Protein AF-A0A5J4QRB6-F1 (afdb_monomer_lite)

Radius of gyration: 30.59 Å; chains: 1; bounding box: 78×67×86 Å

Structure (mmCIF, N/CA/C/O backbone):
data_AF-A0A5J4QRB6-F1
#
_entry.id   AF-A0A5J4QRB6-F1
#
loop_
_atom_site.group_PDB
_atom_site.id
_atom_site.type_symbol
_atom_site.label_atom_id
_atom_site.label_alt_id
_atom_site.label_comp_id
_atom_site.label_asym_id
_atom_site.label_entity_id
_atom_site.label_seq_id
_atom_site.pdbx_PDB_ins_code
_atom_site.Cartn_x
_atom_site.Cartn_y
_atom_site.Cartn_z
_atom_site.occupancy
_atom_site.B_iso_or_equiv
_atom_site.auth_seq_id
_atom_site.auth_comp_id
_atom_site.auth_asym_id
_atom_site.auth_atom_id
_atom_site.pdbx_PDB_model_num
ATOM 1 N N . MET A 1 1 ? 2.588 -9.189 -21.815 1.00 38.31 1 MET A N 1
ATOM 2 C CA . MET A 1 1 ? 3.115 -9.527 -23.157 1.00 38.31 1 MET A CA 1
ATOM 3 C C . MET A 1 1 ? 2.894 -11.013 -23.405 1.00 38.31 1 MET A C 1
ATOM 5 O O . MET A 1 1 ? 3.279 -11.789 -22.542 1.00 38.31 1 MET A O 1
ATOM 9 N N . ILE A 1 2 ? 2.261 -11.419 -24.512 1.00 37.94 2 ILE A N 1
ATOM 10 C CA . ILE A 1 2 ? 2.131 -12.844 -24.861 1.00 37.94 2 ILE A CA 1
ATOM 11 C C . ILE A 1 2 ? 3.185 -13.151 -25.909 1.00 37.94 2 ILE A C 1
ATOM 13 O O . ILE A 1 2 ? 3.030 -12.815 -27.081 1.00 37.94 2 ILE A O 1
ATOM 17 N N . ARG A 1 3 ? 4.289 -13.761 -25.486 1.00 43.00 3 ARG A N 1
ATOM 18 C CA . ARG A 1 3 ? 5.360 -14.131 -26.406 1.00 43.00 3 ARG A CA 1
ATOM 19 C C . ARG A 1 3 ? 5.266 -15.618 -26.692 1.00 43.00 3 ARG A C 1
ATOM 21 O O . ARG A 1 3 ? 5.613 -16.440 -25.851 1.00 43.00 3 ARG A O 1
ATOM 28 N N . ILE A 1 4 ? 4.795 -15.958 -27.885 1.00 46.50 4 ILE A N 1
ATOM 29 C CA . ILE A 1 4 ? 4.809 -17.334 -28.370 1.00 46.50 4 ILE A CA 1
ATOM 30 C C . ILE A 1 4 ? 6.273 -17.732 -28.620 1.00 46.50 4 ILE A C 1
ATOM 32 O O . ILE A 1 4 ? 6.857 -17.394 -29.651 1.00 46.50 4 ILE A O 1
ATOM 36 N N . LYS A 1 5 ? 6.893 -18.443 -27.672 1.00 42.84 5 LYS A N 1
ATOM 37 C CA . LYS A 1 5 ? 8.244 -19.015 -27.814 1.00 42.84 5 LYS A CA 1
ATOM 38 C C . LYS A 1 5 ? 8.203 -20.323 -28.625 1.00 42.84 5 LYS A C 1
ATOM 40 O O . LYS A 1 5 ? 8.581 -21.376 -28.135 1.00 42.84 5 LYS A O 1
ATOM 45 N N . LEU A 1 6 ? 7.739 -20.271 -29.872 1.00 45.25 6 LEU A N 1
ATOM 46 C CA . LEU A 1 6 ? 7.936 -21.372 -30.834 1.00 45.25 6 LEU A CA 1
ATOM 47 C C . LEU A 1 6 ? 9.305 -21.196 -31.523 1.00 45.25 6 LEU A C 1
ATOM 49 O O . LEU A 1 6 ? 9.854 -20.096 -31.514 1.00 45.25 6 LEU A O 1
ATOM 53 N N . CYS A 1 7 ? 9.890 -22.225 -32.137 1.00 48.66 7 CYS A N 1
ATOM 54 C CA . CYS A 1 7 ? 11.048 -22.030 -33.026 1.00 48.66 7 CYS A CA 1
ATOM 55 C C . CYS A 1 7 ? 10.681 -21.040 -34.159 1.00 48.66 7 CYS A C 1
ATOM 57 O O . CYS A 1 7 ? 9.525 -21.019 -34.585 1.00 48.66 7 CYS A O 1
ATOM 59 N N . LYS A 1 8 ? 11.626 -20.212 -34.646 1.00 54.50 8 LYS A N 1
ATOM 60 C CA . LYS A 1 8 ? 11.395 -19.214 -35.722 1.00 54.50 8 LYS A CA 1
ATOM 61 C C . LYS A 1 8 ? 10.644 -19.829 -36.911 1.00 54.50 8 LYS A C 1
ATOM 63 O O . LYS A 1 8 ? 9.658 -19.260 -37.364 1.00 54.50 8 LYS A O 1
ATOM 68 N N . LEU A 1 9 ? 11.050 -21.034 -37.315 1.00 58.34 9 LEU A N 1
ATOM 69 C CA . LEU A 1 9 ? 10.434 -21.808 -38.397 1.00 58.34 9 LEU A CA 1
ATOM 70 C C . LEU A 1 9 ? 8.957 -22.131 -38.135 1.00 58.34 9 LEU A C 1
ATOM 72 O O . LEU A 1 9 ? 8.121 -21.970 -39.015 1.00 58.34 9 LEU A O 1
ATOM 76 N N . LEU A 1 10 ? 8.621 -22.528 -36.908 1.00 62.06 10 LEU A N 1
ATOM 77 C CA . LEU A 1 10 ? 7.256 -22.876 -36.522 1.00 62.06 10 LEU A CA 1
ATOM 78 C C . LEU A 1 10 ? 6.359 -21.633 -36.415 1.00 62.06 10 LEU A C 1
ATOM 80 O O . LEU A 1 10 ? 5.183 -21.702 -36.753 1.00 62.06 10 LEU A O 1
ATOM 84 N N . ARG A 1 11 ? 6.907 -20.475 -36.016 1.00 65.50 11 ARG A N 1
ATOM 85 C CA . ARG A 1 11 ? 6.166 -19.198 -36.019 1.00 65.50 11 ARG A CA 1
ATOM 86 C C . ARG A 1 11 ? 5.874 -18.719 -37.430 1.00 65.50 11 ARG A C 1
ATOM 88 O O . ARG A 1 11 ? 4.727 -18.396 -37.709 1.00 65.50 11 ARG A O 1
ATOM 95 N N . SER A 1 12 ? 6.883 -18.684 -38.299 1.00 64.62 12 SER A N 1
ATOM 96 C CA . SER A 1 12 ? 6.684 -18.356 -39.714 1.00 64.62 12 SER A CA 1
ATOM 97 C C . SER A 1 12 ? 5.659 -19.298 -40.336 1.00 64.62 12 SER A C 1
ATOM 99 O O . SER A 1 12 ? 4.688 -18.839 -40.908 1.00 64.62 12 SER A O 1
ATOM 101 N N . LEU A 1 13 ? 5.741 -20.606 -40.086 1.00 68.69 13 LEU A N 1
ATOM 102 C CA . LEU A 1 13 ? 4.733 -21.546 -40.580 1.00 68.69 13 LEU A CA 1
ATOM 103 C C . LEU A 1 13 ? 3.309 -21.243 -40.066 1.00 68.69 13 LEU A C 1
ATOM 105 O O . LEU A 1 13 ? 2.352 -21.331 -40.832 1.00 68.69 13 LEU A O 1
ATOM 109 N N . VAL A 1 14 ? 3.152 -20.861 -38.795 1.00 74.19 14 VAL A N 1
ATOM 110 C CA . VAL A 1 14 ? 1.848 -20.490 -38.215 1.00 74.19 14 VAL A CA 1
ATOM 111 C C . VAL A 1 14 ? 1.285 -19.209 -38.835 1.00 74.19 14 VAL A C 1
ATOM 113 O O . VAL A 1 14 ? 0.110 -19.195 -39.181 1.00 74.19 14 VAL A O 1
ATOM 116 N N . PHE A 1 15 ? 2.089 -18.157 -38.996 1.00 71.88 15 PHE A N 1
ATOM 117 C CA . PHE A 1 15 ? 1.607 -16.850 -39.469 1.00 71.88 15 PHE A CA 1
ATOM 118 C C . PHE A 1 15 ? 1.617 -16.690 -40.998 1.00 71.88 15 PHE A C 1
ATOM 120 O O . PHE A 1 15 ? 0.810 -15.934 -41.535 1.00 71.88 15 PHE A O 1
ATOM 127 N N . ASP A 1 16 ? 2.504 -17.385 -41.710 1.00 72.62 16 ASP A N 1
ATOM 128 C CA . ASP A 1 16 ? 2.655 -17.253 -43.163 1.00 72.62 16 ASP A CA 1
ATOM 129 C C . ASP A 1 16 ? 1.725 -18.190 -43.937 1.00 72.62 16 ASP A C 1
ATOM 131 O O . ASP A 1 16 ? 1.268 -17.817 -45.014 1.00 72.62 16 ASP A O 1
ATOM 135 N N . ASN A 1 17 ? 1.388 -19.357 -43.370 1.00 75.81 17 ASN A N 1
ATOM 136 C CA . ASN A 1 17 ? 0.594 -20.390 -44.052 1.00 75.81 17 ASN A CA 1
ATOM 137 C C . ASN A 1 17 ? -0.798 -20.627 -43.439 1.00 75.81 17 ASN A C 1
ATOM 139 O O . ASN A 1 17 ? -1.551 -21.467 -43.939 1.00 75.81 17 ASN A O 1
ATOM 143 N N . ASN A 1 18 ? -1.136 -19.957 -42.332 1.00 79.62 18 ASN A N 1
ATOM 144 C CA . ASN A 1 18 ? -2.413 -20.152 -41.647 1.00 79.62 18 ASN A CA 1
ATOM 145 C C . ASN A 1 18 ? -3.028 -18.826 -41.186 1.00 79.62 18 ASN A C 1
ATOM 147 O O . ASN A 1 18 ? -2.350 -17.827 -40.942 1.00 79.62 18 ASN A O 1
ATOM 151 N N . LYS A 1 19 ? -4.346 -18.851 -41.004 1.00 83.38 19 LYS A N 1
ATOM 152 C CA . LYS A 1 19 ? -5.145 -17.752 -40.486 1.00 83.38 19 LYS A CA 1
ATOM 153 C C . LYS A 1 19 ? -5.199 -17.932 -38.990 1.00 83.38 19 LYS A C 1
ATOM 155 O O . LYS A 1 19 ? -5.892 -18.812 -38.484 1.00 83.38 19 LYS A O 1
ATOM 160 N N . VAL A 1 20 ? -4.445 -17.117 -38.269 1.00 82.12 20 VAL A N 1
ATOM 161 C CA . VAL A 1 20 ? -4.557 -17.077 -36.813 1.00 82.12 20 VAL A CA 1
ATOM 162 C C . VAL A 1 20 ? -5.903 -16.438 -36.472 1.00 82.12 20 VAL A C 1
ATOM 164 O O . VAL A 1 20 ? -6.243 -15.386 -36.998 1.00 82.12 20 VAL A O 1
ATOM 167 N N . ILE A 1 21 ? -6.696 -17.096 -35.631 1.00 83.31 21 ILE A N 1
ATOM 168 C CA . ILE A 1 21 ? -8.003 -16.608 -35.168 1.00 83.31 21 ILE A CA 1
ATOM 169 C C . ILE A 1 21 ? -7.854 -15.990 -33.781 1.00 83.31 21 ILE A C 1
ATOM 171 O O . ILE A 1 21 ? -8.373 -14.902 -33.515 1.00 83.31 21 ILE A O 1
ATOM 175 N N . SER A 1 22 ? -7.147 -16.680 -32.883 1.00 83.19 22 SER A N 1
ATOM 176 C CA . SER A 1 22 ? -6.901 -16.176 -31.536 1.00 83.19 22 SER A CA 1
ATOM 177 C C . SER A 1 22 ? -5.634 -16.729 -30.897 1.00 83.19 22 SER A C 1
ATOM 179 O O . SER A 1 22 ? -5.272 -17.879 -31.130 1.00 83.19 22 SER A O 1
ATOM 181 N N . ILE A 1 23 ? -5.021 -15.936 -30.025 1.00 80.25 23 ILE A N 1
ATOM 182 C CA . ILE A 1 23 ? -3.888 -16.299 -29.176 1.00 80.25 23 ILE A CA 1
ATOM 183 C C . ILE A 1 23 ? -4.287 -16.040 -27.723 1.00 80.25 23 ILE A C 1
ATOM 185 O O . ILE A 1 23 ? -4.580 -14.909 -27.339 1.00 80.25 23 ILE A O 1
ATOM 189 N N . ASN A 1 24 ? -4.262 -17.072 -26.894 1.00 79.25 24 ASN A N 1
ATOM 190 C CA . ASN A 1 24 ? -4.650 -16.999 -25.493 1.00 79.25 24 ASN A CA 1
ATOM 191 C C . ASN A 1 24 ? -3.449 -17.320 -24.615 1.00 79.25 24 ASN A C 1
ATOM 193 O O . ASN A 1 24 ? -2.851 -18.386 -24.748 1.00 79.25 24 ASN A O 1
ATOM 197 N N . ASN A 1 25 ? -3.105 -16.417 -23.706 1.00 75.31 25 ASN A N 1
ATOM 198 C CA . ASN A 1 25 ? -2.109 -16.672 -22.678 1.00 75.31 25 ASN A CA 1
ATOM 199 C C . ASN A 1 25 ? -2.785 -17.201 -21.422 1.00 75.31 25 ASN A C 1
ATOM 201 O O . ASN A 1 25 ? -3.717 -16.597 -20.886 1.00 75.31 25 ASN A O 1
ATOM 205 N N . ILE A 1 26 ? -2.286 -18.337 -20.970 1.00 75.50 26 ILE A N 1
ATOM 206 C CA . ILE A 1 26 ? -2.758 -19.088 -19.826 1.00 75.50 26 ILE A CA 1
ATOM 207 C C . ILE A 1 26 ? -1.626 -19.026 -18.794 1.00 75.50 26 ILE A C 1
ATOM 209 O O . ILE A 1 26 ? -0.611 -19.702 -18.956 1.00 75.50 26 ILE A O 1
ATOM 213 N N . PRO A 1 27 ? -1.726 -18.151 -17.782 1.00 66.06 27 PRO A N 1
ATOM 214 C CA . PRO A 1 27 ? -0.626 -17.930 -16.850 1.00 66.06 27 PRO A CA 1
ATOM 215 C C . PRO A 1 27 ? -0.379 -19.158 -15.957 1.00 66.06 27 PRO A C 1
ATOM 217 O O . PRO A 1 27 ? -1.258 -19.996 -15.797 1.00 66.06 27 PRO A O 1
ATOM 220 N N . GLU A 1 28 ? 0.803 -19.242 -15.340 1.00 67.31 28 GLU A N 1
ATOM 221 C CA . GLU A 1 28 ? 1.193 -20.334 -14.418 1.00 67.31 28 GLU A CA 1
ATOM 222 C C . GLU A 1 28 ? 0.187 -20.550 -13.287 1.00 67.31 28 GLU A C 1
ATOM 224 O O . GLU A 1 28 ? -0.113 -21.670 -12.893 1.00 67.31 28 GLU A O 1
ATOM 229 N N . ASN A 1 29 ? -0.367 -19.452 -12.782 1.00 60.28 29 ASN A N 1
ATOM 230 C CA . ASN A 1 29 ? -1.344 -19.432 -11.702 1.00 60.28 29 ASN A CA 1
ATOM 231 C C . ASN A 1 29 ? -2.794 -19.541 -12.204 1.00 60.28 29 ASN A C 1
ATOM 233 O O . ASN A 1 29 ? -3.701 -18.949 -11.614 1.00 60.28 29 ASN A O 1
ATOM 237 N N . ASN A 1 30 ? -3.018 -20.242 -13.314 1.00 63.28 30 ASN A N 1
ATOM 238 C CA . ASN A 1 30 ? -4.351 -20.439 -13.859 1.00 63.28 30 ASN A CA 1
ATOM 239 C C . ASN A 1 30 ? -5.161 -21.455 -13.012 1.00 63.28 30 ASN A C 1
ATOM 241 O O . ASN A 1 30 ? -4.608 -22.459 -12.573 1.00 63.28 30 ASN A O 1
ATOM 245 N N . PRO A 1 31 ? -6.470 -21.227 -12.783 1.00 55.56 31 PRO A N 1
ATOM 246 C CA . PRO A 1 31 ? -7.292 -22.088 -11.928 1.00 55.56 31 PRO A CA 1
ATOM 247 C C . PRO A 1 31 ? -7.563 -23.510 -12.460 1.00 55.56 31 PRO A C 1
ATOM 249 O O . PRO A 1 31 ? -8.102 -24.316 -11.705 1.00 55.56 31 PRO A O 1
ATOM 252 N N . TRP A 1 32 ? -7.237 -23.842 -13.717 1.00 61.44 32 TRP A N 1
ATOM 253 C CA . TRP A 1 32 ? -7.585 -25.139 -14.326 1.00 61.44 32 TRP A CA 1
ATOM 254 C C . TRP A 1 32 ? -6.505 -26.213 -14.265 1.00 61.44 32 TRP A C 1
ATOM 256 O O . TRP A 1 32 ? -6.845 -27.391 -14.327 1.00 61.44 32 TRP A O 1
ATOM 266 N N . PHE A 1 33 ? -5.227 -25.853 -14.169 1.00 63.47 33 PHE A N 1
ATOM 267 C CA . PHE A 1 33 ? -4.151 -26.839 -14.075 1.00 63.47 33 PHE A CA 1
ATOM 268 C C . PHE A 1 33 ? -2.931 -26.256 -13.365 1.00 63.47 33 PHE A C 1
ATOM 270 O O . PHE A 1 33 ? -2.615 -25.076 -13.506 1.00 63.47 33 PHE A O 1
ATOM 277 N N . GLU A 1 34 ? -2.222 -27.098 -12.614 1.00 58.56 34 GLU A N 1
ATOM 278 C CA . GLU A 1 34 ? -0.956 -26.731 -11.981 1.00 58.56 34 GLU A CA 1
ATOM 279 C C . GLU A 1 34 ? 0.163 -26.749 -13.031 1.00 58.56 34 GLU A C 1
ATOM 281 O O . GLU A 1 34 ? 0.773 -27.779 -13.313 1.00 58.56 34 GLU A O 1
ATOM 286 N N . GLY A 1 35 ? 0.401 -25.597 -13.660 1.00 61.91 35 GLY A N 1
ATOM 287 C CA . GLY A 1 35 ? 1.517 -25.396 -14.578 1.00 61.91 35 GLY A CA 1
ATOM 288 C C . GLY A 1 35 ? 2.744 -24.856 -13.847 1.00 61.91 35 GLY A C 1
ATOM 289 O O . GLY A 1 35 ? 2.652 -23.887 -13.100 1.00 61.91 35 GLY A O 1
ATOM 290 N N . THR A 1 36 ? 3.921 -25.431 -14.100 1.00 67.69 36 THR A N 1
ATOM 291 C CA . THR A 1 36 ? 5.205 -24.834 -13.681 1.00 67.69 36 THR A CA 1
ATOM 292 C C . THR A 1 36 ? 5.653 -23.699 -14.604 1.00 67.69 36 THR A C 1
ATOM 294 O O . THR A 1 36 ? 6.627 -23.015 -14.297 1.00 67.69 36 THR A O 1
ATOM 297 N N . GLN A 1 37 ? 4.974 -23.524 -15.744 1.00 63.72 37 GLN A N 1
ATOM 298 C CA . GLN A 1 37 ? 5.246 -22.508 -16.759 1.00 63.72 37 GLN A CA 1
ATOM 299 C C . GLN A 1 37 ? 3.943 -22.011 -17.393 1.00 63.72 37 GLN A C 1
ATOM 301 O O . GLN A 1 37 ? 2.956 -22.746 -17.478 1.00 63.72 37 GLN A O 1
ATOM 306 N N . ALA A 1 38 ? 3.939 -20.754 -17.841 1.00 66.94 38 ALA A N 1
ATOM 307 C CA . ALA A 1 38 ? 2.804 -20.181 -18.555 1.00 66.94 38 ALA A CA 1
ATOM 308 C C . ALA A 1 38 ? 2.642 -20.870 -19.918 1.00 66.94 38 ALA A C 1
ATOM 310 O O . ALA A 1 38 ? 3.620 -21.112 -20.627 1.00 66.94 38 ALA A O 1
ATOM 311 N N . ILE A 1 39 ? 1.399 -21.152 -20.299 1.00 75.50 39 ILE A N 1
ATOM 312 C CA . ILE A 1 39 ? 1.048 -21.820 -21.553 1.00 75.50 39 ILE A CA 1
ATOM 313 C C . ILE A 1 39 ? 0.381 -20.816 -22.488 1.00 75.50 39 ILE A C 1
ATOM 315 O O . ILE A 1 39 ? -0.292 -19.882 -22.062 1.00 75.50 39 ILE A O 1
ATOM 319 N N . CYS A 1 40 ? 0.538 -21.014 -23.791 1.00 76.31 40 CYS A N 1
ATOM 320 C CA . CYS A 1 40 ? -0.206 -20.274 -24.796 1.00 76.31 40 CYS A CA 1
ATOM 321 C C . CYS A 1 40 ? -1.008 -21.245 -25.666 1.00 76.31 40 CYS A C 1
ATOM 323 O O . CYS A 1 40 ? -0.460 -22.250 -26.112 1.00 76.31 40 CYS A O 1
ATOM 325 N N . SER A 1 41 ? -2.285 -20.946 -25.922 1.00 81.25 41 SER A N 1
ATOM 326 C CA . SER A 1 41 ? -3.062 -21.626 -26.963 1.00 81.25 41 SER A CA 1
ATOM 327 C C . SER A 1 41 ? -3.251 -20.712 -28.166 1.00 81.25 41 SER A C 1
ATOM 329 O O . SER A 1 41 ? -3.491 -19.512 -28.027 1.00 81.25 41 SER A O 1
ATOM 331 N N . ILE A 1 42 ? -3.114 -21.283 -29.358 1.00 82.56 42 ILE A N 1
ATOM 332 C CA . ILE A 1 42 ? -3.250 -20.575 -30.628 1.00 82.56 42 ILE A CA 1
ATOM 333 C C . ILE A 1 42 ? -4.303 -21.319 -31.436 1.00 82.56 42 ILE A C 1
ATOM 335 O O . ILE A 1 42 ? -4.150 -22.506 -31.711 1.00 82.56 42 ILE A O 1
ATOM 339 N N . LEU A 1 43 ? -5.368 -20.619 -31.809 1.00 85.50 43 LEU A N 1
ATOM 340 C CA . LEU A 1 43 ? -6.382 -21.128 -32.720 1.00 85.50 43 LEU A CA 1
ATOM 341 C C . LEU A 1 43 ? -6.027 -20.680 -34.135 1.00 85.50 43 LEU A C 1
ATOM 343 O O . LEU A 1 43 ? -5.917 -19.478 -34.385 1.00 85.50 43 LEU A O 1
ATOM 347 N N . ILE A 1 44 ? -5.860 -21.642 -35.040 1.00 86.69 44 ILE A N 1
ATOM 348 C CA . ILE A 1 44 ? -5.515 -21.405 -36.444 1.00 86.69 44 ILE A CA 1
ATOM 349 C C . ILE A 1 44 ? -6.529 -22.069 -37.377 1.00 86.69 44 ILE A C 1
ATOM 351 O O . ILE A 1 44 ? -7.067 -23.129 -37.065 1.00 86.69 44 ILE A O 1
ATOM 355 N N . GLN A 1 45 ? -6.744 -21.465 -38.541 1.00 85.31 45 GLN A N 1
ATOM 356 C CA . GLN A 1 45 ? -7.448 -22.039 -39.682 1.00 85.31 45 GLN A CA 1
ATOM 357 C C . GLN A 1 45 ? -6.445 -22.224 -40.826 1.00 85.31 45 GLN A C 1
ATOM 359 O O . GLN A 1 45 ? -5.753 -21.285 -41.218 1.00 85.31 45 GLN A O 1
ATOM 364 N N . LYS A 1 46 ? -6.339 -23.449 -41.341 1.00 83.38 46 LYS A N 1
ATOM 365 C CA . LYS A 1 46 ? -5.383 -23.806 -42.396 1.00 83.38 46 LYS A CA 1
ATOM 366 C C . LYS A 1 46 ? -5.827 -23.247 -43.754 1.00 83.38 46 LYS A C 1
ATOM 368 O O . LYS A 1 46 ? -7.012 -23.305 -44.065 1.00 83.38 46 LYS A O 1
ATOM 373 N N . GLY A 1 47 ? -4.876 -22.790 -44.572 1.00 73.06 47 GLY A N 1
ATOM 374 C CA . GLY A 1 47 ? -5.091 -22.523 -46.004 1.00 73.06 47 GLY A CA 1
ATOM 375 C C . GLY A 1 47 ? -5.346 -21.066 -46.403 1.00 73.06 47 GLY A C 1
ATOM 376 O O . GLY A 1 47 ? -5.349 -20.775 -47.592 1.00 73.06 47 GLY A O 1
ATOM 377 N N . GLU A 1 48 ? -5.489 -20.144 -45.451 1.00 70.12 48 GLU A N 1
ATOM 378 C CA . GLU A 1 48 ? -5.625 -18.705 -45.722 1.00 70.12 48 GLU A CA 1
ATOM 379 C C . GLU A 1 48 ? -4.691 -17.910 -44.813 1.00 70.12 48 GLU A C 1
ATOM 381 O O . GLU A 1 48 ? -4.504 -18.295 -43.666 1.00 70.12 48 GLU A O 1
ATOM 386 N N . LYS A 1 49 ? -4.124 -16.792 -45.278 1.00 71.62 49 LYS A N 1
ATOM 387 C CA . LYS A 1 49 ? -3.331 -15.884 -44.433 1.00 71.62 49 LYS A CA 1
ATOM 388 C C . LYS A 1 49 ? -4.247 -14.824 -43.822 1.00 71.62 49 LYS A C 1
ATOM 390 O O . LYS A 1 49 ? -5.033 -14.205 -44.533 1.00 71.62 49 LYS A O 1
ATOM 395 N N . SER A 1 50 ? -4.135 -14.586 -42.516 1.00 69.44 50 SER A N 1
ATOM 396 C CA . SER A 1 50 ? -4.807 -13.461 -41.851 1.00 69.44 50 SER A CA 1
ATOM 397 C C . SER A 1 50 ? -3.820 -12.674 -41.018 1.00 69.44 50 SER A C 1
ATOM 399 O O . SER A 1 50 ? -3.052 -13.239 -40.241 1.00 69.44 50 SER A O 1
ATOM 401 N N . PHE A 1 51 ? -3.906 -11.356 -41.141 1.00 68.88 51 PHE A N 1
ATOM 402 C CA . PHE A 1 51 ? -3.179 -10.432 -40.291 1.00 68.88 51 PHE A CA 1
ATOM 403 C C . PHE A 1 51 ? -4.007 -9.999 -39.088 1.00 68.88 51 PHE A C 1
ATOM 405 O O . PHE A 1 51 ? -3.460 -9.397 -38.187 1.00 68.88 51 PHE A O 1
ATOM 412 N N . GLN A 1 52 ? -5.294 -10.328 -39.013 1.00 71.62 52 GLN A N 1
ATOM 413 C CA . GLN A 1 52 ? -6.139 -9.967 -37.877 1.00 71.62 52 GLN A CA 1
ATOM 414 C C . GLN A 1 52 ? -6.455 -11.190 -37.020 1.00 71.62 52 GLN A C 1
ATOM 416 O O . GLN A 1 52 ? -6.928 -12.205 -37.535 1.00 71.62 52 GLN A O 1
ATOM 421 N N . PHE A 1 53 ? -6.204 -11.086 -35.716 1.00 75.19 53 PHE A N 1
ATOM 422 C CA . PHE A 1 53 ? -6.521 -12.121 -34.735 1.00 75.19 53 PHE A CA 1
ATOM 423 C C . PHE A 1 53 ? -6.766 -11.535 -33.347 1.00 75.19 53 PHE A C 1
ATOM 425 O O . PHE A 1 53 ? -6.324 -10.440 -33.015 1.00 75.19 53 PHE A O 1
ATOM 432 N N . ARG A 1 54 ? -7.450 -12.296 -32.497 1.00 78.56 54 ARG A N 1
ATOM 433 C CA . ARG A 1 54 ? -7.788 -11.880 -31.133 1.00 78.56 54 ARG A CA 1
ATOM 434 C C . ARG A 1 54 ? -6.756 -12.344 -30.120 1.00 78.56 54 ARG A C 1
ATOM 436 O O . ARG A 1 54 ? -6.323 -13.487 -30.154 1.00 78.56 54 ARG A O 1
ATOM 443 N N . VAL A 1 55 ? -6.394 -11.495 -29.168 1.00 72.38 55 VAL A N 1
ATOM 444 C CA . VAL A 1 55 ? -5.392 -11.815 -28.146 1.00 72.38 55 VAL A CA 1
ATOM 445 C C . VAL A 1 55 ? -5.982 -11.695 -26.746 1.00 72.38 55 VAL A C 1
ATOM 447 O O . VAL A 1 55 ? -6.498 -10.639 -26.388 1.00 72.38 55 VAL A O 1
ATOM 450 N N . SER A 1 56 ? -5.868 -12.752 -25.936 1.00 72.38 56 SER A N 1
ATOM 451 C CA . SER A 1 56 ? -6.250 -12.744 -24.518 1.00 72.38 56 SER A CA 1
ATOM 452 C C . SER A 1 56 ? -5.021 -12.826 -23.616 1.00 72.38 56 SER A C 1
ATOM 454 O O . SER A 1 56 ? -4.322 -13.837 -23.604 1.00 72.38 56 SER A O 1
ATOM 456 N N . GLN A 1 57 ? -4.750 -11.769 -22.842 1.00 61.66 57 GLN A N 1
ATOM 457 C CA . GLN A 1 57 ? -3.577 -11.697 -21.952 1.00 61.66 57 GLN A CA 1
ATOM 458 C C . GLN A 1 57 ? -3.667 -12.627 -20.730 1.00 61.66 57 GLN A C 1
ATOM 460 O O . GLN A 1 57 ? -2.637 -12.995 -20.159 1.00 61.66 57 GLN A O 1
ATOM 465 N N . SER A 1 58 ? -4.885 -12.991 -20.337 1.00 62.00 58 SER A N 1
ATOM 466 C CA . SER A 1 58 ? -5.199 -13.788 -19.153 1.00 62.00 58 SER A CA 1
ATOM 467 C C . SER A 1 58 ? -6.481 -14.577 -19.408 1.00 62.00 58 SER A C 1
ATOM 469 O O . SER A 1 58 ? -7.564 -14.230 -18.940 1.00 62.00 58 SER A O 1
ATOM 471 N N . PHE A 1 59 ? -6.364 -15.638 -20.201 1.00 62.28 59 PHE A N 1
ATOM 472 C CA . PHE A 1 59 ? -7.510 -16.448 -20.586 1.00 62.28 59 PHE A CA 1
ATOM 473 C C . PHE A 1 59 ? -8.175 -17.078 -19.354 1.00 62.28 59 PHE A C 1
ATOM 475 O O . PHE A 1 59 ? -7.541 -17.859 -18.637 1.00 62.28 59 PHE A O 1
ATOM 482 N N . LYS A 1 60 ? -9.445 -16.709 -19.113 1.00 57.78 60 LYS A N 1
ATOM 483 C CA . LYS A 1 60 ? -10.269 -17.191 -17.998 1.00 57.78 60 LYS A CA 1
ATOM 484 C C . LYS A 1 60 ? -11.730 -17.533 -18.401 1.00 57.78 60 LYS A C 1
ATOM 486 O O . LYS A 1 60 ? -12.598 -16.673 -18.293 1.00 57.78 60 LYS A O 1
ATOM 491 N N . PRO A 1 61 ? -12.053 -18.746 -18.886 1.00 55.25 61 PRO A N 1
ATOM 492 C CA . PRO A 1 61 ? -13.440 -19.236 -18.997 1.00 55.25 61 PRO A CA 1
ATOM 493 C C . PRO A 1 61 ? -14.160 -19.343 -17.629 1.00 55.25 61 PRO A C 1
ATOM 495 O O . PRO A 1 61 ? -13.493 -19.392 -16.605 1.00 55.25 61 PRO A O 1
ATOM 498 N N . PRO A 1 62 ? -15.508 -19.391 -17.537 1.00 48.12 62 PRO A N 1
ATOM 499 C CA . PRO A 1 62 ? -16.517 -19.225 -18.583 1.00 48.12 62 PRO A CA 1
ATOM 500 C C . PRO A 1 62 ? -17.114 -17.802 -18.645 1.00 48.12 62 PRO A C 1
ATOM 502 O O . PRO A 1 62 ? -18.000 -17.556 -19.459 1.00 48.12 62 PRO A O 1
ATOM 505 N N . LYS A 1 63 ? -16.672 -16.854 -17.805 1.00 47.00 63 LYS A N 1
ATOM 506 C CA . LYS A 1 63 ? -17.215 -15.486 -17.763 1.00 47.00 63 LYS A CA 1
ATOM 507 C C . LYS A 1 63 ? -16.119 -14.467 -18.095 1.00 47.00 63 LYS A C 1
ATOM 509 O O . LYS A 1 63 ? -15.178 -14.308 -17.332 1.00 47.00 63 LYS A O 1
ATOM 514 N N . SER A 1 64 ? -16.294 -13.847 -19.268 1.00 53.50 64 SER A N 1
ATOM 515 C CA . SER A 1 64 ? -15.520 -12.757 -19.888 1.00 53.50 64 SER A CA 1
ATOM 516 C C . SER A 1 64 ? -14.030 -13.012 -20.161 1.00 53.50 64 SER A C 1
ATOM 518 O O . SER A 1 64 ? -13.133 -12.447 -19.537 1.00 53.50 64 SER A O 1
ATOM 520 N N . VAL A 1 65 ? -13.746 -13.754 -21.238 1.00 53.59 65 VAL A N 1
ATOM 521 C CA . VAL A 1 65 ? -12.445 -13.624 -21.907 1.00 53.59 65 VAL A CA 1
ATOM 522 C C . VAL A 1 65 ? -12.405 -12.262 -22.605 1.00 53.59 65 VAL A C 1
ATOM 524 O O . VAL A 1 65 ? -13.083 -12.051 -23.609 1.00 53.59 65 VAL A O 1
ATOM 527 N N . SER A 1 66 ? -11.628 -11.326 -22.057 1.00 56.81 66 SER A N 1
ATOM 528 C CA . SER A 1 66 ? -11.323 -10.070 -22.742 1.00 56.81 66 SER A CA 1
ATOM 529 C C . SER A 1 66 ? -10.339 -10.359 -23.871 1.00 56.81 66 SER A C 1
ATOM 531 O O . SER A 1 66 ? -9.221 -10.835 -23.639 1.00 56.81 66 SER A O 1
ATOM 533 N N . TYR A 1 67 ? -10.790 -10.111 -25.095 1.00 62.56 67 TYR A N 1
ATOM 534 C CA . TYR A 1 67 ? -9.978 -10.191 -26.296 1.00 62.56 67 TYR A CA 1
ATOM 535 C C . TYR A 1 67 ? -9.648 -8.781 -26.769 1.00 62.56 67 TYR A C 1
ATOM 537 O O . TYR A 1 67 ? -10.510 -7.904 -26.783 1.00 62.56 67 TYR A O 1
ATOM 545 N N . LYS A 1 68 ? -8.402 -8.578 -27.188 1.00 64.56 68 LYS A N 1
ATOM 546 C CA . LYS A 1 68 ? -8.010 -7.427 -28.000 1.00 64.56 68 LYS A CA 1
ATOM 547 C C . LYS A 1 68 ? -7.851 -7.884 -29.441 1.00 64.56 68 LYS A C 1
ATOM 549 O O . LYS A 1 68 ? -7.112 -8.839 -29.680 1.00 64.56 68 LYS A O 1
ATOM 554 N N . ASP A 1 69 ? -8.512 -7.213 -30.373 1.00 68.19 69 ASP A N 1
ATOM 555 C CA . ASP A 1 69 ? -8.219 -7.395 -31.791 1.00 68.19 69 ASP A CA 1
ATOM 556 C C . ASP A 1 69 ? -6.822 -6.852 -32.075 1.00 68.19 69 ASP A C 1
ATOM 558 O O . ASP A 1 69 ? -6.481 -5.724 -31.716 1.00 68.19 69 ASP A O 1
ATOM 562 N N . VAL A 1 70 ? -5.995 -7.695 -32.673 1.00 63.19 70 VAL A N 1
ATOM 563 C CA . VAL A 1 70 ? -4.628 -7.390 -33.060 1.00 63.19 70 VAL A CA 1
ATOM 564 C C . VAL A 1 70 ? -4.533 -7.536 -34.562 1.00 63.19 70 VAL A C 1
ATOM 566 O O . VAL A 1 70 ? -4.882 -8.579 -35.111 1.00 63.19 70 VAL A O 1
ATOM 569 N N . ASN A 1 71 ? -4.026 -6.497 -35.215 1.00 65.06 71 ASN A N 1
ATOM 570 C CA . ASN A 1 71 ? -3.635 -6.569 -36.608 1.00 65.06 71 ASN A CA 1
ATOM 571 C C . ASN A 1 71 ? -2.102 -6.676 -36.692 1.00 65.06 71 ASN A C 1
ATOM 573 O O . ASN A 1 71 ? -1.382 -5.745 -36.366 1.00 65.06 71 ASN A O 1
ATOM 577 N N . TYR A 1 72 ? -1.607 -7.837 -37.099 1.00 59.12 72 TYR A N 1
ATOM 578 C CA . TYR A 1 72 ? -0.210 -8.199 -37.314 1.00 59.12 72 TYR A CA 1
ATOM 579 C C . TYR A 1 72 ? 0.483 -7.330 -38.365 1.00 59.12 72 TYR A C 1
ATOM 581 O O . TYR A 1 72 ? 1.666 -7.067 -38.212 1.00 59.12 72 TYR A O 1
ATOM 589 N N . GLN A 1 73 ? -0.235 -6.817 -39.375 1.00 53.44 73 GLN A N 1
ATOM 590 C CA . GLN A 1 73 ? 0.341 -5.830 -40.303 1.00 53.44 73 GLN A CA 1
ATOM 591 C C . GLN A 1 73 ? 0.646 -4.497 -39.609 1.00 53.44 73 GLN A C 1
ATOM 593 O O . GLN A 1 73 ? 1.574 -3.805 -40.007 1.00 53.44 73 GLN A O 1
ATOM 598 N N . THR A 1 74 ? -0.115 -4.145 -38.566 1.00 46.50 74 THR A N 1
ATOM 599 C CA . THR A 1 74 ? 0.085 -2.925 -37.764 1.00 46.50 74 THR A CA 1
ATOM 600 C C . THR A 1 74 ? 0.786 -3.193 -36.435 1.00 46.50 74 THR A C 1
ATOM 602 O O . THR A 1 74 ? 1.056 -2.265 -35.690 1.00 46.50 74 THR A O 1
ATOM 605 N N . ASN A 1 75 ? 1.098 -4.451 -36.124 1.00 48.25 75 ASN A N 1
ATOM 606 C CA . ASN A 1 75 ? 1.940 -4.818 -35.000 1.00 48.25 75 ASN A CA 1
ATOM 607 C C . ASN A 1 75 ? 3.323 -5.157 -35.538 1.00 48.25 75 ASN A C 1
ATOM 609 O O . ASN A 1 75 ? 3.753 -6.306 -35.526 1.00 48.25 75 ASN A O 1
ATOM 613 N N . LEU A 1 76 ? 4.029 -4.090 -35.915 1.00 46.69 76 LEU A N 1
ATOM 614 C CA . LEU A 1 76 ? 5.398 -3.886 -35.475 1.00 46.69 76 LEU A CA 1
ATOM 615 C C . LEU A 1 76 ? 6.286 -5.112 -35.702 1.00 46.69 76 LEU A C 1
ATOM 617 O O . LEU A 1 76 ? 6.772 -5.692 -34.729 1.00 46.69 76 LEU A O 1
ATOM 621 N N . GLU A 1 77 ? 6.554 -5.447 -36.967 1.00 44.12 77 GLU A N 1
ATOM 622 C CA . GLU A 1 77 ? 7.586 -6.421 -37.324 1.00 44.12 77 GLU A CA 1
ATOM 623 C C . GLU A 1 77 ? 8.842 -6.145 -36.488 1.00 44.12 77 GLU A C 1
ATOM 625 O O . GLU A 1 77 ? 9.398 -5.039 -36.468 1.00 44.12 77 GLU A O 1
ATOM 630 N N . PHE A 1 78 ? 9.224 -7.119 -35.669 1.00 49.12 78 PHE A N 1
ATOM 631 C CA . PHE A 1 78 ? 10.534 -7.098 -35.050 1.00 49.12 78 PHE A CA 1
ATOM 632 C C . PHE A 1 78 ? 11.501 -7.666 -36.070 1.00 49.12 78 PHE A C 1
ATOM 634 O O . PHE A 1 78 ? 11.222 -8.739 -36.607 1.00 49.12 78 PHE A O 1
ATOM 641 N N . PRO A 1 79 ? 12.671 -7.044 -36.263 1.00 41.94 79 PRO A N 1
ATOM 642 C CA . PRO A 1 79 ? 13.620 -7.489 -37.268 1.00 41.94 79 PRO A CA 1
ATOM 643 C C . PRO A 1 79 ? 14.085 -8.944 -37.128 1.00 41.94 79 PRO A C 1
ATOM 645 O O . PRO A 1 79 ? 14.741 -9.411 -38.045 1.00 41.94 79 PRO A O 1
ATOM 648 N N . ASN A 1 80 ? 13.808 -9.655 -36.019 1.00 47.44 80 ASN A N 1
ATOM 649 C CA . ASN A 1 80 ? 14.192 -11.063 -35.853 1.00 47.44 80 ASN A CA 1
ATOM 650 C C . ASN A 1 80 ? 13.352 -11.923 -34.877 1.00 47.44 80 ASN A C 1
ATOM 652 O O . ASN A 1 80 ? 13.680 -13.095 -34.681 1.00 47.44 80 ASN A O 1
ATOM 656 N N . GLU A 1 81 ? 12.263 -11.424 -34.280 1.00 52.78 81 GLU A N 1
ATOM 657 C CA . GLU A 1 81 ? 11.456 -12.213 -33.333 1.00 52.78 81 GLU A CA 1
ATOM 658 C C . GLU A 1 81 ? 9.955 -11.924 -33.495 1.00 52.78 81 GLU A C 1
ATOM 660 O O . GLU A 1 81 ? 9.481 -10.908 -33.008 1.00 52.78 81 GLU A O 1
ATOM 665 N N . ASN A 1 82 ? 9.192 -12.825 -34.135 1.00 51.94 82 ASN A N 1
ATOM 666 C CA . ASN A 1 82 ? 7.725 -12.725 -34.299 1.00 51.94 82 ASN A CA 1
ATOM 667 C C . ASN A 1 82 ? 6.991 -12.768 -32.938 1.00 51.94 82 ASN A C 1
ATOM 669 O O . ASN A 1 82 ? 6.412 -13.789 -32.557 1.00 51.94 82 ASN A O 1
ATOM 673 N N . SER A 1 83 ? 7.078 -11.693 -32.158 1.00 54.59 83 SER A N 1
ATOM 674 C CA . SER A 1 83 ? 6.452 -11.546 -30.852 1.00 54.59 83 SER A CA 1
ATOM 675 C C . SER A 1 83 ? 5.273 -10.602 -30.912 1.00 54.59 83 SER A C 1
ATOM 677 O O . SER A 1 83 ? 5.409 -9.456 -31.324 1.00 54.59 83 SER A O 1
ATOM 679 N N . VAL A 1 84 ? 4.129 -11.082 -30.432 1.00 58.16 84 VAL A N 1
ATOM 680 C CA . VAL A 1 84 ? 2.902 -10.297 -30.362 1.00 58.16 84 VAL A CA 1
ATOM 681 C C . VAL A 1 84 ? 2.922 -9.470 -29.079 1.00 58.16 84 VAL A C 1
ATOM 683 O O . VAL A 1 84 ? 2.662 -9.967 -27.978 1.00 58.16 84 VAL A O 1
ATOM 686 N N . LEU A 1 85 ? 3.247 -8.184 -29.210 1.00 60.97 85 LEU A N 1
ATOM 687 C CA . LEU A 1 85 ? 3.038 -7.249 -28.114 1.00 60.97 85 LEU A CA 1
ATOM 688 C C . LEU A 1 85 ? 1.544 -6.987 -27.964 1.00 60.97 85 LEU A C 1
ATOM 690 O O . LEU A 1 85 ? 0.821 -6.785 -28.934 1.00 60.97 85 LEU A O 1
ATOM 694 N N . SER A 1 86 ? 1.082 -7.007 -26.721 1.00 61.78 86 SER A N 1
ATOM 695 C CA . SER A 1 86 ? -0.281 -6.614 -26.399 1.00 61.78 86 SER A CA 1
ATOM 696 C C . SER A 1 86 ? -0.203 -5.279 -25.689 1.00 61.78 86 SER A C 1
ATOM 698 O O . SER A 1 86 ? -0.153 -5.221 -24.461 1.00 61.78 86 SER A O 1
ATOM 700 N N . LEU A 1 87 ? -0.104 -4.241 -26.508 1.00 62.28 87 LEU A N 1
ATOM 701 C CA . LEU A 1 87 ? -0.023 -2.861 -26.079 1.00 62.28 87 LEU A CA 1
ATOM 702 C C . LEU A 1 87 ? -1.434 -2.287 -25.906 1.00 62.28 87 LEU A C 1
ATOM 704 O O . LEU A 1 87 ? -2.469 -2.893 -26.218 1.00 62.28 87 LEU A O 1
ATOM 708 N N . SER A 1 88 ? -1.488 -1.133 -25.285 1.00 57.66 88 SER A N 1
ATOM 709 C CA . SER A 1 88 ? -2.627 -0.244 -25.286 1.00 57.66 88 SER A CA 1
ATOM 710 C C . SER A 1 88 ? -2.599 0.688 -26.492 1.00 57.66 88 SER A C 1
ATOM 712 O O . SER A 1 88 ? -1.582 0.795 -27.154 1.00 57.66 88 SER A O 1
ATOM 714 N N . LYS A 1 89 ? -3.674 1.439 -26.758 1.00 59.06 89 LYS A N 1
ATOM 715 C CA . LYS A 1 89 ? -3.678 2.396 -27.879 1.00 59.06 89 LYS A CA 1
ATOM 716 C C . LYS A 1 89 ? -2.616 3.497 -27.726 1.00 59.06 89 LYS A C 1
ATOM 718 O O . LYS A 1 89 ? -2.014 3.911 -28.714 1.00 59.06 89 LYS A O 1
ATOM 723 N N . VAL A 1 90 ? -2.382 3.957 -26.496 1.00 59.75 90 VAL A N 1
ATOM 724 C CA . VAL A 1 90 ? -1.350 4.963 -26.206 1.00 59.75 90 VAL A CA 1
ATOM 725 C C . VAL A 1 90 ? 0.034 4.334 -26.307 1.00 59.75 90 VAL A C 1
ATOM 727 O O . VAL A 1 90 ? 0.897 4.881 -26.981 1.00 59.75 90 VAL A O 1
ATOM 730 N N . GLU A 1 91 ? 0.223 3.151 -25.719 1.00 66.81 91 GLU A N 1
ATOM 731 C CA . GLU A 1 91 ? 1.483 2.406 -25.800 1.00 66.81 91 GLU A CA 1
ATOM 732 C C . GLU A 1 91 ? 1.831 2.044 -27.254 1.00 66.81 91 GLU A C 1
ATOM 734 O O . GLU A 1 91 ? 2.983 2.179 -27.639 1.00 66.81 91 GLU A O 1
ATOM 739 N N . GLU A 1 92 ? 0.854 1.656 -28.083 1.00 69.62 92 GLU A N 1
ATOM 740 C CA . GLU A 1 92 ? 1.009 1.468 -29.534 1.00 69.62 92 GLU A CA 1
ATOM 741 C C . GLU A 1 92 ? 1.507 2.750 -30.188 1.00 69.62 92 GLU A C 1
ATOM 743 O O . GLU A 1 92 ? 2.453 2.711 -30.958 1.00 69.62 92 GLU A O 1
ATOM 748 N N . THR A 1 93 ? 0.911 3.897 -29.858 1.00 71.00 93 THR A N 1
ATOM 749 C CA . THR A 1 93 ? 1.286 5.173 -30.478 1.00 71.00 93 THR A CA 1
ATOM 750 C C . THR A 1 93 ? 2.704 5.578 -30.082 1.00 71.00 93 THR A C 1
ATOM 752 O O . THR A 1 93 ? 3.491 5.959 -30.944 1.00 71.00 93 THR A O 1
ATOM 755 N N . ILE A 1 94 ? 3.056 5.431 -28.801 1.00 75.44 94 ILE A N 1
ATOM 756 C CA . ILE A 1 94 ? 4.422 5.641 -28.305 1.00 75.44 94 ILE A CA 1
ATOM 757 C C . ILE A 1 94 ? 5.389 4.716 -29.048 1.00 75.44 94 ILE A C 1
ATOM 759 O O . ILE A 1 94 ? 6.414 5.156 -29.562 1.00 75.44 94 ILE A O 1
ATOM 763 N N . PHE A 1 95 ? 5.051 3.434 -29.140 1.00 78.56 95 PHE A N 1
ATOM 764 C CA . PHE A 1 95 ? 5.910 2.428 -29.742 1.00 78.56 95 PHE A CA 1
ATOM 765 C C . PHE A 1 95 ? 6.098 2.643 -31.254 1.00 78.56 95 PHE A C 1
ATOM 767 O O . PHE A 1 95 ? 7.216 2.518 -31.745 1.00 78.56 95 PHE A O 1
ATOM 774 N N . GLU A 1 96 ? 5.047 3.031 -31.981 1.00 77.25 96 GLU A N 1
ATOM 775 C CA . GLU A 1 96 ? 5.106 3.413 -33.399 1.00 77.25 96 GLU A CA 1
ATOM 776 C C . GLU A 1 96 ? 5.992 4.642 -33.633 1.00 77.25 96 GLU A C 1
ATOM 778 O O . GLU A 1 96 ? 6.762 4.672 -34.589 1.00 77.25 96 GLU A O 1
ATOM 783 N N . GLN A 1 97 ? 5.937 5.651 -32.756 1.00 82.06 97 GLN A N 1
ATOM 784 C CA . GLN A 1 97 ? 6.830 6.813 -32.858 1.00 82.06 97 GLN A CA 1
ATOM 785 C C . GLN A 1 97 ? 8.289 6.414 -32.651 1.00 82.06 97 GLN A C 1
ATOM 787 O O . GLN A 1 97 ? 9.150 6.759 -33.456 1.00 82.06 97 GLN A O 1
ATOM 792 N N . ILE A 1 98 ? 8.554 5.617 -31.618 1.00 84.94 98 ILE A N 1
ATOM 793 C CA . ILE A 1 98 ? 9.891 5.115 -31.305 1.00 84.94 98 ILE A CA 1
ATOM 794 C C . ILE A 1 98 ? 10.470 4.274 -32.456 1.00 84.94 98 ILE A C 1
ATOM 796 O O . ILE A 1 98 ? 11.660 4.354 -32.755 1.00 84.94 98 ILE A O 1
ATOM 800 N N . LYS A 1 99 ? 9.635 3.484 -33.135 1.00 79.12 99 LYS A N 1
ATOM 801 C CA . LYS A 1 99 ? 10.048 2.622 -34.249 1.00 79.12 99 LYS A CA 1
ATOM 802 C C . LYS A 1 99 ? 10.458 3.351 -35.523 1.00 79.12 99 LYS A C 1
ATOM 804 O O . LYS A 1 99 ? 11.082 2.731 -36.378 1.00 79.12 99 LYS A O 1
ATOM 809 N N . LYS A 1 100 ? 10.138 4.639 -35.661 1.00 85.56 100 LYS A N 1
ATOM 810 C CA . LYS A 1 100 ? 10.582 5.446 -36.810 1.00 85.56 100 LYS A CA 1
ATOM 811 C C . LYS A 1 100 ? 12.091 5.682 -36.812 1.00 85.56 100 LYS A C 1
ATOM 813 O O . LYS A 1 100 ? 12.651 6.040 -37.844 1.00 85.56 100 LYS A O 1
ATOM 818 N N . PHE A 1 101 ? 12.738 5.513 -35.663 1.00 89.44 101 PHE A N 1
ATOM 819 C CA . PHE A 1 101 ? 14.163 5.746 -35.501 1.00 89.44 101 PHE A CA 1
ATOM 820 C C . PHE A 1 101 ? 14.962 4.482 -35.801 1.00 89.44 101 PHE A C 1
ATOM 822 O O . PHE A 1 101 ? 14.529 3.366 -35.506 1.00 89.44 101 PHE A O 1
ATOM 829 N N . LYS A 1 102 ? 16.152 4.669 -36.379 1.00 89.06 102 LYS A N 1
ATOM 830 C CA . LYS A 1 102 ? 17.030 3.557 -36.744 1.00 89.06 102 LYS A CA 1
ATOM 831 C C . LYS A 1 102 ? 17.423 2.766 -35.490 1.00 89.06 102 LYS A C 1
ATOM 833 O O . LYS A 1 102 ? 17.788 3.378 -34.481 1.00 89.06 102 LYS A O 1
ATOM 838 N N . PRO A 1 103 ? 17.363 1.427 -35.521 1.00 91.19 103 PRO A N 1
ATOM 839 C CA . PRO A 1 103 ? 17.858 0.610 -34.428 1.00 91.19 103 PRO A CA 1
ATOM 840 C C . PRO A 1 103 ? 19.390 0.673 -34.358 1.00 91.19 103 PRO A C 1
ATOM 842 O O . PRO A 1 103 ? 20.069 0.832 -35.372 1.00 91.19 103 PRO A O 1
ATOM 845 N N . LEU A 1 104 ? 19.937 0.482 -33.159 1.00 93.31 104 LEU A N 1
ATOM 846 C CA . LEU A 1 104 ? 21.368 0.543 -32.856 1.00 93.31 104 LEU A CA 1
ATOM 847 C C . LEU A 1 104 ? 22.234 -0.259 -33.836 1.00 93.31 104 LEU A C 1
ATOM 849 O O . LEU A 1 104 ? 23.260 0.236 -34.291 1.00 93.31 104 LEU A O 1
ATOM 853 N N . LYS A 1 105 ? 21.804 -1.473 -34.201 1.00 90.44 105 LYS A N 1
ATOM 854 C CA . LYS A 1 105 ? 22.537 -2.361 -35.124 1.00 90.44 105 LYS A CA 1
ATOM 855 C C . LYS A 1 105 ? 22.719 -1.813 -36.543 1.00 90.44 105 LYS A C 1
ATOM 857 O O . LYS A 1 105 ? 23.530 -2.349 -37.290 1.00 90.44 105 LYS A O 1
ATOM 862 N N . GLU A 1 106 ? 21.918 -0.828 -36.948 1.00 91.69 106 GLU A N 1
ATOM 863 C CA . GLU A 1 106 ? 22.001 -0.208 -38.276 1.00 91.69 106 GLU A CA 1
ATOM 864 C C . GLU A 1 106 ? 22.986 0.967 -38.308 1.00 91.69 106 GLU A C 1
ATOM 866 O O . GLU A 1 106 ? 23.293 1.483 -39.382 1.00 91.69 106 GLU A O 1
ATOM 871 N N . LEU A 1 107 ? 23.508 1.388 -37.152 1.00 92.88 107 LEU A N 1
ATOM 872 C CA . LEU A 1 107 ? 24.518 2.436 -37.065 1.00 92.88 107 LEU A CA 1
ATOM 873 C C . LEU A 1 107 ? 25.913 1.827 -37.183 1.00 92.88 107 LEU A C 1
ATOM 875 O O . LEU A 1 107 ? 26.408 1.184 -36.262 1.00 92.88 107 LEU A O 1
ATOM 879 N N . THR A 1 108 ? 26.577 2.069 -38.311 1.00 94.31 108 THR A N 1
ATOM 880 C CA . THR A 1 108 ? 27.917 1.531 -38.599 1.00 94.31 108 THR A CA 1
ATOM 881 C C . THR A 1 108 ? 28.998 2.040 -37.643 1.00 94.31 108 THR A C 1
ATOM 883 O O . THR A 1 108 ? 29.984 1.344 -37.417 1.00 94.31 108 THR A O 1
ATOM 886 N N . PHE A 1 109 ? 28.800 3.220 -37.051 1.00 94.94 109 PHE A N 1
ATOM 887 C CA . PHE A 1 109 ? 29.715 3.837 -36.089 1.00 94.94 109 PHE A CA 1
ATOM 888 C C . PHE A 1 109 ? 29.486 3.379 -34.637 1.00 94.94 109 PHE A C 1
ATOM 890 O O . PHE A 1 109 ? 30.188 3.837 -33.738 1.00 94.94 109 PHE A O 1
ATOM 897 N N . VAL A 1 110 ? 28.532 2.474 -34.377 1.00 95.69 110 VAL A N 1
ATOM 898 C CA . VAL A 1 110 ? 28.271 1.941 -33.032 1.00 95.69 110 VAL A CA 1
ATOM 899 C C . VAL A 1 110 ? 28.464 0.429 -32.998 1.00 95.69 110 VAL A C 1
ATOM 901 O O . VAL A 1 110 ? 27.970 -0.311 -33.840 1.00 95.69 110 VAL A O 1
ATOM 904 N N . THR A 1 111 ? 29.186 -0.059 -31.991 1.00 96.25 111 THR A N 1
ATOM 905 C CA . THR A 1 111 ? 29.426 -1.490 -31.776 1.00 96.25 111 THR A CA 1
ATOM 906 C C . THR A 1 111 ? 28.804 -1.946 -30.461 1.00 96.25 111 THR A C 1
ATOM 908 O O . THR A 1 111 ? 29.168 -1.447 -29.401 1.00 96.25 111 THR A O 1
ATOM 911 N N . ASN A 1 112 ? 27.928 -2.950 -30.520 1.00 97.12 112 ASN A N 1
ATOM 912 C CA . ASN A 1 112 ? 27.349 -3.636 -29.363 1.00 97.12 112 ASN A CA 1
ATOM 913 C C . ASN A 1 112 ? 27.959 -5.037 -29.201 1.00 97.12 112 ASN A C 1
ATOM 915 O O . ASN A 1 112 ? 27.908 -5.856 -30.123 1.00 97.12 112 ASN A O 1
ATOM 919 N N . LYS A 1 113 ? 28.553 -5.334 -28.040 1.00 96.94 113 LYS A N 1
ATOM 920 C CA . LYS A 1 113 ? 29.201 -6.628 -27.768 1.00 96.94 113 LYS A CA 1
ATOM 921 C C . LYS A 1 113 ? 29.018 -7.060 -26.314 1.00 96.94 113 LYS A C 1
ATOM 923 O O . LYS A 1 113 ? 28.781 -6.261 -25.413 1.00 96.94 113 LYS A O 1
ATOM 928 N N . ARG A 1 114 ? 29.176 -8.360 -26.070 1.00 96.38 114 ARG A N 1
ATOM 929 C CA . ARG A 1 114 ? 29.375 -8.914 -24.722 1.00 96.38 114 ARG A CA 1
ATOM 930 C C . ARG A 1 114 ? 30.771 -8.550 -24.204 1.00 96.38 114 ARG A C 1
ATOM 932 O O . ARG A 1 114 ? 31.687 -8.409 -25.024 1.00 96.38 114 ARG A O 1
ATOM 939 N N . GLY A 1 115 ? 30.932 -8.471 -22.881 1.00 96.19 115 GLY A N 1
ATOM 940 C CA . GLY A 1 115 ? 32.193 -8.195 -22.182 1.00 96.19 115 GLY A CA 1
ATOM 941 C C . GLY A 1 115 ? 33.396 -8.962 -22.735 1.00 96.19 115 GLY A C 1
ATOM 942 O O . GLY A 1 115 ? 33.264 -10.032 -23.344 1.00 96.19 115 GLY A O 1
ATOM 943 N N . GLU A 1 116 ? 34.574 -8.360 -22.616 1.00 96.38 116 GLU A N 1
ATOM 944 C CA . GLU A 1 116 ? 35.786 -8.839 -23.264 1.00 96.38 116 GLU A CA 1
ATOM 945 C C . GLU A 1 116 ? 36.317 -10.134 -22.648 1.00 96.38 116 GLU A C 1
ATOM 947 O O . GLU A 1 116 ? 36.724 -11.019 -23.400 1.00 96.38 116 GLU A O 1
ATOM 952 N N . LEU A 1 117 ? 36.255 -10.271 -21.321 1.00 95.25 117 LEU A N 1
ATOM 953 C CA . LEU A 1 117 ? 36.830 -11.394 -20.581 1.00 95.25 117 LEU A CA 1
ATOM 954 C C . LEU A 1 117 ? 35.765 -12.423 -20.184 1.00 95.25 117 LEU A C 1
ATOM 956 O O . LEU A 1 117 ? 34.877 -12.147 -19.376 1.00 95.25 117 LEU A O 1
ATOM 960 N N . ASP A 1 118 ? 35.877 -13.649 -20.695 1.00 93.75 118 ASP A N 1
ATOM 961 C CA . ASP A 1 118 ? 35.105 -14.769 -20.150 1.00 93.75 118 ASP A CA 1
ATOM 962 C C . ASP A 1 118 ? 35.669 -15.211 -18.796 1.00 93.75 118 ASP A C 1
ATOM 964 O O . ASP A 1 118 ? 36.737 -15.813 -18.726 1.00 93.75 118 ASP A O 1
ATOM 968 N N . LEU A 1 119 ? 34.935 -14.919 -17.719 1.00 90.75 119 LEU A N 1
ATOM 969 C CA . LEU A 1 119 ? 35.376 -15.165 -16.344 1.00 90.75 119 LEU A CA 1
ATOM 970 C C . LEU A 1 119 ? 35.540 -16.655 -16.003 1.00 90.75 119 LEU A C 1
ATOM 972 O O . LEU A 1 119 ? 36.138 -16.972 -14.977 1.00 90.75 119 LEU A O 1
ATOM 976 N N . THR A 1 120 ? 34.983 -17.559 -16.816 1.00 88.75 120 THR A N 1
ATOM 977 C CA . THR A 1 120 ? 35.084 -19.010 -16.600 1.00 88.75 120 THR A CA 1
ATOM 978 C C . THR A 1 120 ? 36.283 -19.584 -17.341 1.00 88.75 120 THR A C 1
ATOM 980 O O . THR A 1 120 ? 37.036 -20.362 -16.767 1.00 88.75 120 THR A O 1
ATOM 983 N N . ILE A 1 121 ? 36.474 -19.180 -18.600 1.00 90.69 121 ILE A N 1
ATOM 984 C CA . ILE A 1 121 ? 37.537 -19.712 -19.467 1.00 90.69 121 ILE A CA 1
ATOM 985 C C . ILE A 1 121 ? 38.891 -19.069 -19.147 1.00 90.69 121 ILE A C 1
ATOM 987 O O . ILE A 1 121 ? 39.915 -19.739 -19.151 1.00 90.69 121 ILE A O 1
ATOM 991 N N . HIS A 1 122 ? 38.903 -17.770 -18.851 1.00 92.62 122 HIS A N 1
ATOM 992 C CA . HIS A 1 122 ? 40.118 -16.958 -18.753 1.00 92.62 122 HIS A CA 1
ATOM 993 C C . HIS A 1 122 ? 40.424 -16.537 -17.310 1.00 92.62 122 HIS A C 1
ATOM 995 O O . HIS A 1 122 ? 40.938 -15.446 -17.068 1.00 92.62 122 HIS A O 1
ATOM 1001 N N . LYS A 1 123 ? 40.078 -17.387 -16.335 1.00 90.81 123 LYS A N 1
ATOM 1002 C CA . LYS A 1 123 ? 40.242 -17.086 -14.906 1.00 90.81 123 LYS A CA 1
ATOM 1003 C C . LYS A 1 123 ? 41.702 -16.817 -14.522 1.00 90.81 123 LYS A C 1
ATOM 1005 O O . LYS A 1 123 ? 41.940 -15.970 -13.668 1.00 90.81 123 LYS A O 1
ATOM 1010 N N . ASP A 1 124 ? 42.649 -17.473 -15.187 1.00 92.88 124 ASP A N 1
ATOM 1011 C CA . ASP A 1 124 ? 44.089 -17.355 -14.910 1.00 92.88 124 ASP A CA 1
ATOM 1012 C C . ASP A 1 124 ? 44.661 -15.970 -15.250 1.00 92.88 124 ASP A C 1
ATOM 1014 O O . ASP A 1 124 ? 45.717 -15.587 -14.756 1.00 92.88 124 ASP A O 1
ATOM 1018 N N . TYR A 1 125 ? 43.937 -15.182 -16.049 1.00 93.12 125 TYR A N 1
ATOM 1019 C CA . TYR A 1 125 ? 44.303 -13.806 -16.373 1.00 93.12 125 TYR A CA 1
ATOM 1020 C C . TYR A 1 125 ? 43.816 -12.783 -15.334 1.00 93.12 125 TYR A C 1
ATOM 1022 O O . TYR A 1 125 ? 44.111 -11.596 -15.471 1.00 93.12 125 TYR A O 1
ATOM 1030 N N . ILE A 1 126 ? 43.073 -13.214 -14.307 1.00 94.31 126 ILE A N 1
ATOM 1031 C CA . ILE A 1 126 ? 42.571 -12.354 -13.228 1.00 94.31 126 ILE A CA 1
ATOM 1032 C C . ILE A 1 126 ? 43.578 -12.355 -12.079 1.00 94.31 126 ILE A C 1
ATOM 1034 O O . ILE A 1 126 ? 43.942 -13.409 -11.563 1.00 94.31 126 ILE A O 1
ATOM 1038 N N . THR A 1 127 ? 43.994 -11.169 -11.641 1.00 89.56 127 THR A N 1
ATOM 1039 C CA . THR A 1 127 ? 45.004 -11.003 -10.594 1.00 89.56 127 THR A CA 1
ATOM 1040 C C . THR A 1 127 ? 44.589 -9.960 -9.562 1.00 89.56 127 THR A C 1
ATOM 1042 O O . THR A 1 127 ? 43.891 -8.993 -9.864 1.00 89.56 127 THR A O 1
ATOM 1045 N N . SER A 1 128 ? 45.027 -10.169 -8.322 1.00 86.44 128 SER A N 1
ATOM 1046 C CA . SER A 1 128 ? 44.895 -9.192 -7.235 1.00 86.44 128 SER A CA 1
ATOM 1047 C C . SER A 1 128 ? 46.044 -8.180 -7.225 1.00 86.44 128 SER A C 1
ATOM 1049 O O . SER A 1 128 ? 45.949 -7.166 -6.537 1.00 86.44 128 SER A O 1
ATOM 1051 N N . ASN A 1 129 ? 47.130 -8.464 -7.954 1.00 86.94 129 ASN A N 1
ATOM 1052 C CA . ASN A 1 129 ? 48.263 -7.555 -8.092 1.00 86.94 129 ASN A CA 1
ATOM 1053 C C . ASN A 1 129 ? 47.900 -6.418 -9.045 1.00 86.94 129 ASN A C 1
ATOM 1055 O O . ASN A 1 129 ? 47.179 -6.630 -10.019 1.00 86.94 129 ASN A O 1
ATOM 1059 N N . GLU A 1 130 ? 48.426 -5.229 -8.771 1.00 87.75 130 GLU A N 1
ATOM 1060 C CA . GLU A 1 130 ? 48.166 -4.046 -9.581 1.00 87.75 130 GLU A CA 1
ATOM 1061 C C . GLU A 1 130 ? 48.575 -4.267 -11.042 1.00 87.75 130 GLU A C 1
ATOM 1063 O O . GLU A 1 130 ? 49.636 -4.811 -11.352 1.00 87.75 130 GLU A O 1
ATOM 1068 N N . SER A 1 131 ? 47.694 -3.865 -11.950 1.00 91.00 131 SER A N 1
ATOM 1069 C CA . SER A 1 131 ? 47.925 -3.879 -13.388 1.00 91.00 131 SER A CA 1
ATOM 1070 C C . SER A 1 131 ? 47.251 -2.647 -13.992 1.00 91.00 131 SER A C 1
ATOM 1072 O O . SER A 1 131 ? 46.295 -2.124 -13.411 1.00 91.00 131 SER A O 1
ATOM 1074 N N . PRO A 1 132 ? 47.700 -2.178 -15.170 1.00 92.44 132 PRO A N 1
ATOM 1075 C CA . PRO A 1 132 ? 47.050 -1.071 -15.865 1.00 92.44 132 PRO A CA 1
ATOM 1076 C C . PRO A 1 132 ? 45.580 -1.345 -16.211 1.00 92.44 132 PRO A C 1
ATOM 1078 O O . PRO A 1 132 ? 44.867 -0.402 -16.538 1.00 92.44 132 PRO A O 1
ATOM 1081 N N . TYR A 1 133 ? 45.125 -2.603 -16.149 1.00 96.00 133 TYR A N 1
ATOM 1082 C CA . TYR A 1 133 ? 43.778 -2.999 -16.538 1.00 96.00 133 TYR A CA 1
ATOM 1083 C C . TYR A 1 133 ? 42.932 -3.476 -15.360 1.00 96.00 133 TYR A C 1
ATOM 1085 O O . TYR A 1 133 ? 43.214 -4.517 -14.766 1.00 96.00 133 TYR A O 1
ATOM 1093 N N . GLN A 1 134 ? 41.847 -2.760 -15.065 1.00 95.38 134 GLN A N 1
ATOM 1094 C CA . GLN A 1 134 ? 40.903 -3.120 -14.001 1.00 95.38 134 GLN A CA 1
ATOM 1095 C C . GLN A 1 134 ? 39.731 -3.956 -14.526 1.00 95.38 134 GLN A C 1
ATOM 1097 O O . GLN A 1 134 ? 39.188 -3.690 -15.598 1.00 95.38 134 GLN A O 1
ATOM 1102 N N . LEU A 1 135 ? 39.321 -4.968 -13.759 1.00 96.31 135 LEU A N 1
ATOM 1103 C CA . LEU A 1 135 ? 38.221 -5.871 -14.081 1.00 96.31 135 LEU A CA 1
ATOM 1104 C C . LEU A 1 135 ? 36.895 -5.372 -13.499 1.00 96.31 135 LEU A C 1
ATOM 1106 O O . LEU A 1 135 ? 36.713 -5.336 -12.282 1.00 96.31 135 LEU A O 1
ATOM 1110 N N . LEU A 1 136 ? 35.920 -5.129 -14.372 1.00 96.75 136 LEU A N 1
ATOM 1111 C CA . LEU A 1 136 ? 34.544 -4.807 -13.999 1.00 96.75 136 LEU A CA 1
ATOM 1112 C C . LEU A 1 136 ? 33.605 -5.979 -14.269 1.00 96.75 136 LEU A C 1
ATOM 1114 O O . LEU A 1 136 ? 33.635 -6.613 -15.326 1.00 96.75 136 LEU A O 1
ATOM 1118 N N . ARG A 1 137 ? 32.710 -6.243 -13.323 1.00 95.06 137 ARG A N 1
ATOM 1119 C CA . ARG A 1 137 ? 31.633 -7.231 -13.425 1.00 95.06 137 ARG A CA 1
ATOM 1120 C C . ARG A 1 137 ? 30.283 -6.526 -13.382 1.00 95.06 137 ARG A C 1
ATOM 1122 O O . ARG A 1 137 ? 30.182 -5.354 -13.045 1.00 95.06 137 ARG A O 1
ATOM 1129 N N . GLY A 1 138 ? 29.208 -7.259 -13.674 1.00 91.25 138 GLY A N 1
ATOM 1130 C CA . GLY A 1 138 ? 27.867 -6.669 -13.745 1.00 91.25 138 GLY A CA 1
ATOM 1131 C C . GLY A 1 138 ? 27.478 -5.954 -12.447 1.00 91.25 138 GLY A C 1
ATOM 1132 O O . GLY A 1 138 ? 26.927 -4.864 -12.484 1.00 91.25 138 GLY A O 1
ATOM 1133 N N . ARG A 1 139 ? 27.855 -6.516 -11.292 1.00 91.81 139 ARG A N 1
ATOM 1134 C CA . ARG A 1 139 ? 27.601 -5.922 -9.969 1.00 91.81 139 ARG A CA 1
ATOM 1135 C C . ARG A 1 139 ? 28.268 -4.560 -9.732 1.00 91.81 139 ARG A C 1
ATOM 1137 O O . ARG A 1 139 ? 27.882 -3.885 -8.791 1.00 91.81 139 ARG A O 1
ATOM 1144 N N . ASP A 1 140 ? 29.263 -4.197 -10.537 1.00 94.38 140 ASP A N 1
ATOM 1145 C CA . ASP A 1 140 ? 30.025 -2.954 -10.396 1.00 94.38 140 ASP A CA 1
ATOM 1146 C C . ASP A 1 140 ? 29.382 -1.790 -11.173 1.00 94.38 140 ASP A C 1
ATOM 1148 O O . ASP A 1 140 ? 29.730 -0.629 -10.963 1.00 94.38 140 ASP A O 1
ATOM 1152 N N . LEU A 1 141 ? 28.421 -2.092 -12.056 1.00 94.62 141 LEU A N 1
ATOM 1153 C CA . LEU A 1 141 ? 27.756 -1.123 -12.925 1.00 94.62 141 LEU A CA 1
ATOM 1154 C C . LEU A 1 141 ? 26.544 -0.484 -12.233 1.00 94.62 141 LEU A C 1
ATOM 1156 O O . LEU A 1 141 ? 25.630 -1.189 -11.791 1.00 94.62 141 LEU A O 1
ATOM 1160 N N . GLY A 1 142 ? 26.516 0.849 -12.200 1.00 90.31 142 GLY A N 1
ATOM 1161 C CA . GLY A 1 142 ? 25.429 1.681 -11.688 1.00 90.31 142 GLY A CA 1
ATOM 1162 C C . GLY A 1 142 ? 24.782 2.569 -12.755 1.00 90.31 142 GLY A C 1
ATOM 1163 O O . GLY A 1 142 ? 25.058 2.466 -13.950 1.00 90.31 142 GLY A O 1
ATOM 1164 N N . LEU A 1 143 ? 23.871 3.439 -12.320 1.00 90.44 143 LEU A N 1
ATOM 1165 C CA . LEU A 1 143 ? 23.232 4.419 -13.196 1.00 90.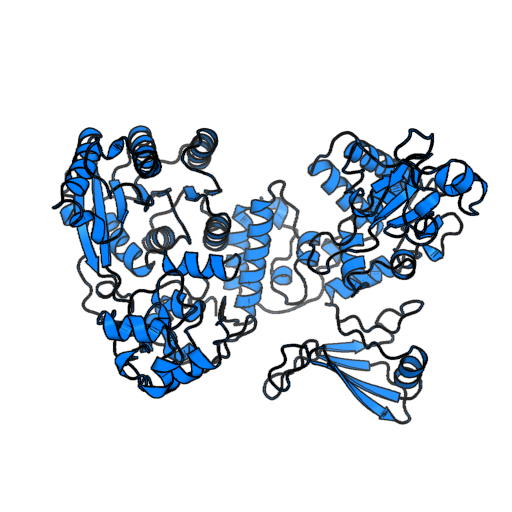44 143 LEU A CA 1
ATOM 1166 C C . LEU A 1 143 ? 24.225 5.556 -13.481 1.00 90.44 143 LEU A C 1
ATOM 1168 O O . LEU A 1 143 ? 24.697 6.184 -12.539 1.00 90.44 143 LEU A O 1
ATOM 1172 N N . TYR A 1 144 ? 24.540 5.792 -14.757 1.00 93.50 144 TYR A N 1
ATOM 1173 C CA . TYR A 1 144 ? 25.547 6.738 -15.273 1.00 93.50 144 TYR A CA 1
ATOM 1174 C C . TYR A 1 144 ? 27.007 6.426 -14.907 1.00 93.50 144 TYR A C 1
ATOM 1176 O O . TYR A 1 144 ? 27.887 6.611 -15.742 1.00 93.50 144 TYR A O 1
ATOM 1184 N N . GLN A 1 145 ? 27.275 5.872 -13.726 1.00 92.88 145 GLN A N 1
ATOM 1185 C CA . GLN A 1 145 ? 28.624 5.653 -13.201 1.00 92.88 145 GLN A CA 1
ATOM 1186 C C . GLN A 1 145 ? 28.783 4.300 -12.496 1.00 92.88 145 GLN A C 1
ATOM 1188 O O . GLN A 1 145 ? 27.807 3.581 -12.260 1.00 92.88 145 GLN A O 1
ATOM 1193 N N . LEU A 1 146 ? 30.026 3.951 -12.167 1.00 93.88 146 LEU A N 1
ATOM 1194 C CA . LEU A 1 146 ? 30.376 2.743 -11.419 1.00 93.88 146 LEU A CA 1
ATOM 1195 C C . LEU A 1 146 ? 29.990 2.867 -9.933 1.00 93.88 146 LEU A C 1
ATOM 1197 O O . LEU A 1 146 ? 29.912 3.968 -9.394 1.00 93.88 146 LEU A O 1
ATOM 1201 N N . GLN A 1 147 ? 29.729 1.737 -9.268 1.00 85.81 147 GLN A N 1
ATOM 1202 C CA . GLN A 1 147 ? 29.262 1.711 -7.868 1.00 85.81 147 GLN A CA 1
ATOM 1203 C C . GLN A 1 147 ? 30.367 1.476 -6.833 1.00 85.81 147 GLN A C 1
ATOM 1205 O O . GLN A 1 147 ? 30.178 1.796 -5.662 1.00 85.81 147 GLN A O 1
ATOM 1210 N N . ASN A 1 148 ? 31.491 0.889 -7.244 1.00 79.56 148 ASN A N 1
ATOM 1211 C CA . ASN A 1 148 ? 32.571 0.480 -6.351 1.00 79.56 148 ASN A CA 1
ATOM 1212 C C . ASN A 1 148 ? 33.840 1.304 -6.616 1.00 79.56 148 ASN A C 1
ATOM 1214 O O . ASN A 1 148 ? 33.998 1.910 -7.670 1.00 79.56 148 ASN A O 1
ATOM 1218 N N . ASN A 1 149 ? 34.775 1.295 -5.666 1.00 72.06 149 ASN A N 1
ATOM 1219 C CA . ASN A 1 149 ? 36.070 1.977 -5.813 1.00 72.06 149 ASN A CA 1
ATOM 1220 C C . ASN A 1 149 ? 37.258 1.001 -5.804 1.00 72.06 149 ASN A C 1
ATOM 1222 O O . ASN A 1 149 ? 38.407 1.428 -5.843 1.00 72.06 149 ASN A O 1
ATOM 1226 N N . LYS A 1 150 ? 37.000 -0.311 -5.714 1.00 79.69 150 LYS A N 1
ATOM 1227 C CA . LYS A 1 150 ? 38.037 -1.345 -5.649 1.00 79.69 150 LYS A CA 1
ATOM 1228 C C . LYS A 1 150 ? 37.681 -2.516 -6.553 1.00 79.69 150 LYS A C 1
ATOM 1230 O O . LYS A 1 150 ? 36.614 -3.111 -6.403 1.00 79.69 150 LYS A O 1
ATOM 1235 N N . TYR A 1 151 ? 38.607 -2.851 -7.442 1.00 85.56 151 TYR A N 1
ATOM 1236 C CA . TYR A 1 151 ? 38.432 -3.854 -8.484 1.00 85.56 151 TYR A CA 1
ATOM 1237 C C . TYR A 1 151 ? 39.597 -4.836 -8.489 1.00 85.56 151 TYR A C 1
ATOM 1239 O O . TYR A 1 151 ? 40.698 -4.500 -8.052 1.00 85.56 151 TYR A O 1
ATOM 1247 N N . ASP A 1 152 ? 39.338 -6.044 -8.985 1.00 92.06 152 ASP A N 1
ATOM 1248 C CA . ASP A 1 152 ? 40.421 -6.948 -9.374 1.00 92.06 152 ASP A CA 1
ATOM 1249 C C . ASP A 1 152 ? 41.079 -6.407 -10.649 1.00 92.06 152 ASP A C 1
ATOM 1251 O O . ASP A 1 152 ? 40.521 -5.539 -11.325 1.00 92.06 152 ASP A O 1
ATOM 1255 N N . TYR A 1 153 ? 42.227 -6.956 -11.020 1.00 95.25 153 TYR A N 1
ATOM 1256 C CA . TYR A 1 153 ? 42.927 -6.578 -12.238 1.00 95.25 153 TYR A CA 1
ATOM 1257 C C . TYR A 1 153 ? 42.949 -7.717 -13.257 1.00 95.25 153 TYR A C 1
ATOM 1259 O O . TYR A 1 153 ? 42.738 -8.889 -12.932 1.00 95.25 153 TYR A O 1
ATOM 1267 N N . VAL A 1 154 ? 43.211 -7.362 -14.512 1.00 95.69 154 VAL A N 1
ATOM 1268 C CA . VAL A 1 154 ? 43.439 -8.301 -15.615 1.00 95.69 154 VAL A CA 1
ATOM 1269 C C . VAL A 1 154 ? 44.880 -8.162 -16.079 1.00 95.69 154 VAL A C 1
ATOM 1271 O O . VAL A 1 154 ? 45.394 -7.047 -16.173 1.00 95.69 154 VAL A O 1
ATOM 1274 N N . SER A 1 155 ? 45.561 -9.271 -16.358 1.00 94.06 155 SER A N 1
ATOM 1275 C CA . SER A 1 155 ? 46.939 -9.200 -16.838 1.00 94.06 155 SER A CA 1
ATOM 1276 C C . SER A 1 155 ? 47.014 -8.548 -18.236 1.00 94.06 155 SER A C 1
ATOM 1278 O O . SER A 1 155 ? 46.134 -8.778 -19.076 1.00 94.06 155 SER A O 1
ATOM 1280 N N . PRO A 1 156 ? 48.068 -7.761 -18.530 1.00 94.62 156 PRO A N 1
ATOM 1281 C CA . PRO A 1 156 ? 48.273 -7.181 -19.861 1.00 94.62 156 PRO A CA 1
ATOM 1282 C C . PRO A 1 156 ? 48.318 -8.223 -20.986 1.00 94.62 156 PRO A C 1
ATOM 1284 O O . PRO A 1 156 ? 47.819 -7.968 -22.079 1.00 94.62 156 PRO A O 1
ATOM 1287 N N . GLU A 1 157 ? 48.812 -9.431 -20.694 1.00 94.25 157 GLU A N 1
ATOM 1288 C CA . GLU A 1 157 ? 48.892 -10.542 -21.649 1.00 94.25 157 GLU A CA 1
ATOM 1289 C C . GLU A 1 157 ? 47.528 -10.885 -22.273 1.00 94.25 157 GLU A C 1
ATOM 1291 O O . GLU A 1 157 ? 47.438 -11.145 -23.474 1.00 94.25 157 GLU A O 1
ATOM 1296 N N . PHE A 1 158 ? 46.446 -10.853 -21.486 1.00 95.31 158 PHE A N 1
ATOM 1297 C CA . PHE A 1 158 ? 45.100 -11.061 -22.019 1.00 95.31 158 PHE A CA 1
ATOM 1298 C C . PHE A 1 158 ? 44.693 -9.942 -22.982 1.00 95.31 158 PHE A C 1
ATOM 1300 O O . PHE A 1 158 ? 44.136 -10.204 -24.052 1.00 95.31 158 PHE A O 1
ATOM 1307 N N . VAL A 1 159 ? 44.967 -8.691 -22.602 1.00 94.31 159 VAL A N 1
ATOM 1308 C CA . VAL A 1 159 ? 44.596 -7.509 -23.388 1.00 94.31 159 VAL A CA 1
ATOM 1309 C C . VAL A 1 159 ? 45.353 -7.468 -24.712 1.00 94.31 159 VAL A C 1
ATOM 1311 O O . VAL A 1 159 ? 44.784 -7.075 -25.727 1.00 94.31 159 VAL A O 1
ATOM 1314 N N . ASP A 1 160 ? 46.597 -7.938 -24.737 1.00 93.62 160 ASP A N 1
ATOM 1315 C CA . ASP A 1 160 ? 47.388 -8.034 -25.962 1.00 93.62 160 ASP A CA 1
ATOM 1316 C C . ASP A 1 160 ? 46.893 -9.125 -26.917 1.00 93.62 160 ASP A C 1
ATOM 1318 O O . ASP A 1 160 ? 46.965 -8.950 -28.133 1.00 93.62 160 ASP A O 1
ATOM 1322 N N . LYS A 1 161 ? 46.345 -10.224 -26.386 1.00 93.75 161 LYS A N 1
ATOM 1323 C CA . LYS A 1 161 ? 45.835 -11.350 -27.185 1.00 93.75 161 LYS A CA 1
ATOM 1324 C C . LYS A 1 161 ? 44.399 -11.164 -27.675 1.00 93.75 161 LYS A C 1
ATOM 1326 O O . LYS A 1 161 ? 44.006 -11.776 -28.668 1.00 93.75 161 LYS A O 1
ATOM 1331 N N . THR A 1 162 ? 43.580 -10.383 -26.974 1.00 93.56 162 THR A N 1
ATOM 1332 C CA . THR A 1 162 ? 42.150 -10.279 -27.292 1.00 93.56 162 THR A CA 1
ATOM 1333 C C . THR A 1 162 ? 41.883 -9.434 -28.538 1.00 93.56 162 THR A C 1
ATOM 1335 O O . THR A 1 162 ? 42.359 -8.309 -28.683 1.00 93.56 162 THR A O 1
ATOM 1338 N N . SER A 1 163 ? 40.994 -9.920 -29.408 1.00 94.25 163 SER A N 1
ATOM 1339 C CA . SER A 1 163 ? 40.499 -9.168 -30.573 1.00 94.25 163 SER A CA 1
ATOM 1340 C C . SER A 1 163 ? 39.689 -7.920 -30.198 1.00 94.25 163 SER A C 1
ATOM 1342 O O . SER A 1 163 ? 39.375 -7.097 -31.054 1.00 94.25 163 SER A O 1
ATOM 1344 N N . LYS A 1 164 ? 39.350 -7.758 -28.912 1.00 95.31 164 LYS A N 1
ATOM 1345 C CA . LYS A 1 164 ? 38.589 -6.627 -28.369 1.00 95.31 164 LYS A CA 1
ATOM 1346 C C . LYS A 1 164 ? 39.471 -5.526 -27.755 1.00 95.31 164 LYS A C 1
ATOM 1348 O O . LYS A 1 164 ? 38.934 -4.621 -27.119 1.00 95.31 164 LYS A O 1
ATOM 1353 N N . LYS A 1 165 ? 40.797 -5.569 -27.958 1.00 96.19 165 LYS A N 1
ATOM 1354 C CA . LYS A 1 165 ? 41.774 -4.609 -27.399 1.00 96.19 165 LYS A CA 1
ATOM 1355 C C . LYS A 1 165 ? 41.414 -3.145 -27.669 1.00 96.19 165 LYS A C 1
ATOM 1357 O O . LYS A 1 165 ? 41.514 -2.315 -26.769 1.00 96.19 165 LYS A O 1
ATOM 1362 N N . LEU A 1 166 ? 40.929 -2.843 -28.877 1.00 96.19 166 LEU A N 1
ATOM 1363 C CA . LEU A 1 166 ? 40.466 -1.502 -29.259 1.00 96.19 166 LEU A CA 1
ATOM 1364 C C . LEU A 1 166 ? 39.453 -0.931 -28.253 1.00 96.19 166 LEU A C 1
ATOM 1366 O O . LEU A 1 166 ? 39.570 0.222 -27.848 1.00 96.19 166 LEU A O 1
ATOM 1370 N N . TYR A 1 167 ? 38.482 -1.743 -27.828 1.00 96.81 167 TYR A N 1
ATOM 1371 C CA . TYR A 1 167 ? 37.400 -1.304 -26.945 1.00 96.81 167 TYR A CA 1
ATOM 1372 C C . TYR A 1 167 ? 37.866 -1.122 -25.501 1.00 96.81 167 TYR A C 1
ATOM 1374 O O . TYR A 1 167 ? 37.395 -0.217 -24.823 1.00 96.81 167 TYR A O 1
ATOM 1382 N N . ILE A 1 168 ? 38.818 -1.942 -25.044 1.00 97.44 168 ILE A N 1
ATOM 1383 C CA . ILE A 1 168 ? 39.435 -1.808 -23.714 1.00 97.44 168 ILE A CA 1
ATOM 1384 C C . ILE A 1 168 ? 40.170 -0.467 -23.612 1.00 97.44 168 ILE A C 1
ATOM 1386 O O . ILE A 1 168 ? 40.066 0.224 -22.602 1.00 97.44 168 ILE A O 1
ATOM 1390 N N . ASN A 1 169 ? 40.850 -0.067 -24.687 1.00 96.31 169 ASN A N 1
ATOM 1391 C CA . ASN A 1 169 ? 41.603 1.187 -24.763 1.00 96.31 169 ASN A CA 1
ATOM 1392 C C . ASN A 1 169 ? 40.734 2.407 -25.114 1.00 96.31 169 ASN A C 1
ATOM 1394 O O . ASN A 1 169 ? 41.261 3.499 -25.333 1.00 96.31 169 ASN A O 1
ATOM 1398 N N . SER A 1 170 ? 39.415 2.231 -25.172 1.00 96.31 170 SER A N 1
ATOM 1399 C CA . SER A 1 170 ? 38.463 3.271 -25.542 1.00 96.31 170 SER A CA 1
ATOM 1400 C C . SER A 1 170 ? 37.426 3.495 -24.448 1.00 96.31 170 SER A C 1
ATOM 1402 O O . SER A 1 170 ? 37.091 2.595 -23.675 1.00 96.31 170 SER A O 1
ATOM 1404 N N . GLU A 1 171 ? 36.893 4.710 -24.418 1.00 96.88 171 GLU A N 1
ATOM 1405 C CA . GLU A 1 171 ? 35.733 5.044 -23.600 1.00 96.88 171 GLU A CA 1
ATOM 1406 C C . GLU A 1 171 ? 34.494 4.388 -24.207 1.00 96.88 171 GLU A C 1
ATOM 1408 O O . GLU A 1 171 ? 34.330 4.323 -25.429 1.00 96.88 171 GLU A O 1
ATOM 1413 N N . ARG A 1 172 ? 33.632 3.846 -23.351 1.00 97.75 172 ARG A N 1
ATOM 1414 C CA . ARG A 1 172 ? 32.419 3.138 -23.771 1.00 97.75 172 ARG A CA 1
ATOM 1415 C C . ARG A 1 172 ? 31.382 3.158 -22.664 1.00 97.75 172 ARG A C 1
ATOM 1417 O O . ARG A 1 172 ? 31.662 3.598 -21.555 1.00 97.75 172 ARG A O 1
ATOM 1424 N N . ILE A 1 173 ? 30.188 2.659 -22.947 1.00 98.50 173 ILE A N 1
ATOM 1425 C CA . ILE A 1 173 ? 29.157 2.469 -21.923 1.00 98.50 173 ILE A CA 1
ATOM 1426 C C . ILE A 1 173 ? 28.871 0.984 -21.744 1.00 98.50 173 ILE A C 1
ATOM 1428 O O . ILE A 1 173 ? 28.990 0.212 -22.696 1.00 98.50 173 ILE A O 1
ATOM 1432 N N . ALA A 1 174 ? 28.485 0.565 -20.542 1.00 98.31 174 ALA A N 1
ATOM 1433 C CA . ALA A 1 174 ? 28.184 -0.837 -20.268 1.00 98.31 174 ALA A CA 1
ATOM 1434 C C . ALA A 1 174 ? 26.962 -1.025 -19.376 1.00 98.31 174 ALA A C 1
ATOM 1436 O O . ALA A 1 174 ? 26.680 -0.200 -18.512 1.00 98.31 174 ALA A O 1
ATOM 1437 N N . CYS A 1 175 ? 26.266 -2.146 -19.561 1.00 97.38 175 CYS A N 1
ATOM 1438 C CA . CYS A 1 175 ? 25.142 -2.570 -18.734 1.00 97.38 175 CYS A CA 1
ATOM 1439 C C . CYS A 1 175 ? 25.318 -4.010 -18.237 1.00 97.38 175 CYS A C 1
ATOM 1441 O O . CYS A 1 175 ? 26.095 -4.803 -18.779 1.00 97.38 175 CYS A O 1
ATOM 1443 N N . GLN A 1 176 ? 24.553 -4.373 -17.209 1.00 95.44 176 GLN A N 1
ATOM 1444 C CA . GLN A 1 176 ? 24.540 -5.733 -16.668 1.00 95.44 176 GLN A CA 1
ATOM 1445 C C . GLN A 1 176 ? 23.852 -6.696 -17.644 1.00 95.44 176 GLN A C 1
ATOM 1447 O O . GLN A 1 176 ? 22.850 -6.351 -18.269 1.00 95.44 176 GLN A O 1
ATOM 1452 N N . GLN A 1 177 ? 24.350 -7.929 -17.734 1.00 93.69 177 GLN A N 1
ATOM 1453 C CA . GLN A 1 177 ? 23.736 -8.990 -18.540 1.00 93.69 177 GLN A CA 1
ATOM 1454 C C . GLN A 1 177 ? 22.585 -9.697 -17.799 1.00 93.69 177 GLN A C 1
ATOM 1456 O O . GLN A 1 177 ? 21.832 -10.459 -18.401 1.00 93.69 177 GLN A O 1
ATOM 1461 N N . VAL A 1 178 ? 22.412 -9.435 -16.497 1.00 88.31 178 VAL A N 1
ATOM 1462 C CA . VAL A 1 178 ? 21.314 -9.970 -15.681 1.00 88.31 178 VAL A CA 1
ATOM 1463 C C . VAL A 1 178 ? 20.575 -8.829 -14.986 1.00 88.31 178 VAL A C 1
ATOM 1465 O O . VAL A 1 178 ? 21.146 -8.113 -14.171 1.00 88.31 178 VAL A O 1
ATOM 1468 N N . ALA A 1 179 ? 19.283 -8.698 -15.269 1.00 86.06 179 ALA A N 1
ATOM 1469 C CA . ALA A 1 179 ? 18.385 -7.724 -14.671 1.00 86.06 179 ALA A CA 1
ATOM 1470 C C . ALA A 1 179 ? 17.050 -8.372 -14.285 1.00 86.06 179 ALA A C 1
ATOM 1472 O O . ALA A 1 179 ? 16.367 -8.970 -15.112 1.00 86.06 179 ALA A O 1
ATOM 1473 N N . ASN A 1 180 ? 16.651 -8.222 -13.021 1.00 77.19 180 ASN A N 1
ATOM 1474 C CA . ASN A 1 180 ? 15.391 -8.769 -12.516 1.00 77.19 180 ASN A CA 1
ATOM 1475 C C . ASN A 1 180 ? 14.179 -8.114 -13.214 1.00 77.19 180 ASN A C 1
ATOM 1477 O O . ASN A 1 180 ? 14.066 -6.887 -13.231 1.00 77.19 180 ASN A O 1
ATOM 1481 N N . LEU A 1 181 ? 13.264 -8.939 -13.737 1.00 72.75 181 LEU A N 1
ATOM 1482 C CA . LEU A 1 181 ? 12.034 -8.514 -14.423 1.00 72.75 181 LEU A CA 1
ATOM 1483 C C . LEU A 1 181 ? 11.146 -7.557 -13.610 1.00 72.75 181 LEU A C 1
ATOM 1485 O O . LEU A 1 181 ? 10.478 -6.712 -14.195 1.00 72.75 181 LEU A O 1
ATOM 1489 N N . GLY A 1 182 ? 11.137 -7.675 -12.281 1.00 63.53 182 GLY A N 1
ATOM 1490 C CA . GLY A 1 182 ? 10.321 -6.851 -11.387 1.00 63.53 182 GLY A CA 1
ATOM 1491 C C . GLY A 1 182 ? 10.937 -5.502 -11.001 1.00 63.53 182 GLY A C 1
ATOM 1492 O O . GLY A 1 182 ? 10.327 -4.770 -10.222 1.00 63.53 182 GLY A O 1
ATOM 1493 N N . LYS A 1 183 ? 12.144 -5.160 -11.479 1.00 69.62 183 LYS A N 1
ATOM 1494 C CA . LYS A 1 183 ? 12.762 -3.856 -11.187 1.00 69.62 183 LYS A CA 1
ATOM 1495 C C . LYS A 1 183 ? 12.070 -2.725 -11.953 1.00 69.62 183 LYS A C 1
ATOM 1497 O O . LYS A 1 183 ? 11.762 -2.846 -13.136 1.00 69.62 183 LYS A O 1
ATOM 1502 N N . ASP A 1 184 ? 11.906 -1.587 -11.280 1.00 66.69 184 ASP A N 1
ATOM 1503 C CA . ASP A 1 184 ? 11.334 -0.371 -11.870 1.00 66.69 184 ASP A CA 1
ATOM 1504 C C . ASP A 1 184 ? 12.205 0.192 -13.008 1.00 66.69 184 ASP A C 1
ATOM 1506 O O . ASP A 1 184 ? 11.735 0.465 -14.112 1.00 66.69 184 ASP A O 1
ATOM 1510 N N . ARG A 1 185 ? 13.518 0.261 -12.779 1.00 81.75 185 ARG A N 1
ATOM 1511 C CA . ARG A 1 185 ? 14.516 0.481 -13.826 1.00 81.75 185 ARG A CA 1
ATOM 1512 C C . ARG A 1 185 ? 15.210 -0.840 -14.116 1.00 81.75 185 ARG A C 1
ATOM 1514 O O . ARG A 1 185 ? 15.956 -1.356 -13.284 1.00 81.75 185 ARG A O 1
ATOM 1521 N N . ARG A 1 186 ? 14.889 -1.421 -15.267 1.00 85.56 186 ARG A N 1
ATOM 1522 C CA . ARG A 1 186 ? 15.349 -2.748 -15.662 1.00 85.56 186 ARG A CA 1
ATOM 1523 C C . ARG A 1 186 ? 16.696 -2.703 -16.364 1.00 85.56 186 ARG A C 1
ATOM 1525 O O . ARG A 1 186 ? 17.462 -3.646 -16.219 1.00 85.56 186 ARG A O 1
ATOM 1532 N N . ILE A 1 187 ? 16.994 -1.626 -17.082 1.00 90.06 187 ILE A N 1
ATOM 1533 C CA . ILE A 1 187 ? 18.303 -1.439 -17.697 1.00 90.06 187 ILE A CA 1
ATOM 1534 C C . ILE A 1 187 ? 18.956 -0.150 -17.209 1.00 90.06 187 ILE A C 1
ATOM 1536 O O . ILE A 1 187 ? 18.298 0.877 -17.040 1.00 90.06 187 ILE A O 1
ATOM 1540 N N . THR A 1 188 ? 20.250 -0.251 -16.927 1.00 92.88 188 THR A N 1
ATOM 1541 C CA . THR A 1 188 ? 21.108 0.837 -16.459 1.00 92.88 188 THR A CA 1
ATOM 1542 C C . THR A 1 188 ? 22.451 0.714 -17.151 1.00 92.88 188 THR A C 1
ATOM 1544 O O . THR A 1 188 ? 23.032 -0.376 -17.166 1.00 92.88 188 THR A O 1
ATOM 1547 N N . PHE A 1 189 ? 22.938 1.824 -17.683 1.00 97.75 189 PHE A N 1
ATOM 1548 C CA . PHE A 1 189 ? 24.253 1.941 -18.284 1.00 97.75 189 PHE A CA 1
ATOM 1549 C C . PHE A 1 189 ? 25.162 2.806 -17.419 1.00 97.75 189 PHE A C 1
ATOM 1551 O O . PHE A 1 189 ? 24.729 3.829 -16.883 1.00 97.75 189 PHE A O 1
ATOM 1558 N N . SER A 1 190 ? 26.424 2.405 -17.332 1.00 97.56 190 SER A N 1
ATOM 1559 C CA . SER A 1 190 ? 27.506 3.179 -16.731 1.00 97.56 190 SER A CA 1
ATOM 1560 C C . SER A 1 190 ? 28.484 3.627 -17.804 1.00 97.56 190 SER A C 1
ATOM 1562 O O . SER A 1 190 ? 28.734 2.885 -18.757 1.00 97.56 190 SER A O 1
ATOM 1564 N N . TYR A 1 191 ? 29.073 4.800 -17.610 1.00 97.62 191 TYR A N 1
ATOM 1565 C CA . TYR A 1 191 ? 30.274 5.216 -18.313 1.00 97.62 191 TYR A CA 1
ATOM 1566 C C . TYR A 1 191 ? 31.472 4.357 -17.892 1.00 97.62 191 TYR A C 1
ATOM 1568 O O . TYR A 1 191 ? 31.685 4.128 -16.700 1.00 97.62 191 TYR A O 1
ATOM 1576 N N . ILE A 1 192 ? 32.248 3.891 -18.869 1.00 97.56 192 ILE A N 1
ATOM 1577 C CA . ILE A 1 192 ? 33.433 3.054 -18.683 1.00 97.56 192 ILE A CA 1
ATOM 1578 C C . ILE A 1 192 ? 34.646 3.793 -19.259 1.00 97.56 192 ILE A C 1
ATOM 1580 O O . ILE A 1 192 ? 34.721 3.968 -20.481 1.00 97.56 192 ILE A O 1
ATOM 1584 N N . PRO A 1 193 ? 35.605 4.201 -18.410 1.00 95.25 193 PRO A N 1
ATOM 1585 C CA . PRO A 1 193 ? 36.853 4.793 -18.870 1.00 95.25 193 PRO A CA 1
ATOM 1586 C C . PRO A 1 193 ? 37.725 3.798 -19.649 1.00 95.25 193 PRO A C 1
ATOM 1588 O O . PRO A 1 193 ? 37.513 2.580 -19.632 1.00 95.25 193 PRO A O 1
ATOM 1591 N N . LYS A 1 194 ? 38.769 4.328 -20.290 1.00 96.50 194 LYS A N 1
ATOM 1592 C CA . LYS A 1 194 ? 39.830 3.521 -20.908 1.00 96.50 194 LYS A CA 1
ATOM 1593 C C . LYS A 1 194 ? 40.510 2.629 -19.865 1.00 96.50 194 LYS A C 1
ATOM 1595 O O . LYS A 1 194 ? 40.550 2.958 -18.683 1.00 96.50 194 LYS A O 1
ATOM 1600 N N . ASN A 1 195 ? 41.087 1.527 -20.329 1.00 95.88 195 ASN A N 1
ATOM 1601 C CA . ASN A 1 195 ? 41.836 0.548 -19.537 1.00 95.88 195 ASN A CA 1
ATOM 1602 C C . ASN A 1 195 ? 40.996 -0.252 -18.526 1.00 95.88 195 ASN A C 1
ATOM 1604 O O . ASN A 1 195 ? 41.531 -0.875 -17.615 1.00 95.88 195 ASN A O 1
ATOM 1608 N N . TYR A 1 196 ? 39.682 -0.321 -18.716 1.00 96.88 196 TYR A N 1
ATOM 1609 C CA . TYR A 1 196 ? 38.836 -1.270 -17.996 1.00 96.88 196 TYR A CA 1
ATOM 1610 C C . TYR A 1 196 ? 38.483 -2.461 -18.885 1.00 96.88 196 TYR A C 1
ATOM 1612 O O . TYR A 1 196 ? 38.134 -2.297 -20.056 1.00 96.88 196 TYR A O 1
ATOM 1620 N N . VAL A 1 197 ? 38.521 -3.662 -18.316 1.00 97.62 197 VAL A N 1
ATOM 1621 C CA . VAL A 1 197 ? 38.110 -4.922 -18.944 1.00 97.62 197 VAL A CA 1
ATOM 1622 C C . VAL A 1 197 ? 36.785 -5.355 -18.328 1.00 97.62 197 VAL A C 1
ATOM 1624 O O . VAL A 1 197 ? 36.665 -5.460 -17.110 1.00 97.62 197 VAL A O 1
ATOM 1627 N N . LEU A 1 198 ? 35.772 -5.620 -19.150 1.00 97.75 198 LEU A N 1
ATOM 1628 C CA . LEU A 1 198 ? 34.466 -6.075 -18.690 1.00 97.75 198 LEU A CA 1
ATOM 1629 C C . LEU A 1 198 ? 34.403 -7.600 -18.737 1.00 97.75 198 LEU A C 1
ATOM 1631 O O . LEU A 1 198 ? 34.685 -8.236 -19.754 1.00 97.75 198 LEU A O 1
ATOM 1635 N N . GLY A 1 199 ? 33.965 -8.202 -17.638 1.00 96.94 199 GLY A N 1
ATOM 1636 C CA . GLY A 1 199 ? 33.637 -9.617 -17.601 1.00 96.94 199 GLY A CA 1
ATOM 1637 C C . GLY A 1 199 ? 32.427 -9.946 -18.479 1.00 96.94 199 GLY A C 1
ATOM 1638 O O . GLY A 1 199 ? 31.562 -9.109 -18.745 1.00 96.94 199 GLY A O 1
ATOM 1639 N N . ASN A 1 200 ? 32.288 -11.216 -18.841 1.00 93.69 200 ASN A N 1
ATOM 1640 C CA . ASN A 1 200 ? 31.156 -11.776 -19.585 1.00 93.69 200 ASN A CA 1
ATOM 1641 C C . ASN A 1 200 ? 29.809 -11.755 -18.824 1.00 93.69 200 ASN A C 1
ATOM 1643 O O . ASN A 1 200 ? 28.870 -12.426 -19.241 1.00 93.69 200 ASN A O 1
ATOM 1647 N N . SER A 1 201 ? 29.722 -11.022 -17.711 1.00 94.44 201 SER A N 1
ATOM 1648 C CA . SER A 1 201 ? 28.494 -10.623 -17.012 1.00 94.44 201 SER A CA 1
ATOM 1649 C C . SER A 1 201 ? 27.968 -9.245 -17.444 1.00 94.44 201 SER A C 1
ATOM 1651 O O . SER A 1 201 ? 26.975 -8.766 -16.891 1.00 94.44 201 SER A O 1
ATOM 1653 N N . CYS A 1 202 ? 28.664 -8.581 -18.367 1.00 97.12 202 CYS A N 1
ATOM 1654 C CA . CYS A 1 202 ? 28.366 -7.243 -18.864 1.00 97.12 202 CYS A CA 1
ATOM 1655 C C . CYS A 1 202 ? 28.170 -7.269 -20.385 1.00 97.12 202 CYS A C 1
ATOM 1657 O O . CYS A 1 202 ? 28.798 -8.063 -21.088 1.00 97.12 202 CYS A O 1
ATOM 1659 N N . ASN A 1 203 ? 27.369 -6.337 -20.891 1.00 97.81 203 ASN A N 1
ATOM 1660 C CA . ASN A 1 203 ? 27.353 -5.937 -22.298 1.00 97.81 203 ASN A CA 1
ATOM 1661 C C . ASN A 1 203 ? 27.907 -4.515 -22.408 1.00 97.81 203 ASN A C 1
ATOM 1663 O O . ASN A 1 203 ? 27.729 -3.730 -21.478 1.00 97.81 203 ASN A O 1
ATOM 1667 N N . PHE A 1 204 ? 28.547 -4.175 -23.524 1.00 98.19 204 PHE A N 1
ATOM 1668 C CA . PHE A 1 204 ? 29.066 -2.834 -23.771 1.00 98.19 204 PHE A CA 1
ATOM 1669 C C . PHE A 1 204 ? 28.709 -2.310 -25.152 1.00 98.19 204 PHE A C 1
ATOM 1671 O O . PHE A 1 204 ? 28.532 -3.076 -26.103 1.00 98.19 204 PHE A O 1
ATOM 1678 N N . ILE A 1 205 ? 28.658 -0.984 -25.234 1.00 98.31 205 ILE A N 1
ATOM 1679 C CA . ILE A 1 205 ? 28.390 -0.209 -26.435 1.00 98.31 205 ILE A CA 1
ATOM 1680 C C . ILE A 1 205 ? 29.538 0.777 -26.622 1.00 98.31 205 ILE A C 1
ATOM 1682 O O . ILE A 1 205 ? 29.806 1.599 -25.747 1.00 98.31 205 ILE A O 1
ATOM 1686 N N . TYR A 1 206 ? 30.214 0.676 -27.758 1.00 97.69 206 TYR A N 1
ATOM 1687 C CA . TYR A 1 206 ? 31.303 1.559 -28.158 1.00 97.69 206 TYR A CA 1
ATOM 1688 C C . TYR A 1 206 ? 30.860 2.427 -29.337 1.00 97.69 206 TYR A C 1
ATOM 1690 O O . TYR A 1 206 ? 30.287 1.903 -30.291 1.00 97.69 206 TYR A O 1
ATOM 1698 N N . CYS A 1 207 ? 31.131 3.730 -29.266 1.00 96.69 207 CYS A N 1
ATOM 1699 C CA . CYS A 1 207 ? 30.793 4.703 -30.301 1.00 96.69 207 CYS A CA 1
ATOM 1700 C C . CYS A 1 207 ? 32.078 5.253 -30.923 1.00 96.69 207 CYS A C 1
ATOM 1702 O O . CYS A 1 207 ? 32.943 5.751 -30.205 1.00 96.69 207 CYS A O 1
ATOM 1704 N N . GLN A 1 208 ? 32.201 5.142 -32.241 1.00 95.81 208 GLN A N 1
ATOM 1705 C CA . GLN A 1 208 ? 33.277 5.748 -33.020 1.00 95.81 208 GLN A CA 1
ATOM 1706 C C . GLN A 1 208 ? 32.941 7.202 -33.352 1.00 95.81 208 GLN A C 1
ATOM 1708 O O . GLN A 1 208 ? 31.770 7.594 -33.362 1.00 95.81 208 GLN A O 1
ATOM 1713 N N . GLU A 1 209 ? 33.965 7.989 -33.678 1.00 95.06 209 GLU A N 1
ATOM 1714 C CA . GLU A 1 209 ? 33.764 9.313 -34.265 1.00 95.06 209 GLU A CA 1
ATOM 1715 C C . GLU A 1 209 ? 32.905 9.212 -35.531 1.00 95.06 209 GLU A C 1
ATOM 1717 O O . GLU A 1 209 ? 33.048 8.295 -36.342 1.00 95.06 209 GLU A O 1
ATOM 1722 N N . ASN A 1 210 ? 31.962 10.138 -35.669 1.00 95.94 210 ASN A N 1
ATOM 1723 C CA . ASN A 1 210 ? 30.953 10.116 -36.718 1.00 95.94 210 ASN A CA 1
ATOM 1724 C C . ASN A 1 210 ? 30.514 11.538 -37.077 1.00 95.94 210 ASN A C 1
ATOM 1726 O O . ASN A 1 210 ? 30.658 12.472 -36.287 1.00 95.94 210 ASN A O 1
ATOM 1730 N N . GLU A 1 211 ? 29.930 11.688 -38.266 1.00 95.38 211 GLU A N 1
ATOM 1731 C CA . GLU A 1 211 ? 29.481 12.979 -38.809 1.00 95.38 211 GLU A CA 1
ATOM 1732 C C . GLU A 1 211 ? 28.384 13.662 -37.972 1.00 95.38 211 GLU A C 1
ATOM 1734 O O . GLU A 1 211 ? 28.244 14.883 -38.011 1.00 95.38 211 GLU A O 1
ATOM 1739 N N . TYR A 1 212 ? 27.642 12.895 -37.167 1.00 95.19 212 TYR A N 1
ATOM 1740 C CA . TYR A 1 212 ? 26.559 13.399 -36.317 1.00 95.19 212 TYR A CA 1
ATOM 1741 C C . TYR A 1 212 ? 27.043 13.901 -34.950 1.00 95.19 212 TYR A C 1
ATOM 1743 O O . TYR A 1 212 ? 26.244 14.435 -34.181 1.00 95.19 212 TYR A O 1
ATOM 1751 N N . GLN A 1 213 ? 28.333 13.726 -34.635 1.00 95.88 213 GLN A N 1
ATOM 1752 C CA . GLN A 1 213 ? 28.931 14.003 -33.322 1.00 95.88 213 GLN A CA 1
ATOM 1753 C C . GLN A 1 213 ? 28.257 13.254 -32.163 1.00 95.88 213 GLN A C 1
ATOM 1755 O O . GLN A 1 213 ? 28.289 13.713 -31.023 1.00 95.88 213 GLN A O 1
ATOM 1760 N N . ILE A 1 214 ? 27.648 12.095 -32.438 1.00 96.75 214 ILE A N 1
ATOM 1761 C CA . ILE A 1 214 ? 27.096 11.227 -31.395 1.00 96.75 214 ILE A CA 1
ATOM 1762 C C . ILE A 1 214 ? 28.256 10.612 -30.615 1.00 96.75 214 ILE A C 1
ATOM 1764 O O . ILE A 1 214 ? 29.068 9.878 -31.176 1.00 96.75 214 ILE A O 1
ATOM 1768 N N . ASP A 1 215 ? 28.323 10.892 -29.319 1.00 95.81 215 ASP A N 1
ATOM 1769 C CA . ASP A 1 215 ? 29.362 10.395 -28.424 1.00 95.81 215 ASP A CA 1
ATOM 1770 C C . ASP A 1 215 ? 28.808 9.390 -27.398 1.00 95.81 215 ASP A C 1
ATOM 1772 O O . ASP A 1 215 ? 27.621 9.037 -27.370 1.00 95.81 215 ASP A O 1
ATOM 1776 N N . CYS A 1 216 ? 29.697 8.881 -26.546 1.00 95.88 216 CYS A N 1
ATOM 1777 C CA . CYS A 1 216 ? 29.324 7.948 -25.489 1.00 95.88 216 CYS A CA 1
ATOM 1778 C C . CYS A 1 216 ? 28.374 8.581 -24.457 1.00 95.88 216 CYS A C 1
ATOM 1780 O O . CYS A 1 216 ? 27.525 7.866 -23.929 1.00 95.88 216 CYS A O 1
ATOM 1782 N N . TYR A 1 217 ? 28.457 9.893 -24.211 1.00 97.62 217 TYR A N 1
ATOM 1783 C CA . TYR A 1 217 ? 27.588 10.611 -23.276 1.00 97.62 217 TYR A CA 1
ATOM 1784 C C . TYR A 1 217 ? 26.162 10.748 -23.808 1.00 97.62 217 TYR A C 1
ATOM 1786 O O . TYR A 1 217 ? 25.210 10.540 -23.058 1.00 97.62 217 TYR A O 1
ATOM 1794 N N . TYR A 1 218 ? 25.994 11.004 -25.104 1.00 98.00 218 TYR A N 1
ATOM 1795 C CA . TYR A 1 218 ? 24.689 11.006 -25.754 1.00 98.00 218 TYR A CA 1
ATOM 1796 C C . TYR A 1 218 ? 24.016 9.636 -25.638 1.00 98.00 218 TYR A C 1
ATOM 1798 O O . TYR A 1 218 ? 22.864 9.537 -25.212 1.00 98.00 218 TYR A O 1
ATOM 1806 N N . LEU A 1 219 ? 24.745 8.562 -25.968 1.00 97.75 219 LEU A N 1
ATOM 1807 C CA . LEU A 1 219 ? 24.222 7.199 -25.846 1.00 97.75 219 LEU A CA 1
ATOM 1808 C C . LEU A 1 219 ? 23.941 6.825 -24.386 1.00 97.75 219 LEU A C 1
ATOM 1810 O O . LEU A 1 219 ? 22.940 6.166 -24.109 1.00 97.75 219 LEU A O 1
ATOM 1814 N N . LEU A 1 220 ? 24.780 7.271 -23.447 1.00 97.88 220 LEU A N 1
ATOM 1815 C CA . LEU A 1 220 ? 24.576 7.061 -22.015 1.00 97.88 220 LEU A CA 1
ATOM 1816 C C . LEU A 1 220 ? 23.283 7.723 -21.531 1.00 97.88 220 LEU A C 1
ATOM 1818 O O . LEU A 1 220 ? 22.479 7.071 -20.863 1.00 97.88 220 LEU A O 1
ATOM 1822 N N . ALA A 1 221 ? 23.069 8.989 -21.896 1.00 96.50 221 ALA A N 1
ATOM 1823 C CA . ALA A 1 221 ? 21.849 9.736 -21.616 1.00 96.50 221 ALA A CA 1
ATOM 1824 C C . ALA A 1 221 ? 20.617 9.039 -22.191 1.00 96.50 221 ALA A C 1
ATOM 1826 O O . ALA A 1 221 ? 19.659 8.753 -21.470 1.00 96.50 221 ALA A O 1
ATOM 1827 N N . LEU A 1 222 ? 20.665 8.715 -23.483 1.00 96.56 222 LEU A N 1
ATOM 1828 C CA . LEU A 1 222 ? 19.573 8.053 -24.179 1.00 96.56 222 LEU A CA 1
ATOM 1829 C C . LEU A 1 222 ? 19.227 6.718 -23.511 1.00 96.56 222 LEU A C 1
ATOM 1831 O O . LEU A 1 222 ? 18.063 6.466 -23.206 1.00 96.56 222 LEU A O 1
ATOM 1835 N N . PHE A 1 223 ? 20.216 5.868 -23.230 1.00 96.69 223 PHE A N 1
ATOM 1836 C CA . PHE A 1 223 ? 19.973 4.514 -22.720 1.00 96.69 223 PHE A CA 1
ATOM 1837 C C . PHE A 1 223 ? 19.581 4.472 -21.247 1.00 96.69 223 PHE A C 1
ATOM 1839 O O . PHE A 1 223 ? 18.942 3.512 -20.809 1.00 96.69 223 PHE A O 1
ATOM 1846 N N . ASN A 1 224 ? 19.904 5.522 -20.495 1.00 94.75 224 ASN A N 1
ATOM 1847 C CA . ASN A 1 224 ? 19.425 5.715 -19.133 1.00 94.75 224 ASN A CA 1
ATOM 1848 C C . ASN A 1 224 ? 18.106 6.495 -19.049 1.00 94.75 224 ASN A C 1
ATOM 1850 O O . ASN A 1 224 ? 17.575 6.652 -17.946 1.00 94.75 224 ASN A O 1
ATOM 1854 N N . SER A 1 225 ? 17.515 6.909 -20.170 1.00 91.00 225 SER A N 1
ATOM 1855 C CA . SER A 1 225 ? 16.220 7.593 -20.162 1.00 91.00 225 SER A CA 1
ATOM 1856 C C . SER A 1 225 ? 15.063 6.694 -19.710 1.00 91.00 225 SER A C 1
ATOM 1858 O O . SER A 1 225 ? 15.109 5.457 -19.805 1.00 91.00 225 SER A O 1
ATOM 1860 N N . SER A 1 226 ? 13.992 7.306 -19.205 1.00 83.75 226 SER A N 1
ATOM 1861 C CA . SER A 1 226 ? 12.757 6.587 -18.864 1.00 83.75 226 SER A CA 1
ATOM 1862 C C . SER A 1 226 ? 12.106 5.921 -20.080 1.00 83.75 226 SER A C 1
ATOM 1864 O O . SER A 1 226 ? 11.620 4.793 -19.954 1.00 83.75 226 SER A O 1
ATOM 1866 N N . ILE A 1 227 ? 12.159 6.548 -21.260 1.00 86.50 227 ILE A N 1
ATOM 1867 C CA . ILE A 1 227 ? 11.539 6.024 -22.484 1.00 86.50 227 ILE A CA 1
ATOM 1868 C C . ILE A 1 227 ? 12.246 4.773 -23.023 1.00 86.50 227 ILE A C 1
ATOM 1870 O O . ILE A 1 227 ? 11.576 3.809 -23.395 1.00 86.50 227 ILE A O 1
ATOM 1874 N N . ILE A 1 228 ? 13.584 4.716 -22.985 1.00 91.50 228 ILE A N 1
ATOM 1875 C CA . ILE A 1 228 ? 14.327 3.505 -23.371 1.00 91.50 228 ILE A CA 1
ATOM 1876 C C . ILE A 1 228 ? 14.118 2.386 -22.349 1.00 91.50 228 ILE A C 1
ATOM 1878 O O . ILE A 1 228 ? 13.917 1.233 -22.733 1.00 91.50 228 ILE A O 1
ATOM 1882 N N . ASN A 1 229 ? 14.083 2.700 -21.051 1.00 89.94 229 ASN A N 1
ATOM 1883 C CA . ASN A 1 229 ? 13.747 1.709 -20.028 1.00 89.94 229 ASN A CA 1
ATOM 1884 C C . ASN A 1 229 ? 12.321 1.153 -20.213 1.00 89.94 229 ASN A C 1
ATOM 1886 O O . ASN A 1 229 ? 12.117 -0.060 -20.105 1.00 89.94 229 ASN A O 1
ATOM 1890 N N . TRP A 1 230 ? 11.350 2.017 -20.533 1.00 85.62 230 TRP A N 1
ATOM 1891 C CA . TRP A 1 230 ? 9.984 1.626 -20.890 1.00 85.62 230 TRP A CA 1
ATOM 1892 C C . TRP A 1 230 ? 9.980 0.719 -22.126 1.00 85.62 230 TRP A C 1
ATOM 1894 O O . TRP A 1 230 ? 9.420 -0.378 -22.073 1.00 85.62 230 TRP A O 1
ATOM 1904 N N . TYR A 1 231 ? 10.669 1.107 -23.202 1.00 86.69 231 TYR A N 1
ATOM 1905 C CA . TYR A 1 231 ? 10.768 0.314 -24.429 1.00 86.69 231 TYR A CA 1
ATOM 1906 C C . TYR A 1 231 ? 11.390 -1.061 -24.154 1.00 86.69 231 TYR A C 1
ATOM 1908 O O . TYR A 1 231 ? 10.817 -2.088 -24.518 1.00 86.69 231 TYR A O 1
ATOM 1916 N N . PHE A 1 232 ? 12.493 -1.115 -23.400 1.00 87.00 232 PHE A N 1
ATOM 1917 C CA . PHE A 1 232 ? 13.171 -2.361 -23.043 1.00 87.00 232 PHE A CA 1
ATOM 1918 C C . PHE A 1 232 ? 12.281 -3.322 -22.242 1.00 87.00 232 PHE A C 1
ATOM 1920 O O . PHE A 1 232 ? 12.267 -4.527 -22.505 1.00 87.00 232 PHE A O 1
ATOM 1927 N N . LYS A 1 233 ? 11.485 -2.812 -21.292 1.00 81.25 233 LYS A N 1
ATOM 1928 C CA . LYS A 1 233 ? 10.486 -3.610 -20.557 1.00 81.25 233 LYS A CA 1
ATOM 1929 C C . LYS A 1 233 ? 9.420 -4.221 -21.476 1.00 81.25 233 LYS A C 1
ATOM 1931 O O . LYS A 1 233 ? 8.939 -5.316 -21.188 1.00 81.25 233 LYS A O 1
ATOM 1936 N N . HIS A 1 234 ? 9.091 -3.554 -22.581 1.00 76.38 234 HIS A N 1
ATOM 1937 C CA . HIS A 1 234 ? 8.125 -4.032 -23.573 1.00 76.38 234 HIS A CA 1
ATOM 1938 C C . HIS A 1 234 ? 8.720 -4.937 -24.649 1.00 76.38 234 HIS A C 1
ATOM 1940 O O . HIS A 1 234 ? 7.947 -5.563 -25.365 1.00 76.38 234 HIS A O 1
ATOM 1946 N N . ILE A 1 235 ? 10.041 -5.053 -24.782 1.00 76.31 235 ILE A N 1
ATOM 1947 C CA . ILE A 1 235 ? 10.648 -5.952 -25.781 1.00 76.31 235 ILE A CA 1
ATOM 1948 C C . ILE A 1 235 ? 11.363 -7.151 -25.159 1.00 76.31 235 ILE A C 1
ATOM 1950 O O . ILE A 1 235 ? 11.406 -8.220 -25.765 1.00 76.31 235 ILE A O 1
ATOM 1954 N N . SER A 1 236 ? 11.869 -7.014 -23.932 1.00 77.19 236 SER A N 1
ATOM 1955 C CA . SER A 1 236 ? 12.620 -8.068 -23.262 1.00 77.19 236 SER A CA 1
ATOM 1956 C C . SER A 1 236 ? 11.766 -8.781 -22.211 1.00 77.19 236 SER A C 1
ATOM 1958 O O . SER A 1 236 ? 11.048 -8.147 -21.443 1.00 77.19 236 SER A O 1
ATOM 1960 N N . SER A 1 237 ? 11.846 -10.110 -22.140 1.00 69.19 237 SER A N 1
ATOM 1961 C CA . SER A 1 237 ? 10.978 -10.932 -21.274 1.00 69.19 237 SER A CA 1
ATOM 1962 C C . SER A 1 237 ? 11.730 -11.863 -20.323 1.00 69.19 237 SER A C 1
ATOM 1964 O O . SER A 1 237 ? 11.104 -12.653 -19.623 1.00 69.19 237 SER A O 1
ATOM 1966 N N . ASN A 1 238 ? 13.064 -11.838 -20.330 1.00 74.56 238 ASN A N 1
ATOM 1967 C CA . ASN A 1 238 ? 13.898 -12.732 -19.527 1.00 74.56 238 ASN A CA 1
ATOM 1968 C C . ASN A 1 238 ? 14.742 -11.924 -18.532 1.00 74.56 238 ASN A C 1
ATOM 1970 O O . ASN A 1 238 ? 15.036 -10.757 -18.766 1.00 74.56 238 ASN A O 1
ATOM 1974 N N . ASN A 1 239 ? 15.205 -12.545 -17.446 1.00 82.50 239 ASN A N 1
ATOM 1975 C CA . ASN A 1 239 ? 16.171 -11.873 -16.566 1.00 82.50 239 ASN A CA 1
ATOM 1976 C C . ASN A 1 239 ? 17.509 -11.587 -17.270 1.00 82.50 239 ASN A C 1
ATOM 1978 O O . ASN A 1 239 ? 18.282 -10.761 -16.808 1.00 82.50 239 ASN A O 1
ATOM 1982 N N . HIS A 1 240 ? 17.800 -12.276 -18.371 1.00 87.69 240 HIS A N 1
ATOM 1983 C CA . HIS A 1 240 ? 19.011 -12.081 -19.152 1.00 87.69 240 HIS A CA 1
ATOM 1984 C C . HIS A 1 240 ? 18.820 -10.974 -20.199 1.00 87.69 240 HIS A C 1
ATOM 1986 O O . HIS A 1 240 ? 17.894 -11.063 -21.004 1.00 87.69 240 HIS A O 1
ATOM 1992 N N . VAL A 1 241 ? 19.704 -9.973 -20.195 1.00 90.56 241 VAL A N 1
ATOM 1993 C CA . VAL A 1 241 ? 19.759 -8.866 -21.163 1.00 90.56 241 VAL A CA 1
ATOM 1994 C C . VAL A 1 241 ? 20.651 -9.287 -22.329 1.00 90.56 241 VAL A C 1
ATOM 1996 O O . VAL A 1 241 ? 21.870 -9.390 -22.184 1.00 90.56 241 VAL A O 1
ATOM 1999 N N . ASN A 1 242 ? 20.061 -9.567 -23.487 1.00 87.56 242 ASN A N 1
ATOM 2000 C CA . ASN A 1 242 ? 20.794 -10.054 -24.654 1.00 87.56 242 ASN A CA 1
ATOM 2001 C C . ASN A 1 242 ? 21.259 -8.906 -25.553 1.00 87.56 242 ASN A C 1
ATOM 2003 O O . ASN A 1 242 ? 20.528 -7.937 -25.747 1.00 87.56 242 ASN A O 1
ATOM 2007 N N . ASN A 1 243 ? 22.424 -9.051 -26.198 1.00 90.25 243 ASN A N 1
ATOM 2008 C CA . ASN A 1 243 ? 22.907 -8.047 -27.154 1.00 90.25 243 ASN A CA 1
ATOM 2009 C C . ASN A 1 243 ? 21.911 -7.807 -28.295 1.00 90.25 243 ASN A C 1
ATOM 2011 O O . ASN A 1 243 ? 21.691 -6.655 -28.638 1.00 90.25 243 ASN A O 1
ATOM 2015 N N . TYR A 1 244 ? 21.231 -8.844 -28.797 1.00 85.25 244 TYR A N 1
ATOM 2016 C CA . TYR A 1 244 ? 20.233 -8.670 -29.857 1.00 85.25 244 TYR A CA 1
ATOM 2017 C C . TYR A 1 244 ? 19.020 -7.828 -29.419 1.00 85.25 244 TYR A C 1
ATOM 2019 O O . TYR A 1 244 ? 18.322 -7.290 -30.270 1.00 85.25 244 TYR A O 1
ATOM 2027 N N . GLU 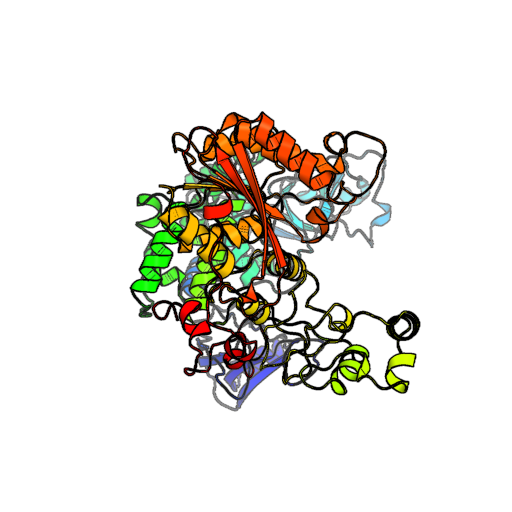A 1 245 ? 18.734 -7.721 -28.115 1.00 87.75 245 GLU A N 1
ATOM 2028 C CA . GLU A 1 245 ? 17.678 -6.841 -27.595 1.00 87.75 245 GLU A CA 1
ATOM 2029 C C . GLU A 1 245 ? 18.173 -5.390 -27.539 1.00 87.75 245 GLU A C 1
ATOM 2031 O O . GLU A 1 245 ? 17.417 -4.475 -27.857 1.00 87.75 245 GLU A O 1
ATOM 2036 N N . LEU A 1 246 ? 19.450 -5.186 -27.191 1.00 92.38 246 LEU A N 1
ATOM 2037 C CA . LEU A 1 246 ? 20.109 -3.874 -27.225 1.00 92.38 246 LEU A CA 1
ATOM 2038 C C . LEU A 1 246 ? 20.296 -3.366 -28.661 1.00 92.38 246 LEU A C 1
ATOM 2040 O O . LEU A 1 246 ? 20.152 -2.180 -28.920 1.00 92.38 246 LEU A O 1
ATOM 2044 N N . ASP A 1 247 ? 20.534 -4.268 -29.613 1.00 91.31 247 ASP A N 1
ATOM 2045 C CA . ASP A 1 247 ? 20.622 -3.972 -31.048 1.00 91.31 247 ASP A CA 1
ATOM 2046 C C . ASP A 1 247 ? 19.342 -3.345 -31.611 1.00 91.31 247 ASP A C 1
ATOM 2048 O O . ASP A 1 247 ? 19.382 -2.686 -32.648 1.00 91.31 247 ASP A O 1
ATOM 2052 N N . LEU A 1 248 ? 18.208 -3.552 -30.935 1.00 88.12 248 LEU A N 1
ATOM 2053 C CA . LEU A 1 248 ? 16.910 -2.978 -31.283 1.00 88.12 248 LEU A CA 1
ATOM 2054 C C . LEU A 1 248 ? 16.659 -1.624 -30.615 1.00 88.12 248 LEU A C 1
ATOM 2056 O O . LEU A 1 248 ? 15.551 -1.098 -30.750 1.00 88.12 248 LEU A O 1
ATOM 2060 N N . PHE A 1 249 ? 17.629 -1.083 -29.869 1.00 93.38 249 PHE A N 1
ATOM 2061 C CA . PHE A 1 249 ? 17.465 0.212 -29.222 1.00 93.38 249 PHE A CA 1
ATOM 2062 C C . PHE A 1 249 ? 17.340 1.299 -30.289 1.00 93.38 249 PHE A C 1
ATOM 2064 O O . PHE A 1 249 ? 18.188 1.379 -31.172 1.00 93.38 249 PHE A O 1
ATOM 2071 N N . PRO A 1 250 ? 16.280 2.108 -30.233 1.00 93.06 250 PRO A N 1
ATOM 2072 C CA . PRO A 1 250 ? 15.996 3.143 -31.212 1.00 93.06 250 PRO A CA 1
ATOM 2073 C C . PRO A 1 250 ? 16.909 4.348 -30.957 1.00 93.06 250 PRO A C 1
ATOM 2075 O O . PRO A 1 250 ? 16.964 4.860 -29.837 1.00 93.06 250 PRO A O 1
ATOM 2078 N N . ILE A 1 251 ? 17.630 4.798 -31.985 1.00 95.06 251 ILE A N 1
ATOM 2079 C CA . ILE A 1 251 ? 18.618 5.876 -31.868 1.00 95.06 251 ILE A CA 1
ATOM 2080 C C . ILE A 1 251 ? 18.175 7.081 -32.704 1.00 95.06 251 ILE A C 1
ATOM 2082 O O . ILE A 1 251 ? 18.298 7.058 -33.932 1.00 95.06 251 ILE A O 1
ATOM 2086 N N . PRO A 1 252 ? 17.654 8.148 -32.073 1.00 94.25 252 PRO A N 1
ATOM 2087 C CA . PRO A 1 252 ? 17.438 9.405 -32.765 1.00 94.25 252 PRO A CA 1
ATOM 2088 C C . PRO A 1 252 ? 18.777 10.024 -33.172 1.00 94.25 252 PRO A C 1
ATOM 2090 O O . PRO A 1 252 ? 19.738 10.006 -32.401 1.00 94.25 252 PRO A O 1
ATOM 2093 N N . ILE A 1 253 ? 18.818 10.591 -34.380 1.00 93.56 253 ILE A N 1
ATOM 2094 C CA . ILE A 1 253 ? 19.955 11.346 -34.920 1.00 93.56 253 ILE A CA 1
ATOM 2095 C C . ILE A 1 253 ? 19.493 12.800 -35.113 1.00 93.56 253 ILE A C 1
ATOM 2097 O O . ILE A 1 253 ? 18.994 13.146 -36.186 1.00 93.56 253 ILE A O 1
ATOM 2101 N N . PRO A 1 254 ? 19.538 13.635 -34.060 1.00 92.19 254 PRO A N 1
ATOM 2102 C CA . PRO A 1 254 ? 19.105 15.025 -34.132 1.00 92.19 254 PRO A CA 1
ATOM 2103 C C . PRO A 1 254 ? 20.222 15.946 -34.658 1.00 92.19 254 PRO A C 1
ATOM 2105 O O . PRO A 1 254 ? 21.351 15.496 -34.856 1.00 92.19 254 PRO A O 1
ATOM 2108 N N . PRO A 1 255 ? 19.949 17.250 -34.858 1.00 94.69 255 PRO A N 1
ATOM 2109 C CA . PRO A 1 255 ? 20.993 18.226 -35.162 1.00 94.69 255 PRO A CA 1
ATOM 2110 C C . PRO A 1 255 ? 22.113 18.224 -34.113 1.00 94.69 255 PRO A C 1
ATOM 2112 O O . PRO A 1 255 ? 21.856 18.035 -32.922 1.00 94.69 255 PRO A O 1
ATOM 2115 N N . ILE A 1 256 ? 23.343 18.514 -34.546 1.00 95.62 256 ILE A N 1
ATOM 2116 C CA . ILE A 1 256 ? 24.565 18.470 -33.719 1.00 95.62 256 ILE A CA 1
ATOM 2117 C C . ILE A 1 256 ? 24.422 19.271 -32.414 1.00 95.62 256 ILE A C 1
ATOM 2119 O O . ILE A 1 256 ? 24.880 18.834 -31.360 1.00 95.62 256 ILE A O 1
ATOM 2123 N N . GLU A 1 257 ? 23.749 20.423 -32.444 1.00 94.50 257 GLU A N 1
ATOM 2124 C CA . GLU A 1 257 ? 23.498 21.237 -31.245 1.00 94.50 257 GLU A CA 1
ATOM 2125 C C . GLU A 1 257 ? 22.695 20.486 -30.175 1.00 94.50 257 GLU A C 1
ATOM 2127 O O . GLU A 1 257 ? 22.976 20.602 -28.982 1.00 94.50 257 GLU A O 1
ATOM 2132 N N . SER A 1 258 ? 21.720 19.677 -30.596 1.00 93.44 258 SER A N 1
ATOM 2133 C CA . SER A 1 258 ? 20.911 18.859 -29.689 1.00 93.44 258 SER A CA 1
ATOM 2134 C C . SER A 1 258 ? 21.725 17.714 -29.097 1.00 93.44 258 SER A C 1
ATOM 2136 O O . SER A 1 258 ? 21.602 17.447 -27.903 1.00 93.44 258 SER A O 1
ATOM 2138 N N . VAL A 1 259 ? 22.586 17.084 -29.906 1.00 96.12 259 VAL A N 1
ATOM 2139 C CA . VAL A 1 259 ? 23.516 16.046 -29.436 1.00 96.12 259 VAL A CA 1
ATOM 2140 C C . VAL A 1 259 ? 24.423 16.620 -28.348 1.00 96.12 259 VAL A C 1
ATOM 2142 O O . VAL A 1 259 ? 24.408 16.125 -27.225 1.00 96.12 259 VAL A O 1
ATOM 2145 N N . LYS A 1 260 ? 25.098 17.745 -28.626 1.00 95.62 260 LYS A N 1
ATOM 2146 C CA . LYS A 1 260 ? 25.968 18.436 -27.658 1.00 95.62 260 LYS A CA 1
ATOM 2147 C C . LYS A 1 260 ? 25.237 18.809 -26.375 1.00 95.62 260 LYS A C 1
ATOM 2149 O O . LYS A 1 260 ? 25.756 18.589 -25.285 1.00 95.62 260 LYS A O 1
ATOM 2154 N N . LYS A 1 261 ? 24.025 19.359 -26.487 1.00 95.69 261 LYS A N 1
ATOM 2155 C CA . LYS A 1 261 ? 23.208 19.740 -25.328 1.00 95.69 261 LYS A CA 1
ATOM 2156 C C . LYS A 1 261 ? 22.896 18.540 -24.430 1.00 95.69 261 LYS A C 1
ATOM 2158 O O . LYS A 1 261 ? 22.968 18.661 -23.209 1.00 95.69 261 LYS A O 1
ATOM 2163 N N . ILE A 1 262 ? 22.549 17.399 -25.021 1.00 96.06 262 ILE A N 1
ATOM 2164 C CA . ILE A 1 262 ? 22.237 16.167 -24.289 1.00 96.06 262 ILE A CA 1
ATOM 2165 C C . ILE A 1 262 ? 23.499 15.575 -23.655 1.00 96.06 262 ILE A C 1
ATOM 2167 O O . ILE A 1 262 ? 23.459 15.224 -22.477 1.00 96.06 262 ILE A O 1
ATOM 2171 N N . SER A 1 263 ? 24.622 15.536 -24.378 1.00 96.94 263 SER A N 1
ATOM 2172 C CA . SER A 1 263 ? 25.909 15.071 -23.845 1.00 96.94 263 SER A CA 1
ATOM 2173 C C . SER A 1 263 ? 26.377 15.918 -22.659 1.00 96.94 263 SER A C 1
ATOM 2175 O O . SER A 1 263 ? 26.680 15.363 -21.605 1.00 96.94 263 SER A O 1
ATOM 2177 N N . LEU A 1 264 ? 26.329 17.253 -22.768 1.00 95.62 264 LEU A N 1
ATOM 2178 C CA . LEU A 1 264 ? 26.667 18.173 -21.671 1.00 95.62 264 LEU A CA 1
ATOM 2179 C C . LEU A 1 264 ? 25.742 17.996 -20.459 1.00 95.62 264 LEU A C 1
ATOM 2181 O O . LEU A 1 264 ? 26.188 18.027 -19.314 1.00 95.62 264 LEU A O 1
ATOM 2185 N N . CYS A 1 265 ? 24.445 17.783 -20.696 1.00 93.06 265 CYS A N 1
ATOM 2186 C CA . CYS A 1 265 ? 23.492 17.504 -19.625 1.00 93.06 265 CYS A CA 1
ATOM 2187 C C . CYS A 1 265 ? 23.812 16.173 -18.923 1.00 93.06 265 CYS A C 1
ATOM 2189 O O . CYS A 1 265 ? 23.809 16.116 -17.695 1.00 93.06 265 CYS A O 1
ATOM 2191 N N . CYS A 1 266 ? 24.163 15.129 -19.683 1.00 95.75 266 CYS A N 1
ATOM 2192 C CA . CYS A 1 266 ? 24.598 13.844 -19.138 1.00 95.75 266 CYS A CA 1
ATOM 2193 C C . CYS A 1 266 ? 25.860 13.979 -18.279 1.00 95.75 266 CYS A C 1
ATOM 2195 O O . CYS A 1 266 ? 25.909 13.429 -17.183 1.00 95.75 266 CYS A O 1
ATOM 2197 N N . GLN A 1 267 ? 26.859 14.724 -18.755 1.00 94.75 267 GLN A N 1
ATOM 2198 C CA . GLN A 1 267 ? 28.093 14.990 -18.011 1.00 94.75 267 GLN A CA 1
ATOM 2199 C C . GLN A 1 267 ? 27.796 15.727 -16.701 1.00 94.75 267 GLN A C 1
ATOM 2201 O O . GLN A 1 267 ? 28.221 15.286 -15.640 1.00 94.75 267 GLN A O 1
ATOM 2206 N N . SER A 1 268 ? 26.947 16.758 -16.739 1.00 92.06 268 SER A N 1
ATOM 2207 C CA . SER A 1 268 ? 26.539 17.483 -15.530 1.00 92.06 268 SER A CA 1
ATOM 2208 C C . SER A 1 268 ? 25.812 16.605 -14.498 1.00 92.06 268 SER A C 1
ATOM 2210 O O . SER A 1 268 ? 25.926 16.864 -13.301 1.00 92.06 268 SER A O 1
ATOM 2212 N N . ILE A 1 269 ? 25.073 15.577 -14.940 1.00 88.69 269 ILE A N 1
ATOM 2213 C CA . ILE A 1 269 ? 24.437 14.577 -14.059 1.00 88.69 269 ILE A CA 1
ATOM 2214 C C . ILE A 1 269 ? 25.475 13.626 -13.451 1.00 88.69 269 ILE A C 1
ATOM 2216 O O . ILE A 1 269 ? 25.300 13.181 -12.318 1.00 88.69 269 ILE A O 1
ATOM 2220 N N . MET A 1 270 ? 26.525 13.286 -14.201 1.00 91.62 270 MET A N 1
ATOM 2221 C CA . MET A 1 270 ? 27.626 12.453 -13.709 1.00 91.62 270 MET A CA 1
ATOM 2222 C C . MET A 1 270 ? 28.467 13.187 -12.660 1.00 91.62 270 MET A C 1
ATOM 2224 O O . MET A 1 270 ? 28.878 12.564 -11.687 1.00 91.62 270 MET A O 1
ATOM 2228 N N . ASP A 1 271 ? 28.682 14.493 -12.833 1.00 87.50 271 ASP A N 1
ATOM 2229 C CA . ASP A 1 271 ? 29.427 15.318 -11.875 1.00 87.50 271 ASP A CA 1
ATOM 2230 C C . ASP A 1 271 ? 28.621 15.586 -10.597 1.00 87.50 271 ASP A C 1
ATOM 2232 O O . ASP A 1 271 ? 29.149 15.535 -9.486 1.00 87.50 271 ASP A O 1
ATOM 2236 N N . ASP A 1 272 ? 27.328 15.877 -10.755 1.00 82.50 272 ASP A N 1
ATOM 2237 C CA . ASP A 1 272 ? 26.420 16.200 -9.661 1.00 82.50 272 ASP A CA 1
ATOM 2238 C C . ASP A 1 272 ? 25.026 15.627 -9.940 1.00 82.50 272 ASP A C 1
ATOM 2240 O O . ASP A 1 272 ? 24.239 16.153 -10.741 1.00 82.50 272 ASP A O 1
ATOM 2244 N N . TYR A 1 273 ? 24.739 14.514 -9.264 1.00 75.88 273 TYR A N 1
ATOM 2245 C CA . TYR A 1 273 ? 23.505 13.764 -9.430 1.00 75.88 273 TYR A CA 1
ATOM 2246 C C . TYR A 1 273 ? 22.316 14.534 -8.841 1.00 75.88 273 TYR A C 1
ATOM 2248 O O . TYR A 1 273 ? 22.041 14.473 -7.641 1.00 75.88 273 TYR A O 1
ATOM 2256 N N . ASP A 1 274 ? 21.561 15.200 -9.713 1.00 73.12 274 ASP A N 1
ATOM 2257 C CA . ASP A 1 274 ? 20.357 15.949 -9.356 1.00 73.12 274 ASP A CA 1
ATOM 2258 C C . ASP A 1 274 ? 19.118 15.482 -10.140 1.00 73.12 274 ASP A C 1
ATOM 2260 O O . ASP A 1 274 ? 19.109 15.306 -11.362 1.00 73.12 274 ASP A O 1
ATOM 2264 N N . SER A 1 275 ? 18.024 15.315 -9.402 1.00 63.75 275 SER A N 1
ATOM 2265 C CA . SER A 1 275 ? 16.716 14.924 -9.920 1.00 63.75 275 SER A CA 1
ATOM 2266 C C . SER A 1 275 ? 16.121 15.911 -10.933 1.00 63.75 275 SER A C 1
ATOM 2268 O O . SER A 1 275 ? 15.426 15.462 -11.849 1.00 63.75 275 SER A O 1
ATOM 2270 N N . GLN A 1 276 ? 16.392 17.223 -10.826 1.00 67.12 276 GLN A N 1
ATOM 2271 C CA . GLN A 1 276 ? 15.894 18.197 -11.809 1.00 67.12 276 GLN A CA 1
ATOM 2272 C C . GLN A 1 276 ? 16.634 18.061 -13.139 1.00 67.12 276 GLN A C 1
ATOM 2274 O O . GLN A 1 276 ? 15.987 18.015 -14.187 1.00 67.12 276 GLN A O 1
ATOM 2279 N N . LYS A 1 277 ? 17.963 17.898 -13.100 1.00 78.12 277 LYS A N 1
ATOM 2280 C CA . LYS A 1 277 ? 18.774 17.618 -14.297 1.00 78.12 277 LYS A CA 1
ATOM 2281 C C . LYS A 1 277 ? 18.335 16.333 -15.004 1.00 78.12 277 LYS A C 1
ATOM 2283 O O . LYS A 1 277 ? 18.198 16.326 -16.224 1.00 78.12 277 LYS A O 1
ATOM 2288 N N . ILE A 1 278 ? 18.039 15.264 -14.256 1.00 75.94 278 ILE A N 1
ATOM 2289 C CA . ILE A 1 278 ? 17.534 14.002 -14.831 1.00 75.94 278 ILE A CA 1
ATOM 2290 C C . ILE A 1 278 ? 16.182 14.204 -15.514 1.00 75.94 278 ILE A C 1
ATOM 2292 O O . ILE A 1 278 ? 15.982 13.701 -16.616 1.00 75.94 278 ILE A O 1
ATOM 2296 N N . LYS A 1 279 ? 15.262 14.948 -14.889 1.00 72.00 279 LYS A N 1
ATOM 2297 C CA . LYS A 1 279 ? 13.963 15.264 -15.496 1.00 72.00 279 LYS A CA 1
ATOM 2298 C C . LYS A 1 279 ? 14.137 16.059 -16.789 1.00 72.00 279 LYS A C 1
ATOM 2300 O O . LYS A 1 279 ? 13.554 15.700 -17.803 1.00 72.00 279 LYS A O 1
ATOM 2305 N N . GLN A 1 280 ? 14.985 17.085 -16.769 1.00 79.44 280 GLN A N 1
ATOM 2306 C CA . GLN A 1 280 ? 15.306 17.872 -17.956 1.00 79.44 280 GLN A CA 1
ATOM 2307 C C . GLN A 1 280 ? 15.890 16.998 -19.076 1.00 79.44 280 GLN A C 1
ATOM 2309 O O . GLN A 1 280 ? 15.521 17.169 -20.237 1.00 79.44 280 GLN A O 1
ATOM 2314 N N . LEU A 1 281 ? 16.782 16.061 -18.744 1.00 85.88 281 LEU A N 1
ATOM 2315 C CA . LEU A 1 281 ? 17.336 15.114 -19.708 1.00 85.88 281 LEU A CA 1
ATOM 2316 C C . LEU A 1 281 ? 16.251 14.201 -20.295 1.00 85.88 281 LEU A C 1
ATOM 2318 O O . LEU A 1 281 ? 16.185 14.042 -21.512 1.00 85.88 281 LEU A O 1
ATOM 2322 N N . ASP A 1 282 ? 15.394 13.629 -19.449 1.00 80.94 282 ASP A N 1
ATOM 2323 C CA . ASP A 1 282 ? 14.286 12.771 -19.881 1.00 80.94 282 ASP A CA 1
ATOM 2324 C C . ASP A 1 282 ? 13.315 13.527 -20.803 1.00 80.94 282 ASP A C 1
ATOM 2326 O O . ASP A 1 282 ? 12.909 12.983 -21.832 1.00 80.94 282 ASP A O 1
ATOM 2330 N N . ASP A 1 283 ? 13.005 14.791 -20.499 1.00 77.75 283 ASP A N 1
ATOM 2331 C CA . ASP A 1 283 ? 12.170 15.652 -21.344 1.00 77.75 283 ASP A CA 1
ATOM 2332 C C . ASP A 1 283 ? 12.837 15.912 -22.706 1.00 77.75 283 ASP A C 1
ATOM 2334 O O . ASP A 1 283 ? 12.191 15.820 -23.754 1.00 77.75 283 ASP A O 1
ATOM 2338 N N . LEU A 1 284 ? 14.147 16.198 -22.726 1.00 86.56 284 LEU A N 1
ATOM 2339 C CA . LEU A 1 284 ? 14.911 16.363 -23.969 1.00 86.56 284 LEU A CA 1
ATOM 2340 C C . LEU A 1 284 ? 14.868 15.088 -24.820 1.00 86.56 284 LEU A C 1
ATOM 2342 O O . LEU A 1 284 ? 14.604 15.169 -26.019 1.00 86.56 284 LEU A O 1
ATOM 2346 N N . VAL A 1 285 ? 15.074 13.921 -24.207 1.00 89.62 285 VAL A N 1
ATOM 2347 C CA . VAL A 1 285 ? 15.045 12.629 -24.905 1.00 89.62 285 VAL A CA 1
ATOM 2348 C C . VAL A 1 285 ? 13.639 12.297 -25.416 1.00 89.62 285 VAL A C 1
ATOM 2350 O O . VAL A 1 285 ? 13.500 11.869 -26.559 1.00 89.62 285 VAL A O 1
ATOM 2353 N N . CYS A 1 286 ? 12.578 12.530 -24.637 1.00 83.19 286 CYS A N 1
ATOM 2354 C CA . CYS A 1 286 ? 11.201 12.301 -25.096 1.00 83.19 286 CYS A CA 1
ATOM 2355 C C . CYS A 1 286 ? 10.845 13.181 -26.303 1.00 83.19 286 CYS A C 1
ATOM 2357 O O . CYS A 1 286 ? 10.237 12.701 -27.264 1.00 83.19 286 CYS A O 1
ATOM 2359 N N . ASN A 1 287 ? 11.292 14.440 -26.297 1.00 85.69 287 ASN A N 1
ATOM 2360 C CA . ASN A 1 287 ? 11.114 15.349 -27.427 1.00 85.69 287 ASN A CA 1
ATOM 2361 C C . ASN A 1 287 ? 11.830 14.857 -28.694 1.00 85.69 287 ASN A C 1
ATOM 2363 O O . ASN A 1 287 ? 11.278 15.002 -29.784 1.00 85.69 287 ASN A O 1
ATOM 2367 N N . LEU A 1 288 ? 13.005 14.219 -28.574 1.00 90.25 288 LEU A N 1
ATOM 2368 C CA . LEU A 1 288 ? 13.685 13.611 -29.727 1.00 90.25 288 LEU A CA 1
ATOM 2369 C C . LEU A 1 288 ? 12.843 12.530 -30.404 1.00 90.25 288 LEU A C 1
ATOM 2371 O O . LEU A 1 288 ? 12.873 12.412 -31.626 1.00 90.25 288 LEU A O 1
ATOM 2375 N N . PHE A 1 289 ? 12.069 11.771 -29.626 1.00 87.31 289 PHE A N 1
ATOM 2376 C CA . PHE A 1 289 ? 11.157 10.755 -30.150 1.00 87.31 289 PHE A CA 1
ATOM 2377 C C . PHE A 1 289 ? 9.853 11.333 -30.725 1.00 87.31 289 PHE A C 1
ATOM 2379 O O . PHE A 1 289 ? 8.977 10.572 -31.136 1.00 87.31 289 PHE A O 1
ATOM 2386 N N . GLY A 1 290 ? 9.691 12.663 -30.750 1.00 80.88 290 GLY A N 1
ATOM 2387 C CA . GLY A 1 290 ? 8.446 13.311 -31.165 1.00 80.88 290 GLY A CA 1
ATOM 2388 C C . GLY A 1 290 ? 7.274 12.994 -30.233 1.00 80.88 290 GLY A C 1
ATOM 2389 O O . GLY A 1 290 ? 6.114 13.103 -30.630 1.00 80.88 290 GLY A O 1
ATOM 2390 N N . LEU A 1 291 ? 7.563 12.568 -29.000 1.00 74.81 291 LEU A N 1
ATOM 2391 C CA . LEU A 1 291 ? 6.560 12.240 -27.999 1.00 74.81 291 LEU A CA 1
ATOM 2392 C C . LEU A 1 291 ? 6.157 13.523 -27.273 1.00 74.81 291 LEU A C 1
ATOM 2394 O O . LEU A 1 291 ? 6.589 13.790 -26.155 1.00 74.81 291 LEU A O 1
ATOM 2398 N N . ASN A 1 292 ? 5.314 14.327 -27.920 1.00 60.91 292 ASN A N 1
ATOM 2399 C CA . ASN A 1 292 ? 4.571 15.363 -27.219 1.00 60.91 292 ASN A CA 1
ATOM 2400 C C . ASN A 1 292 ? 3.368 14.700 -26.539 1.00 60.91 292 ASN A C 1
ATOM 2402 O O . ASN A 1 292 ? 2.470 14.190 -27.213 1.00 60.91 292 ASN A O 1
ATOM 2406 N N . ILE A 1 293 ? 3.349 14.705 -25.205 1.00 48.34 293 ILE A N 1
ATOM 2407 C CA . ILE A 1 293 ? 2.265 14.135 -24.385 1.00 48.34 293 ILE A CA 1
ATOM 2408 C C . ILE A 1 293 ? 0.887 14.630 -24.875 1.00 48.34 293 ILE A C 1
ATOM 2410 O O . ILE A 1 293 ? -0.063 13.853 -24.896 1.00 48.34 293 ILE A O 1
ATOM 2414 N N . LYS A 1 294 ? 0.811 15.864 -25.403 1.00 46.03 294 LYS A N 1
ATOM 2415 C CA . LYS A 1 294 ? -0.405 16.520 -25.922 1.00 46.03 294 LYS A CA 1
ATOM 2416 C C . LYS A 1 294 ? -1.061 15.820 -27.122 1.00 46.03 294 LYS A C 1
ATOM 2418 O O . LYS A 1 294 ? -2.275 15.926 -27.298 1.00 46.03 294 LYS A O 1
ATOM 2423 N N . ASP A 1 295 ? -0.296 15.104 -27.949 1.00 43.19 295 ASP A N 1
ATOM 2424 C CA . ASP A 1 295 ? -0.826 14.435 -29.151 1.00 43.19 295 ASP A CA 1
ATOM 2425 C C . ASP A 1 295 ? -1.243 12.979 -28.891 1.00 43.19 295 ASP A C 1
ATOM 2427 O O . ASP A 1 295 ? -2.084 12.430 -29.606 1.00 43.19 295 ASP A O 1
ATOM 2431 N N . LEU A 1 296 ? -0.722 12.369 -27.820 1.00 46.69 296 LEU A N 1
ATOM 2432 C CA . LEU A 1 296 ? -1.042 11.000 -27.393 1.00 46.69 296 LEU A CA 1
ATOM 2433 C C . LEU A 1 296 ? -2.431 10.884 -26.728 1.00 46.69 296 LEU A C 1
ATOM 2435 O O . LEU A 1 296 ? -2.942 9.779 -26.546 1.00 46.69 296 LEU A O 1
ATOM 2439 N N . GLU A 1 297 ? -3.057 12.017 -26.389 1.00 44.09 297 GLU A N 1
ATOM 2440 C CA . GLU A 1 297 ? -4.305 12.111 -25.618 1.00 44.09 297 GLU A CA 1
ATOM 2441 C C . GLU A 1 297 ? -5.587 12.124 -26.465 1.00 44.09 297 GLU A C 1
ATOM 2443 O O . GLU A 1 297 ? -6.682 11.874 -25.948 1.00 44.09 297 GLU A O 1
ATOM 2448 N N . LYS A 1 298 ? -5.484 12.396 -27.771 1.00 39.12 298 LYS A N 1
ATOM 2449 C CA . LYS A 1 298 ? -6.638 12.499 -28.677 1.00 39.12 298 LYS A CA 1
ATOM 2450 C C . LYS A 1 298 ? -6.964 11.141 -29.295 1.00 39.12 298 LYS A C 1
ATOM 2452 O O . LYS A 1 298 ? -6.584 10.904 -30.436 1.00 39.12 298 LYS A O 1
ATOM 2457 N N . LYS A 1 299 ? -7.672 10.268 -28.563 1.00 40.19 299 LYS A N 1
ATOM 2458 C CA . LYS A 1 299 ? -8.639 9.253 -29.074 1.00 40.19 299 LYS A CA 1
ATOM 2459 C C . LYS A 1 299 ? -8.815 8.096 -28.082 1.00 40.19 299 LYS A C 1
ATOM 2461 O O . LYS A 1 299 ? -8.379 6.975 -28.334 1.00 40.19 299 LYS A O 1
ATOM 2466 N N . THR A 1 300 ? -9.555 8.330 -27.004 1.00 40.47 300 THR A N 1
ATOM 2467 C CA . THR A 1 300 ? -10.278 7.258 -26.299 1.00 40.47 300 THR A CA 1
ATOM 2468 C C . THR A 1 300 ? -11.495 7.844 -25.601 1.00 40.47 300 THR A C 1
ATOM 2470 O O . THR A 1 300 ? -11.396 8.381 -24.507 1.00 40.47 300 THR A O 1
ATOM 2473 N N . THR A 1 301 ? -12.658 7.743 -26.237 1.00 40.81 301 THR A N 1
ATOM 2474 C CA . THR A 1 301 ? -13.952 8.057 -25.623 1.00 40.81 301 THR A CA 1
ATOM 2475 C C . THR A 1 301 ? -14.391 6.876 -24.759 1.00 40.81 301 THR A C 1
ATOM 2477 O O . THR A 1 301 ? -15.132 6.010 -25.218 1.00 40.81 301 THR A O 1
ATOM 2480 N N . ASN A 1 302 ? -13.908 6.813 -23.519 1.00 51.47 302 ASN A N 1
ATOM 2481 C CA . ASN A 1 302 ? -14.567 6.034 -22.475 1.00 51.47 302 ASN A CA 1
ATOM 2482 C C . ASN A 1 302 ? -15.309 7.027 -21.581 1.00 51.47 302 ASN A C 1
ATOM 2484 O O . ASN A 1 302 ? -14.684 7.868 -20.946 1.00 51.47 302 ASN A O 1
ATOM 2488 N N . THR A 1 303 ? -16.634 6.943 -21.531 1.00 59.72 303 THR A N 1
ATOM 2489 C CA . THR A 1 303 ? -17.445 7.779 -20.642 1.00 59.72 303 THR A CA 1
ATOM 2490 C C . THR A 1 303 ? -17.351 7.241 -19.215 1.00 59.72 303 THR A C 1
ATOM 2492 O O . THR A 1 303 ? -18.044 6.287 -18.862 1.00 59.72 303 THR A O 1
ATOM 2495 N N . PHE A 1 304 ? -16.472 7.825 -18.397 1.00 73.12 304 PHE A N 1
ATOM 2496 C CA . PHE A 1 304 ? -16.445 7.593 -16.950 1.00 73.12 304 PHE A CA 1
ATOM 2497 C C . PHE A 1 304 ? -17.454 8.505 -16.238 1.00 73.12 304 PHE A C 1
ATOM 2499 O O . PHE A 1 304 ? -17.833 9.556 -16.753 1.00 73.12 304 PHE A O 1
ATOM 2506 N N . SER A 1 305 ? -17.879 8.126 -15.030 1.00 77.56 305 SER A N 1
ATOM 2507 C CA . SER A 1 305 ? -18.747 8.979 -14.207 1.00 77.56 305 SER A CA 1
ATOM 2508 C C . SER A 1 305 ? -18.070 10.334 -13.927 1.00 77.56 305 SER A C 1
ATOM 2510 O O . SER A 1 305 ? -16.939 10.343 -13.425 1.00 77.56 305 SER A O 1
ATOM 2512 N N . PRO A 1 306 ? -18.753 11.478 -14.149 1.00 81.88 306 PRO A N 1
ATOM 2513 C CA . PRO A 1 306 ? -18.223 12.801 -13.806 1.00 81.88 306 PRO A CA 1
ATOM 2514 C C . PRO A 1 306 ? -17.796 12.910 -12.339 1.00 81.88 306 PRO A C 1
ATOM 2516 O O . PRO A 1 306 ? -16.835 13.604 -12.014 1.00 81.88 306 PRO A O 1
ATOM 2519 N N . TYR A 1 307 ? -18.479 12.189 -11.445 1.00 84.25 307 TYR A N 1
ATOM 2520 C CA . TYR A 1 307 ? -18.137 12.158 -10.026 1.00 84.25 307 TYR A CA 1
ATOM 2521 C C . TYR A 1 307 ? -16.757 11.533 -9.778 1.00 84.25 307 TYR A C 1
ATOM 2523 O O . TYR A 1 307 ? -15.949 12.108 -9.052 1.00 84.25 307 TYR A O 1
ATOM 2531 N N . LEU A 1 308 ? -16.469 10.395 -10.417 1.00 85.44 308 LEU A N 1
ATOM 2532 C CA . LEU A 1 308 ? -15.185 9.701 -10.304 1.00 85.44 308 LEU A CA 1
ATOM 2533 C C . LEU A 1 308 ? -14.038 10.566 -10.842 1.00 85.44 308 LEU A C 1
ATOM 2535 O O . LEU A 1 308 ? -13.005 10.700 -10.190 1.00 85.44 308 LEU A O 1
ATOM 2539 N N . ILE A 1 309 ? -14.247 11.191 -12.006 1.00 85.75 309 ILE A N 1
ATOM 2540 C CA . ILE A 1 309 ? -13.268 12.088 -12.634 1.00 85.75 309 ILE A CA 1
ATOM 2541 C C . ILE A 1 309 ? -12.967 13.273 -11.714 1.00 85.75 309 ILE A C 1
ATOM 2543 O O . ILE A 1 309 ? -11.804 13.604 -11.491 1.00 85.75 309 ILE A O 1
ATOM 2547 N N . ASN A 1 310 ? -14.004 13.900 -11.156 1.00 88.38 310 ASN A N 1
ATOM 2548 C CA . ASN A 1 310 ? -13.839 15.033 -10.251 1.00 88.38 310 ASN A CA 1
ATOM 2549 C C . ASN A 1 310 ? -13.117 14.639 -8.962 1.00 88.38 310 ASN A C 1
ATOM 2551 O O . ASN A 1 310 ? -12.321 15.426 -8.455 1.00 88.38 310 ASN A O 1
ATOM 2555 N N . LEU A 1 311 ? -13.350 13.429 -8.450 1.00 89.50 311 LEU A N 1
ATOM 2556 C CA . LEU A 1 311 ? -12.666 12.954 -7.254 1.00 89.50 311 LEU A CA 1
ATOM 2557 C C . LEU A 1 311 ? -11.184 12.658 -7.521 1.00 89.50 311 LEU A C 1
ATOM 2559 O O . LEU A 1 311 ? -10.343 13.109 -6.753 1.00 89.50 311 LEU A O 1
ATOM 2563 N N . LEU A 1 312 ? -10.847 12.013 -8.645 1.00 90.81 312 LEU A N 1
ATOM 2564 C CA . LEU A 1 312 ? -9.447 11.834 -9.049 1.00 90.81 312 LEU A CA 1
ATOM 2565 C C . LEU A 1 312 ? -8.755 13.188 -9.274 1.00 90.81 312 LEU A C 1
ATOM 2567 O O . LEU A 1 312 ? -7.645 13.390 -8.792 1.00 90.81 312 LEU A O 1
ATOM 2571 N N . LYS A 1 313 ? -9.412 14.141 -9.952 1.00 88.56 313 LYS A N 1
ATOM 2572 C CA . LYS A 1 313 ? -8.890 15.511 -10.122 1.00 88.56 313 LYS A CA 1
ATOM 2573 C C . LYS A 1 313 ? -8.618 16.180 -8.776 1.00 88.56 313 LYS A C 1
ATOM 2575 O O . LYS A 1 313 ? -7.546 16.749 -8.588 1.00 88.56 313 LYS A O 1
ATOM 2580 N N . LYS A 1 314 ? -9.569 16.088 -7.841 1.00 90.25 314 LYS A N 1
ATOM 2581 C CA . LYS A 1 314 ? -9.423 16.625 -6.486 1.00 90.25 314 LYS A CA 1
ATOM 2582 C C . LYS A 1 314 ? -8.227 15.990 -5.775 1.00 90.25 314 LYS A C 1
ATOM 2584 O O . LYS A 1 314 ? -7.380 16.715 -5.264 1.00 90.25 314 LYS A O 1
ATOM 2589 N N . ASP A 1 315 ? -8.118 14.668 -5.791 1.00 93.38 315 ASP A N 1
ATOM 2590 C CA . ASP A 1 315 ? -7.050 13.943 -5.100 1.00 93.38 315 ASP A CA 1
ATOM 2591 C C . ASP A 1 315 ? -5.664 14.242 -5.691 1.00 93.38 315 ASP A C 1
ATOM 2593 O O . ASP A 1 315 ? -4.707 14.437 -4.943 1.00 93.38 315 ASP A O 1
ATOM 2597 N N . LEU A 1 316 ? -5.552 14.364 -7.019 1.00 90.69 316 LEU A N 1
ATOM 2598 C CA . LEU A 1 316 ? -4.305 14.760 -7.683 1.00 90.69 316 LEU A CA 1
ATOM 2599 C C . LEU A 1 316 ? -3.921 16.222 -7.412 1.00 90.69 316 LEU A C 1
ATOM 2601 O O . LEU A 1 316 ? -2.730 16.535 -7.384 1.00 90.69 316 LEU A O 1
ATOM 2605 N N . SER A 1 317 ? -4.888 17.112 -7.168 1.00 89.88 317 SER A N 1
ATOM 2606 C CA . SER A 1 317 ? -4.600 18.531 -6.907 1.00 89.88 317 SER A CA 1
ATOM 2607 C C . SER A 1 317 ? -3.835 18.784 -5.600 1.00 89.88 317 SER A C 1
ATOM 2609 O O . SER A 1 317 ? -3.242 19.844 -5.438 1.00 89.88 317 SER A O 1
ATOM 2611 N N . TYR A 1 318 ? -3.779 17.804 -4.690 1.00 91.00 318 TYR A N 1
ATOM 2612 C CA . TYR A 1 318 ? -2.951 17.882 -3.479 1.00 91.00 318 TYR A CA 1
ATOM 2613 C C . TYR A 1 318 ? -1.456 17.639 -3.729 1.00 91.00 318 TYR A C 1
ATOM 2615 O O . TYR A 1 318 ? -0.651 17.804 -2.815 1.00 91.00 318 TYR A O 1
ATOM 2623 N N . PHE A 1 319 ? -1.073 17.231 -4.940 1.00 88.62 319 PHE A N 1
ATOM 2624 C CA . PHE A 1 319 ? 0.322 16.958 -5.301 1.00 88.62 319 PHE A CA 1
ATOM 2625 C C . PHE A 1 319 ? 0.871 17.934 -6.341 1.00 88.62 319 PHE A C 1
ATOM 2627 O O . PHE A 1 319 ? 2.080 18.142 -6.408 1.00 88.62 319 PHE A O 1
ATOM 2634 N N . TYR A 1 320 ? -0.008 18.525 -7.145 1.00 82.81 320 TYR A N 1
ATOM 2635 C CA . TYR A 1 320 ? 0.340 19.318 -8.316 1.00 82.81 320 TYR A CA 1
ATOM 2636 C C . TYR A 1 320 ? -0.410 20.646 -8.305 1.00 82.81 320 TYR A C 1
ATOM 2638 O O . TYR A 1 320 ? -1.576 20.700 -7.911 1.00 82.81 320 TYR A O 1
ATOM 2646 N N . GLN A 1 321 ? 0.222 21.718 -8.788 1.00 70.31 321 GLN A N 1
ATOM 2647 C CA . GLN A 1 321 ? -0.482 22.985 -8.967 1.00 70.31 321 GLN A CA 1
ATOM 2648 C C . GLN A 1 321 ? -1.484 22.867 -10.123 1.00 70.31 321 GLN A C 1
ATOM 2650 O O . GLN A 1 321 ? -1.302 22.077 -11.049 1.00 70.31 321 GLN A O 1
ATOM 2655 N N . ALA A 1 322 ? -2.521 23.711 -10.128 1.00 59.81 322 ALA A N 1
ATOM 2656 C CA . ALA A 1 322 ? -3.544 23.697 -11.180 1.00 59.81 322 ALA A CA 1
ATOM 2657 C C . ALA A 1 322 ? -2.955 23.808 -12.602 1.00 59.81 322 ALA A C 1
ATOM 2659 O O . ALA A 1 322 ? -3.486 23.209 -13.533 1.00 59.81 322 ALA A O 1
ATOM 2660 N N . LYS A 1 323 ? -1.834 24.526 -12.768 1.00 56.34 323 LYS A N 1
ATOM 2661 C CA . LYS A 1 323 ? -1.106 24.639 -14.044 1.00 56.34 323 LYS A CA 1
ATOM 2662 C C . LYS A 1 323 ? -0.460 23.320 -14.493 1.00 56.34 323 LYS A C 1
ATOM 2664 O O . LYS A 1 323 ? -0.445 23.051 -15.686 1.00 56.34 323 LYS A O 1
ATOM 2669 N N . ASP A 1 324 ? 0.019 22.504 -13.555 1.00 68.75 324 ASP A N 1
ATOM 2670 C CA . ASP A 1 324 ? 0.729 21.250 -13.834 1.00 68.75 324 ASP A CA 1
ATOM 2671 C C . ASP A 1 324 ? -0.247 20.155 -14.301 1.00 68.75 324 ASP A C 1
ATOM 2673 O O . ASP A 1 324 ? 0.130 19.258 -15.048 1.00 68.75 324 ASP A O 1
ATOM 2677 N N . LEU A 1 325 ? -1.516 20.248 -13.879 1.00 64.94 325 LEU A N 1
ATOM 2678 C CA . LEU A 1 325 ? -2.599 19.338 -14.272 1.00 64.94 325 LEU A CA 1
ATOM 2679 C C . LEU A 1 325 ? -3.462 19.863 -15.426 1.00 64.94 325 LEU A C 1
ATOM 2681 O O . LEU A 1 325 ? -4.260 19.100 -15.966 1.00 64.94 325 LEU A O 1
ATOM 2685 N N . LYS A 1 326 ? -3.338 21.145 -15.804 1.00 61.38 326 LYS A N 1
ATOM 2686 C CA . LYS A 1 326 ? -4.172 21.778 -16.845 1.00 61.38 326 LYS A CA 1
ATOM 2687 C C . LYS A 1 326 ? -4.072 21.055 -18.190 1.00 61.38 326 LYS A C 1
ATOM 2689 O O . LYS A 1 326 ? -5.061 20.986 -18.915 1.00 61.38 326 LYS A O 1
ATOM 2694 N N . ASP A 1 327 ? -2.896 20.502 -18.465 1.00 56.09 327 ASP A N 1
ATOM 2695 C CA . ASP A 1 327 ? -2.567 19.822 -19.714 1.00 56.09 327 ASP A CA 1
ATOM 2696 C C . ASP A 1 327 ? -2.680 18.287 -19.610 1.00 56.09 327 ASP A C 1
ATOM 2698 O O . ASP A 1 327 ? -2.406 17.609 -20.589 1.00 56.09 327 ASP A O 1
ATOM 2702 N N . VAL A 1 328 ? -3.077 17.727 -18.456 1.00 64.75 328 VAL A N 1
ATOM 2703 C CA . VAL A 1 328 ? -3.243 16.275 -18.274 1.00 64.75 328 VAL A CA 1
ATOM 2704 C C . VAL A 1 328 ? -4.711 15.898 -18.442 1.00 64.75 328 VAL A C 1
ATOM 2706 O O . VAL A 1 328 ? -5.562 16.263 -17.622 1.00 64.75 328 VAL A O 1
ATOM 2709 N N . ASN A 1 329 ? -5.029 15.077 -19.445 1.00 70.81 329 ASN A N 1
ATOM 2710 C CA . ASN A 1 329 ? -6.366 14.500 -19.538 1.00 70.81 329 ASN A CA 1
ATOM 2711 C C . ASN A 1 329 ? -6.564 13.391 -18.484 1.00 70.81 329 ASN A C 1
ATOM 2713 O O . ASN A 1 329 ? -6.245 12.221 -18.695 1.00 70.81 329 ASN A O 1
ATOM 2717 N N . VAL A 1 330 ? -7.142 13.761 -17.339 1.00 74.12 330 VAL A N 1
ATOM 2718 C CA . VAL A 1 330 ? -7.387 12.854 -16.202 1.00 74.12 330 VAL A CA 1
ATOM 2719 C C . VAL A 1 330 ? -8.280 11.655 -16.559 1.00 74.12 330 VAL A C 1
ATOM 2721 O O . VAL A 1 330 ? -8.141 10.593 -15.957 1.00 74.12 330 VAL A O 1
ATOM 2724 N N . GLU A 1 331 ? -9.150 11.763 -17.567 1.00 74.56 331 GLU A N 1
ATOM 2725 C CA . GLU A 1 331 ? -9.951 10.620 -18.032 1.00 74.56 331 GLU A CA 1
ATOM 2726 C C . GLU A 1 331 ? -9.073 9.533 -18.658 1.00 74.56 331 GLU A C 1
ATOM 2728 O O . GLU A 1 331 ? -9.313 8.344 -18.449 1.00 74.56 331 GLU A O 1
ATOM 2733 N N . ASN A 1 332 ? -7.999 9.920 -19.351 1.00 70.12 332 ASN A N 1
ATOM 2734 C CA . ASN A 1 332 ? -7.058 8.964 -19.930 1.00 70.12 332 ASN A CA 1
ATOM 2735 C C . ASN A 1 332 ? -6.312 8.178 -18.844 1.00 70.12 332 ASN A C 1
ATOM 2737 O O . ASN A 1 332 ? -6.052 6.987 -19.038 1.00 70.12 332 ASN A O 1
ATOM 2741 N N . LEU A 1 333 ? -6.057 8.785 -17.679 1.00 76.19 333 LEU A N 1
ATOM 2742 C CA . LEU A 1 333 ? -5.478 8.089 -16.524 1.00 76.19 333 LEU A CA 1
ATOM 2743 C C . LEU A 1 333 ? -6.399 6.989 -15.990 1.00 76.19 333 LEU A C 1
ATOM 2745 O O . LEU A 1 333 ? -5.906 6.015 -15.435 1.00 76.19 333 LEU A O 1
ATOM 2749 N N . LEU A 1 334 ? -7.719 7.109 -16.163 1.00 75.06 334 LEU A N 1
ATOM 2750 C CA . LEU A 1 334 ? -8.692 6.096 -15.739 1.00 75.06 334 LEU A CA 1
ATOM 2751 C C . LEU A 1 334 ? -8.829 4.940 -16.737 1.00 75.06 334 LEU A C 1
ATOM 2753 O O . LEU A 1 334 ? -9.403 3.900 -16.402 1.00 75.06 334 LEU A O 1
ATOM 2757 N N . THR A 1 335 ? -8.315 5.091 -17.961 1.00 65.38 335 THR A N 1
ATOM 2758 C CA . THR A 1 335 ? -8.363 4.021 -18.960 1.00 65.38 335 THR A CA 1
ATOM 2759 C C . THR A 1 335 ? -7.372 2.909 -18.618 1.00 65.38 335 THR A C 1
ATOM 2761 O O . THR A 1 335 ? -6.230 3.150 -18.237 1.00 65.38 335 THR A O 1
ATOM 2764 N N . SER A 1 336 ? -7.785 1.655 -18.825 1.00 49.94 336 SER A N 1
ATOM 2765 C CA . SER A 1 336 ? -7.000 0.425 -18.593 1.00 49.94 336 SER A CA 1
ATOM 2766 C C . SER A 1 336 ? -5.768 0.264 -19.500 1.00 49.94 336 SER A C 1
ATOM 2768 O O . SER A 1 336 ? -5.229 -0.833 -19.652 1.00 49.94 336 SER A O 1
ATOM 2770 N N . LYS A 1 337 ? -5.366 1.345 -20.163 1.00 49.50 337 LYS A N 1
ATOM 2771 C CA . LYS A 1 337 ? -4.407 1.378 -21.253 1.00 49.50 337 LYS A CA 1
ATOM 2772 C C . LYS A 1 337 ? -3.054 1.960 -20.829 1.00 49.50 337 LYS A C 1
ATOM 2774 O O . LYS A 1 337 ? -2.094 1.805 -21.566 1.00 49.50 337 LYS A O 1
ATOM 2779 N N . LEU A 1 338 ? -2.918 2.579 -19.663 1.00 50.53 338 LEU A N 1
ATOM 2780 C CA . LEU A 1 338 ? -1.608 3.026 -19.190 1.00 50.53 338 LEU A CA 1
ATOM 2781 C C . LEU A 1 338 ? -1.163 2.132 -18.040 1.00 50.53 338 LEU A C 1
ATOM 2783 O O . LEU A 1 338 ? -1.759 2.148 -16.966 1.00 50.53 338 LEU A O 1
ATOM 2787 N N . ASN A 1 339 ? -0.125 1.329 -18.276 1.00 54.28 339 ASN A N 1
ATOM 2788 C CA . ASN A 1 339 ? 0.573 0.670 -17.179 1.00 54.28 339 ASN A CA 1
ATOM 2789 C C . ASN A 1 339 ? 1.330 1.710 -16.324 1.00 54.28 339 ASN A C 1
ATOM 2791 O O . ASN A 1 339 ? 1.532 2.848 -16.751 1.00 54.28 339 ASN A O 1
ATOM 2795 N N . PHE A 1 340 ? 1.757 1.322 -15.119 1.00 58.97 340 PHE A N 1
ATOM 2796 C CA . PHE A 1 340 ? 2.477 2.192 -14.173 1.00 58.97 340 PHE A CA 1
ATOM 2797 C C . PHE A 1 340 ? 3.639 2.968 -14.815 1.00 58.97 340 PHE A C 1
ATOM 2799 O O . PHE A 1 340 ? 3.845 4.139 -14.504 1.00 58.97 340 PHE A O 1
ATOM 2806 N N . ASP A 1 341 ? 4.382 2.329 -15.721 1.00 59.50 341 ASP A N 1
ATOM 2807 C CA . ASP A 1 341 ? 5.509 2.955 -16.415 1.00 59.50 341 ASP A CA 1
ATOM 2808 C C . ASP A 1 341 ? 5.043 3.996 -17.441 1.00 59.50 341 ASP A C 1
ATOM 2810 O O . ASP A 1 341 ? 5.689 5.021 -17.616 1.00 59.50 341 ASP A O 1
ATOM 2814 N N . SER A 1 342 ? 3.896 3.770 -18.078 1.00 59.91 342 SER A N 1
ATOM 2815 C CA . SER A 1 342 ? 3.300 4.697 -19.044 1.00 59.91 342 SER A CA 1
ATOM 2816 C C . SER A 1 342 ? 2.671 5.912 -18.356 1.00 59.91 342 SER A C 1
ATOM 2818 O O . SER A 1 342 ? 2.725 7.014 -18.888 1.00 59.91 342 SER A O 1
ATOM 2820 N N . ILE A 1 343 ? 2.129 5.743 -17.144 1.00 65.75 343 ILE A N 1
ATOM 2821 C CA . ILE A 1 343 ? 1.606 6.858 -16.336 1.00 65.75 343 ILE A CA 1
ATOM 2822 C C . ILE A 1 343 ? 2.731 7.833 -15.970 1.00 65.75 343 ILE A C 1
ATOM 2824 O O . ILE A 1 343 ? 2.525 9.041 -16.038 1.00 65.75 343 ILE A O 1
ATOM 2828 N N . LYS A 1 344 ? 3.930 7.331 -15.642 1.00 65.81 344 LYS A N 1
ATOM 2829 C CA . LYS A 1 344 ? 5.101 8.172 -15.324 1.00 65.81 344 LYS A CA 1
ATOM 2830 C C . LYS A 1 344 ? 5.552 9.064 -16.479 1.00 65.81 344 LYS A C 1
ATOM 2832 O O . LYS A 1 344 ? 6.192 10.075 -16.226 1.00 65.81 344 LYS A O 1
ATOM 2837 N N . LEU A 1 345 ? 5.248 8.674 -17.717 1.00 59.47 345 LEU A N 1
ATOM 2838 C CA . LEU A 1 345 ? 5.556 9.472 -18.904 1.00 59.47 345 LEU A CA 1
ATOM 2839 C C . LEU A 1 345 ? 4.530 10.588 -19.128 1.00 59.47 345 LEU A C 1
ATOM 2841 O O . LEU A 1 345 ? 4.858 11.591 -19.742 1.00 59.47 345 LEU A O 1
ATOM 2845 N N . VAL A 1 346 ? 3.291 10.408 -18.660 1.00 62.88 346 VAL A N 1
ATOM 2846 C CA . VAL A 1 346 ? 2.176 11.348 -18.886 1.00 62.88 346 VAL A CA 1
ATOM 2847 C C . VAL A 1 346 ? 2.017 12.322 -17.719 1.00 62.88 346 VAL A C 1
ATOM 2849 O O . VAL A 1 346 ? 1.632 13.471 -17.911 1.00 62.88 346 VAL A O 1
ATOM 2852 N N . ILE A 1 347 ? 2.311 11.872 -16.499 1.00 69.00 347 ILE A N 1
ATOM 2853 C CA . ILE A 1 347 ? 2.206 12.679 -15.287 1.00 69.00 347 ILE A CA 1
ATOM 2854 C C . ILE A 1 347 ? 3.568 13.287 -14.944 1.00 69.00 347 ILE A C 1
ATOM 2856 O O . ILE A 1 347 ? 4.539 12.538 -14.808 1.00 69.00 347 ILE A O 1
ATOM 2860 N N . PRO A 1 348 ? 3.655 14.615 -14.723 1.00 69.31 348 PRO A N 1
ATOM 2861 C CA . PRO A 1 348 ? 4.889 15.248 -14.285 1.00 69.31 348 PRO A CA 1
ATOM 2862 C C . PRO A 1 348 ? 5.462 14.562 -13.040 1.00 69.31 348 PRO A C 1
ATOM 2864 O O . PRO A 1 348 ? 4.794 14.433 -12.014 1.00 69.31 348 PRO A O 1
ATOM 2867 N N . SER A 1 349 ? 6.726 14.147 -13.101 1.00 69.81 349 SER A N 1
ATOM 2868 C CA . SER A 1 349 ? 7.404 13.618 -11.914 1.00 69.81 349 SER A CA 1
ATOM 2869 C C . SER A 1 349 ? 7.616 14.729 -10.880 1.00 69.81 349 SER A C 1
ATOM 2871 O O . SER A 1 349 ? 8.053 15.836 -11.225 1.00 69.81 349 SER A O 1
ATOM 2873 N N . LEU A 1 350 ? 7.309 14.415 -9.619 1.00 69.06 350 LEU A N 1
ATOM 2874 C CA . LEU A 1 350 ? 7.628 15.220 -8.440 1.00 69.06 350 LEU A CA 1
ATOM 2875 C C . LEU A 1 350 ? 9.074 14.964 -8.009 1.00 69.06 350 LEU A C 1
ATOM 2877 O O . LEU A 1 350 ? 9.635 13.903 -8.286 1.00 69.06 350 LEU A O 1
ATOM 2881 N N . LEU A 1 351 ? 9.659 15.908 -7.273 1.00 69.56 351 LEU A N 1
ATOM 2882 C CA . LEU A 1 351 ? 10.992 15.731 -6.688 1.00 69.56 351 LEU A CA 1
ATOM 2883 C C . LEU A 1 351 ? 10.988 14.686 -5.561 1.00 69.56 351 LEU A C 1
ATOM 2885 O O . LEU A 1 351 ? 11.968 13.970 -5.387 1.00 69.56 351 LEU A O 1
ATOM 2889 N N . ASP A 1 352 ? 9.876 14.553 -4.829 1.00 79.44 352 ASP A N 1
ATOM 2890 C CA . ASP A 1 352 ? 9.747 13.611 -3.715 1.00 79.44 352 ASP A CA 1
ATOM 2891 C C . ASP A 1 352 ? 9.326 12.196 -4.195 1.00 79.44 352 ASP A C 1
ATOM 2893 O O . ASP A 1 352 ? 8.197 11.998 -4.670 1.00 79.44 352 ASP A O 1
ATOM 2897 N N . PRO A 1 353 ? 10.177 11.160 -4.021 1.00 78.50 353 PRO A N 1
ATOM 2898 C CA . PRO A 1 353 ? 9.855 9.784 -4.403 1.00 78.50 353 PRO A CA 1
ATOM 2899 C C . PRO A 1 353 ? 8.687 9.154 -3.626 1.00 78.50 353 PRO A C 1
ATOM 2901 O O . PRO A 1 353 ? 8.054 8.218 -4.119 1.00 78.50 353 PRO A O 1
ATOM 2904 N N . PHE A 1 354 ? 8.418 9.593 -2.393 1.00 85.19 354 PHE A N 1
ATOM 2905 C CA . PHE A 1 354 ? 7.262 9.152 -1.610 1.00 85.19 354 PHE A CA 1
ATOM 2906 C C . PHE A 1 354 ? 5.962 9.683 -2.218 1.00 85.19 354 PHE A C 1
ATOM 2908 O O . PHE A 1 354 ? 5.039 8.896 -2.445 1.00 85.19 354 PHE A O 1
ATOM 2915 N N . LEU A 1 355 ? 5.913 10.973 -2.558 1.00 88.88 355 LEU A N 1
ATOM 2916 C CA . LEU A 1 355 ? 4.736 11.585 -3.178 1.00 88.88 355 LEU A CA 1
ATOM 2917 C C . LEU A 1 355 ? 4.468 11.020 -4.578 1.00 88.88 355 LEU A C 1
ATOM 2919 O O . LEU A 1 355 ? 3.324 10.682 -4.878 1.00 88.88 355 LEU A O 1
ATOM 2923 N N . ASN A 1 356 ? 5.511 10.779 -5.383 1.00 83.88 356 ASN A N 1
ATOM 2924 C CA . ASN A 1 356 ? 5.368 10.087 -6.672 1.00 83.88 356 ASN A CA 1
ATOM 2925 C C . ASN A 1 356 ? 4.691 8.718 -6.520 1.00 83.88 356 ASN A C 1
ATOM 2927 O O . ASN A 1 356 ? 3.791 8.371 -7.282 1.00 83.88 356 ASN A O 1
ATOM 2931 N N . LYS A 1 357 ? 5.085 7.929 -5.510 1.00 86.12 357 LYS A N 1
ATOM 2932 C CA . LYS A 1 357 ? 4.425 6.644 -5.235 1.00 86.12 357 LYS A CA 1
ATOM 2933 C C . LYS A 1 357 ? 2.960 6.827 -4.839 1.00 86.12 357 LYS A C 1
ATOM 2935 O O . LYS A 1 357 ? 2.136 6.035 -5.285 1.00 86.12 357 LYS A O 1
ATOM 2940 N N . CYS A 1 358 ? 2.633 7.843 -4.037 1.00 91.75 358 CYS A N 1
ATOM 2941 C CA . CYS A 1 358 ? 1.249 8.130 -3.646 1.00 91.75 358 CYS A CA 1
ATOM 2942 C C . CYS A 1 358 ? 0.375 8.420 -4.868 1.00 91.75 358 CYS A C 1
ATOM 2944 O O . CYS A 1 358 ? -0.665 7.788 -5.023 1.00 91.75 358 CYS A O 1
ATOM 2946 N N . VAL A 1 359 ? 0.829 9.301 -5.765 1.00 90.25 359 VAL A N 1
ATOM 2947 C CA . VAL A 1 359 ? 0.121 9.643 -7.010 1.00 90.25 359 VAL A CA 1
ATOM 2948 C C . VAL A 1 359 ? -0.166 8.395 -7.840 1.00 90.25 359 VAL A C 1
ATOM 2950 O O . VAL A 1 359 ? -1.297 8.181 -8.272 1.00 90.25 359 VAL A O 1
ATOM 2953 N N . LEU A 1 360 ? 0.830 7.525 -8.013 1.00 86.56 360 LEU A N 1
ATOM 2954 C CA . LEU A 1 360 ? 0.647 6.306 -8.795 1.00 86.56 360 LEU A CA 1
ATOM 2955 C C . LEU A 1 360 ? -0.362 5.339 -8.150 1.00 86.56 360 LEU A C 1
ATOM 2957 O O . LEU A 1 360 ? -1.196 4.775 -8.854 1.00 86.56 360 LEU A O 1
ATOM 2961 N N . TYR A 1 361 ? -0.340 5.176 -6.823 1.00 91.75 361 TYR A N 1
ATOM 2962 C CA . TYR A 1 361 ? -1.333 4.357 -6.116 1.00 91.75 361 TYR A CA 1
ATOM 2963 C C . TYR A 1 361 ? -2.735 4.977 -6.106 1.00 91.75 361 TYR A C 1
ATOM 2965 O O . TYR A 1 361 ? -3.715 4.237 -6.108 1.00 91.75 361 TYR A O 1
ATOM 2973 N N . ILE A 1 362 ? -2.850 6.307 -6.115 1.00 93.56 362 ILE A N 1
ATOM 2974 C CA . ILE A 1 362 ? -4.129 7.011 -6.279 1.00 93.56 362 ILE A CA 1
ATOM 2975 C C . ILE A 1 362 ? -4.708 6.708 -7.662 1.00 93.56 362 ILE A C 1
ATOM 2977 O O . ILE A 1 362 ? -5.869 6.318 -7.767 1.00 93.56 362 ILE A O 1
ATOM 2981 N N . ILE A 1 363 ? -3.901 6.821 -8.719 1.00 89.31 363 ILE A N 1
ATOM 2982 C CA . ILE A 1 363 ? -4.351 6.513 -10.081 1.00 89.31 363 ILE A CA 1
ATOM 2983 C C . ILE A 1 363 ? -4.759 5.039 -10.185 1.00 89.31 363 ILE A C 1
ATOM 2985 O O . ILE A 1 363 ? -5.857 4.755 -10.655 1.00 89.31 363 ILE A O 1
ATOM 2989 N N . ASP A 1 364 ? -3.942 4.113 -9.676 1.00 87.19 364 ASP A N 1
ATOM 2990 C CA . ASP A 1 364 ? -4.260 2.679 -9.636 1.00 87.19 364 ASP A CA 1
ATOM 2991 C C . ASP A 1 364 ? -5.570 2.397 -8.880 1.00 87.19 364 ASP A C 1
ATOM 2993 O O . ASP A 1 364 ? -6.461 1.727 -9.402 1.00 87.19 364 ASP A O 1
ATOM 2997 N N . LYS A 1 365 ? -5.756 2.990 -7.692 1.00 92.25 365 LYS A N 1
ATOM 2998 C CA . LYS A 1 365 ? -7.011 2.922 -6.926 1.00 92.25 365 LYS A CA 1
ATOM 2999 C C . LYS A 1 365 ? -8.209 3.313 -7.791 1.00 92.25 365 LYS A C 1
ATOM 3001 O O . LYS A 1 365 ? -9.179 2.559 -7.865 1.00 92.25 365 LYS A O 1
ATOM 3006 N N . TYR A 1 366 ? -8.150 4.464 -8.458 1.00 91.44 366 TYR A N 1
ATOM 3007 C CA . TYR A 1 366 ? -9.267 4.958 -9.261 1.00 91.44 366 TYR A CA 1
ATOM 3008 C C . TYR A 1 366 ? -9.475 4.179 -10.566 1.00 91.44 366 TYR A C 1
ATOM 3010 O O . TYR A 1 366 ? -10.621 3.979 -10.961 1.00 91.44 366 TYR A O 1
ATOM 3018 N N . GLN A 1 367 ? -8.414 3.665 -11.194 1.00 86.00 367 GLN A N 1
ATOM 3019 C CA . GLN A 1 367 ? -8.505 2.747 -12.336 1.00 86.00 367 GLN A CA 1
ATOM 3020 C C . GLN A 1 367 ? -9.180 1.422 -11.973 1.00 86.00 367 GLN A C 1
ATOM 3022 O O . GLN A 1 367 ? -9.875 0.830 -12.795 1.00 86.00 367 GLN A O 1
ATOM 3027 N N . ARG A 1 368 ? -8.942 0.908 -10.765 1.00 86.50 368 ARG A N 1
ATOM 3028 C CA . ARG A 1 368 ? -9.567 -0.330 -10.287 1.00 86.50 368 ARG A CA 1
ATOM 3029 C C . ARG A 1 368 ? -11.030 -0.090 -9.918 1.00 86.50 368 ARG A C 1
ATOM 3031 O O . ARG A 1 368 ? -11.901 -0.839 -10.359 1.00 86.50 368 ARG A O 1
ATOM 3038 N N . ILE A 1 369 ? -11.320 1.006 -9.211 1.00 88.44 369 ILE A N 1
ATOM 3039 C CA . ILE A 1 369 ? -12.699 1.418 -8.899 1.00 88.44 369 ILE A CA 1
ATOM 3040 C C . ILE A 1 369 ? -13.507 1.641 -10.185 1.00 88.44 369 ILE A C 1
ATOM 3042 O O . ILE A 1 369 ? -14.629 1.152 -10.274 1.00 88.44 369 ILE A O 1
ATOM 3046 N N . SER A 1 370 ? -12.937 2.294 -11.207 1.00 84.00 370 SER A N 1
ATOM 3047 C CA . SER A 1 370 ? -13.636 2.578 -12.473 1.00 84.00 370 SER A CA 1
ATOM 3048 C C . SER A 1 370 ? -14.099 1.324 -13.223 1.00 84.00 370 SER A C 1
ATOM 3050 O O . SER A 1 370 ? -15.028 1.397 -14.024 1.00 84.00 370 SER A O 1
ATOM 3052 N N . LYS A 1 371 ? -13.473 0.172 -12.958 1.00 78.31 371 LYS A N 1
ATOM 3053 C CA . LYS A 1 371 ? -13.831 -1.131 -13.534 1.00 78.31 371 LYS A CA 1
ATOM 3054 C C . LYS A 1 371 ? -14.779 -1.945 -12.647 1.00 78.31 371 LYS A C 1
ATOM 3056 O O . LYS A 1 371 ? -15.124 -3.064 -13.014 1.00 78.31 371 LYS A O 1
ATOM 3061 N N . GLY A 1 372 ? -15.142 -1.437 -11.469 1.00 81.81 372 GLY A N 1
ATOM 3062 C CA . GLY A 1 372 ? -15.899 -2.186 -10.467 1.00 81.81 372 GLY A CA 1
ATOM 3063 C C . GLY A 1 372 ? -15.082 -3.279 -9.768 1.00 81.81 372 GLY A C 1
ATOM 3064 O O . GLY A 1 372 ? -15.658 -4.270 -9.308 1.00 81.81 372 GLY A O 1
ATOM 3065 N N . GLU A 1 373 ? -13.752 -3.138 -9.698 1.00 86.94 373 GLU A N 1
ATOM 3066 C CA . GLU A 1 373 ? -12.904 -4.091 -8.977 1.00 86.94 373 GLU A CA 1
ATOM 3067 C C . GLU A 1 373 ? -13.074 -3.980 -7.452 1.00 86.94 373 GLU A C 1
ATOM 3069 O O . GLU A 1 373 ? -13.251 -2.901 -6.877 1.00 86.94 373 GLU A O 1
ATOM 3074 N N . VAL A 1 374 ? -12.952 -5.120 -6.774 1.00 90.38 374 VAL A N 1
ATOM 3075 C CA . VAL A 1 374 ? -12.921 -5.224 -5.316 1.00 90.38 374 VAL A CA 1
ATOM 3076 C C . VAL A 1 374 ? -11.480 -5.043 -4.838 1.00 90.38 374 VAL A C 1
ATOM 3078 O O . VAL A 1 374 ? -10.655 -5.959 -4.900 1.00 90.38 374 VAL A O 1
ATOM 3081 N N . LEU A 1 375 ? -11.169 -3.848 -4.336 1.00 94.19 375 LEU A N 1
ATOM 3082 C CA . LEU A 1 375 ? -9.823 -3.494 -3.884 1.00 94.19 375 LEU A CA 1
ATOM 3083 C C . LEU A 1 375 ? -9.338 -4.411 -2.752 1.00 94.19 375 LEU A C 1
ATOM 3085 O O . LEU A 1 375 ? -10.034 -4.597 -1.753 1.00 94.19 375 LEU A O 1
ATOM 3089 N N . ASN A 1 376 ? -8.108 -4.917 -2.868 1.00 95.56 376 ASN A N 1
ATOM 3090 C CA . ASN A 1 376 ? -7.462 -5.792 -1.881 1.00 95.56 376 ASN A CA 1
ATOM 3091 C C . ASN A 1 376 ? -8.280 -7.060 -1.517 1.00 95.56 376 ASN A C 1
ATOM 3093 O O . ASN A 1 376 ? -8.206 -7.537 -0.385 1.00 95.56 376 ASN A O 1
ATOM 3097 N N . HIS A 1 377 ? -9.060 -7.648 -2.436 1.00 94.69 377 HIS A N 1
ATOM 3098 C CA . HIS A 1 377 ? -9.801 -8.899 -2.172 1.00 94.69 377 HIS A CA 1
ATOM 3099 C C . HIS A 1 377 ? -8.940 -10.155 -2.344 1.00 94.69 377 HIS A C 1
ATOM 3101 O O . HIS A 1 377 ? -9.225 -11.029 -3.155 1.00 94.69 377 HIS A O 1
ATOM 3107 N N . THR A 1 378 ? -7.861 -10.268 -1.572 1.00 90.75 378 THR A N 1
ATOM 3108 C CA . THR A 1 378 ? -6.960 -11.429 -1.618 1.00 90.75 378 THR A CA 1
ATOM 3109 C C . THR A 1 378 ? -6.953 -12.214 -0.314 1.00 90.75 378 THR A C 1
ATOM 3111 O O . THR A 1 378 ? -7.103 -11.658 0.774 1.00 90.75 378 THR A O 1
ATOM 3114 N N . SER A 1 379 ? -6.788 -13.532 -0.437 1.00 91.94 379 SER A N 1
ATOM 3115 C CA . SER A 1 379 ? -6.672 -14.481 0.676 1.00 91.94 379 SER A CA 1
ATOM 3116 C C . SER A 1 379 ? -5.396 -15.322 0.518 1.00 91.94 379 SER A C 1
ATOM 3118 O O . SER A 1 379 ? -4.669 -15.204 -0.473 1.00 91.94 379 SER A O 1
ATOM 3120 N N . PHE A 1 380 ? -5.081 -16.143 1.517 1.00 89.38 380 PHE A N 1
ATOM 3121 C CA . PHE A 1 380 ? -3.867 -16.954 1.561 1.00 89.38 380 PHE A CA 1
ATOM 3122 C C . PHE A 1 380 ? -4.189 -18.429 1.335 1.00 89.38 380 PHE A C 1
ATOM 3124 O O . PHE A 1 380 ? -5.159 -18.954 1.883 1.00 89.38 380 PHE A O 1
ATOM 3131 N N . LYS A 1 381 ? -3.336 -19.108 0.556 1.00 88.25 381 LYS A N 1
ATOM 3132 C CA . LYS A 1 381 ? -3.400 -20.563 0.395 1.00 88.25 381 LYS A CA 1
ATOM 3133 C C . LYS A 1 381 ? -3.071 -21.218 1.737 1.00 88.25 381 LYS A C 1
ATOM 3135 O O . LYS A 1 381 ? -2.071 -20.875 2.368 1.00 88.25 381 LYS A O 1
ATOM 3140 N N . LEU A 1 382 ? -3.931 -22.135 2.161 1.00 90.06 382 LEU A N 1
ATOM 3141 C CA . LEU A 1 382 ? -3.753 -22.917 3.377 1.00 90.06 382 LEU A CA 1
ATOM 3142 C C . LEU A 1 382 ? -2.949 -24.185 3.080 1.00 90.06 382 LEU A C 1
ATOM 3144 O O . LEU A 1 382 ? -2.956 -24.682 1.953 1.00 90.06 382 LEU A O 1
ATOM 3148 N N . SER A 1 383 ? -2.242 -24.693 4.091 1.00 90.38 383 SER A N 1
ATOM 3149 C CA . SER A 1 383 ? -1.597 -26.003 3.994 1.00 90.38 383 SER A CA 1
ATOM 3150 C C . SER A 1 383 ? -2.652 -27.116 3.952 1.00 90.38 383 SER A C 1
ATOM 3152 O O . SER A 1 383 ? -3.765 -26.926 4.441 1.00 90.38 383 SER A O 1
ATOM 3154 N N . ASN A 1 384 ? -2.307 -28.292 3.417 1.00 90.00 384 ASN A N 1
ATOM 3155 C CA . ASN A 1 384 ? -3.221 -29.447 3.407 1.00 90.00 384 ASN A CA 1
ATOM 3156 C C . ASN A 1 384 ? -3.703 -29.799 4.820 1.00 90.00 384 ASN A C 1
ATOM 3158 O O . ASN A 1 384 ? -4.873 -30.102 5.023 1.00 90.00 384 ASN A O 1
ATOM 3162 N N . LEU A 1 385 ? -2.809 -29.677 5.803 1.00 88.62 385 LEU A N 1
ATOM 3163 C CA . LEU A 1 385 ? -3.131 -29.908 7.202 1.00 88.62 385 LEU A CA 1
ATOM 3164 C C . LEU A 1 385 ? -4.084 -28.838 7.762 1.00 88.62 385 LEU A C 1
ATOM 3166 O O . LEU A 1 385 ? -5.035 -29.180 8.455 1.00 88.62 385 LEU A O 1
ATOM 3170 N N . ASP A 1 386 ? -3.876 -27.554 7.450 1.00 91.06 386 ASP A N 1
ATOM 3171 C CA . ASP A 1 386 ? -4.817 -26.500 7.856 1.00 91.06 386 ASP A CA 1
ATOM 3172 C C . ASP A 1 386 ? -6.197 -26.697 7.210 1.00 91.06 386 ASP A C 1
ATOM 3174 O O . ASP A 1 386 ? -7.203 -26.435 7.862 1.00 91.06 386 ASP A O 1
ATOM 3178 N N . LEU A 1 387 ? -6.256 -27.159 5.955 1.00 92.50 387 LEU A N 1
ATOM 3179 C CA . LEU A 1 387 ? -7.510 -27.477 5.266 1.00 92.50 387 LEU A CA 1
ATOM 3180 C C . LEU A 1 387 ? -8.251 -28.630 5.952 1.00 92.50 387 LEU A C 1
ATOM 3182 O O . LEU A 1 387 ? -9.434 -28.478 6.250 1.00 92.50 387 LEU A O 1
ATOM 3186 N N . GLU A 1 388 ? -7.544 -29.723 6.260 1.00 90.81 388 GLU A N 1
ATOM 3187 C CA . GLU A 1 388 ? -8.082 -30.862 7.018 1.00 90.81 388 GLU A CA 1
ATOM 3188 C C . GLU A 1 388 ? -8.638 -30.401 8.376 1.00 90.81 388 GLU A C 1
ATOM 3190 O O . GLU A 1 388 ? -9.744 -30.768 8.764 1.00 90.81 388 GLU A O 1
ATOM 3195 N N . MET A 1 389 ? -7.906 -29.527 9.075 1.00 89.44 389 MET A N 1
ATOM 3196 C CA . MET A 1 389 ? -8.320 -28.982 10.369 1.00 89.44 389 MET A CA 1
ATOM 3197 C C . MET A 1 389 ? -9.610 -28.168 10.282 1.00 89.44 389 MET A C 1
ATOM 3199 O O . MET A 1 389 ? -10.518 -28.372 11.082 1.00 89.44 389 MET A O 1
ATOM 3203 N N . ILE A 1 390 ? -9.705 -27.220 9.347 1.00 93.44 390 ILE A N 1
ATOM 3204 C CA . ILE A 1 390 ? -10.863 -26.316 9.292 1.00 93.44 390 ILE A CA 1
ATOM 3205 C C . ILE A 1 390 ? -12.113 -26.986 8.715 1.00 93.44 390 ILE A C 1
ATOM 3207 O O . ILE A 1 390 ? -13.213 -26.468 8.909 1.00 93.44 390 ILE A O 1
ATOM 3211 N N . GLU A 1 391 ? -11.968 -28.101 7.998 1.00 93.69 391 GLU A N 1
ATOM 3212 C CA . GLU A 1 391 ? -13.077 -28.825 7.372 1.00 93.69 391 GLU A CA 1
ATOM 3213 C C . GLU A 1 391 ? -14.107 -29.318 8.391 1.00 93.69 391 GLU A C 1
ATOM 3215 O O . GLU A 1 391 ? -15.304 -29.166 8.162 1.00 93.69 391 GLU A O 1
ATOM 3220 N N . ALA A 1 392 ? -13.651 -29.809 9.545 1.00 91.00 392 ALA A N 1
ATOM 3221 C CA . ALA A 1 392 ? -14.522 -30.292 10.616 1.00 91.00 392 ALA A CA 1
ATOM 3222 C C . ALA A 1 392 ? -15.171 -29.170 11.451 1.00 91.00 392 ALA A C 1
ATOM 3224 O O . ALA A 1 392 ? -16.057 -29.433 12.261 1.00 91.00 392 ALA A O 1
ATOM 3225 N N . VAL A 1 393 ? -14.728 -27.918 11.295 1.00 94.69 393 VAL A N 1
ATOM 3226 C CA . VAL A 1 393 ? -15.189 -26.796 12.121 1.00 94.69 393 VAL A CA 1
ATOM 3227 C C . VAL A 1 393 ? -16.464 -26.195 11.512 1.00 94.69 393 VAL A C 1
ATOM 3229 O O . VAL A 1 393 ? -16.367 -25.592 10.444 1.00 94.69 393 VAL A O 1
ATOM 3232 N N . PRO A 1 394 ? -17.651 -26.297 12.147 1.00 95.50 394 PRO A N 1
ATOM 3233 C CA . PRO A 1 394 ? -18.879 -25.661 11.656 1.00 95.50 394 PRO A CA 1
ATOM 3234 C C . PRO A 1 394 ? -18.871 -24.145 11.915 1.00 95.50 394 PRO A C 1
ATOM 3236 O O . PRO A 1 394 ? -17.996 -23.640 12.616 1.00 95.50 394 PRO A O 1
ATOM 3239 N N . GLN A 1 395 ? -19.838 -23.390 11.375 1.00 96.31 395 GLN A N 1
ATOM 3240 C CA . GLN A 1 395 ? -19.980 -21.957 11.693 1.00 96.31 395 GLN A CA 1
ATOM 3241 C C . GLN A 1 395 ? -20.088 -21.734 13.208 1.00 96.31 395 GLN A C 1
ATOM 3243 O O . GLN A 1 395 ? -20.813 -22.450 13.894 1.00 96.31 395 GLN A O 1
ATOM 3248 N N . GLY A 1 396 ? -19.332 -20.766 13.734 1.00 94.81 396 GLY A N 1
ATOM 3249 C CA . GLY A 1 396 ? -19.218 -20.516 15.176 1.00 94.81 396 GLY A CA 1
ATOM 3250 C C . GLY A 1 396 ? -18.411 -21.562 15.956 1.00 94.81 396 GLY A C 1
ATOM 3251 O O . GLY A 1 396 ? -18.156 -21.364 17.145 1.00 94.81 396 GLY A O 1
ATOM 3252 N N . GLY A 1 397 ? -17.988 -22.647 15.304 1.00 95.12 397 GLY A N 1
ATOM 3253 C CA . GLY A 1 397 ? -17.102 -23.663 15.858 1.00 95.12 397 GLY A CA 1
ATOM 3254 C C . GLY A 1 397 ? -15.650 -23.197 15.955 1.00 95.12 397 GLY A C 1
ATOM 3255 O O . GLY A 1 397 ? -15.273 -22.122 15.477 1.00 95.12 397 GLY A O 1
ATOM 3256 N N . ASN A 1 398 ? -14.814 -24.023 16.579 1.00 93.94 398 ASN A N 1
ATOM 3257 C CA . ASN A 1 398 ? -13.392 -23.755 16.785 1.00 93.94 398 ASN A CA 1
ATOM 3258 C C . ASN A 1 398 ? -12.563 -25.050 16.859 1.00 93.94 398 ASN A C 1
ATOM 3260 O O . ASN A 1 398 ? -13.025 -26.118 16.462 1.00 93.94 398 ASN A O 1
ATOM 3264 N N . TRP A 1 399 ? -11.325 -24.959 17.357 1.00 90.44 399 TRP A N 1
ATOM 3265 C CA . TRP A 1 399 ? -10.409 -26.095 17.482 1.00 90.44 399 TRP A CA 1
ATOM 3266 C C . TRP A 1 399 ? -10.984 -27.309 18.233 1.00 90.44 399 TRP A C 1
ATOM 3268 O O . TRP A 1 399 ? -10.531 -28.422 17.978 1.00 90.44 399 TRP A O 1
ATOM 3278 N N . THR A 1 400 ? -11.979 -27.139 19.114 1.00 89.19 400 THR A N 1
ATOM 3279 C CA . THR A 1 400 ? -12.632 -28.260 19.817 1.00 89.19 400 THR A CA 1
ATOM 3280 C C . THR A 1 400 ? -13.456 -29.161 18.895 1.00 89.19 400 THR A C 1
ATOM 3282 O O . THR A 1 400 ? -13.772 -30.285 19.274 1.00 89.19 400 THR A O 1
ATOM 3285 N N . ASN A 1 401 ? -13.790 -28.700 17.686 1.00 92.25 401 ASN A N 1
ATOM 3286 C CA . ASN A 1 401 ? -14.490 -29.488 16.670 1.00 92.25 401 ASN A CA 1
ATOM 3287 C C . ASN A 1 401 ? -13.547 -30.358 15.821 1.00 92.25 401 ASN A C 1
ATOM 3289 O O . ASN A 1 401 ? -14.015 -31.179 15.037 1.00 92.25 401 ASN A O 1
ATOM 3293 N N . ILE A 1 402 ? -12.230 -30.178 15.947 1.00 89.31 402 ILE A N 1
ATOM 3294 C CA . ILE A 1 402 ? -11.239 -30.922 15.165 1.00 89.31 402 ILE A CA 1
ATOM 3295 C C . ILE A 1 402 ? -11.090 -32.330 15.754 1.00 89.31 402 ILE A C 1
ATOM 3297 O O . ILE A 1 402 ? -10.974 -32.497 16.970 1.00 89.31 402 ILE A O 1
ATOM 3301 N N . SER A 1 403 ? -11.074 -33.353 14.896 1.00 86.50 403 SER A N 1
ATOM 3302 C CA . SER A 1 403 ? -10.935 -34.746 15.329 1.00 86.50 403 SER A CA 1
ATOM 3303 C C . SER A 1 403 ? -9.593 -34.989 16.038 1.00 86.50 403 SER A C 1
ATOM 3305 O O . SER A 1 403 ? -8.571 -34.365 15.731 1.00 86.50 403 SER A O 1
ATOM 3307 N N . LYS A 1 404 ? -9.567 -35.948 16.975 1.00 84.00 404 LYS A N 1
ATOM 3308 C CA . LYS A 1 404 ? -8.323 -36.341 17.663 1.00 84.00 404 LYS A CA 1
ATOM 3309 C C . LYS A 1 404 ? -7.256 -36.838 16.682 1.00 84.00 404 LYS A C 1
ATOM 3311 O O . LYS A 1 404 ? -6.082 -36.548 16.883 1.00 84.00 404 LYS A O 1
ATOM 3316 N N . GLU A 1 405 ? -7.664 -37.533 15.621 1.00 84.94 405 GLU A N 1
ATOM 3317 C CA . GLU A 1 405 ? -6.769 -38.027 14.569 1.00 84.94 405 GLU A CA 1
ATOM 3318 C C . GLU A 1 405 ? -6.064 -36.884 13.825 1.00 84.94 405 GLU A C 1
ATOM 3320 O O . GLU A 1 405 ? -4.857 -36.930 13.603 1.00 84.94 405 GLU A O 1
ATOM 3325 N N . THR A 1 406 ? -6.781 -35.811 13.490 1.00 83.12 406 THR A N 1
ATOM 3326 C CA . THR A 1 406 ? -6.178 -34.634 12.849 1.00 83.12 406 THR A CA 1
ATOM 3327 C C . THR A 1 406 ? -5.319 -33.833 13.838 1.00 83.12 406 THR A C 1
ATOM 3329 O O . THR A 1 406 ? -4.283 -33.279 13.466 1.00 83.12 406 THR A O 1
ATOM 3332 N N . ILE A 1 407 ? -5.696 -33.795 15.123 1.00 81.12 407 ILE A N 1
ATOM 3333 C CA . ILE A 1 407 ? -4.940 -33.106 16.184 1.00 81.12 407 ILE A CA 1
ATOM 3334 C C . ILE A 1 407 ? -3.551 -33.721 16.395 1.00 81.12 407 ILE A C 1
ATOM 3336 O O . ILE A 1 407 ? -2.581 -32.976 16.553 1.00 81.12 407 ILE A O 1
ATOM 3340 N N . THR A 1 408 ? -3.420 -35.052 16.395 1.00 83.31 408 THR A N 1
ATOM 3341 C CA . THR A 1 408 ? -2.130 -35.732 16.637 1.00 83.31 408 THR A CA 1
ATOM 3342 C C . THR A 1 408 ? -1.106 -35.465 15.534 1.00 83.31 408 THR A C 1
ATOM 3344 O O . THR A 1 408 ? 0.096 -35.483 15.802 1.00 83.31 408 THR A O 1
ATOM 3347 N N . LYS A 1 409 ? -1.557 -35.101 14.326 1.00 84.19 409 LYS A N 1
ATOM 3348 C CA . LYS A 1 409 ? -0.694 -34.664 13.214 1.00 84.19 409 LYS A CA 1
ATOM 3349 C C . LYS A 1 409 ? -0.009 -33.312 13.476 1.00 84.19 409 LYS A C 1
ATOM 3351 O O . LYS A 1 409 ? 0.923 -32.950 12.760 1.00 84.19 409 LYS A O 1
ATOM 3356 N N . SER A 1 410 ? -0.430 -32.548 14.493 1.00 79.69 410 SER A N 1
ATOM 3357 C CA . SER A 1 410 ? 0.106 -31.217 14.805 1.00 79.69 410 SER A CA 1
ATOM 3358 C C . SER A 1 410 ? 0.539 -31.070 16.260 1.00 79.69 410 SER A C 1
ATOM 3360 O O . SER A 1 410 ? -0.278 -30.893 17.164 1.00 79.69 410 SER A O 1
ATOM 3362 N N . LYS A 1 411 ? 1.859 -30.955 16.473 1.00 78.19 411 LYS A N 1
ATOM 3363 C CA . LYS A 1 411 ? 2.458 -30.651 17.789 1.00 78.19 411 LYS A CA 1
ATOM 3364 C C . LYS A 1 411 ? 1.852 -29.403 18.449 1.00 78.19 411 LYS A C 1
ATOM 3366 O O . LYS A 1 411 ? 1.779 -29.325 19.674 1.00 78.19 411 LYS A O 1
ATOM 3371 N N . ARG A 1 412 ? 1.423 -28.414 17.652 1.00 75.94 412 ARG A N 1
ATOM 3372 C CA . ARG A 1 412 ? 0.779 -27.185 18.144 1.00 75.94 412 ARG A CA 1
ATOM 3373 C C . ARG A 1 412 ? -0.596 -27.476 18.749 1.00 75.94 412 ARG A C 1
ATOM 3375 O O . ARG A 1 412 ? -0.887 -26.949 19.818 1.00 75.94 412 ARG A O 1
ATOM 3382 N N . LEU A 1 413 ? -1.420 -28.295 18.090 1.00 71.56 413 LEU A N 1
ATOM 3383 C CA . LEU A 1 413 ? -2.751 -28.643 18.595 1.00 71.56 413 LEU A CA 1
ATOM 3384 C C . LEU A 1 413 ? -2.680 -29.593 19.790 1.00 71.56 413 LEU A C 1
ATOM 3386 O O . LEU A 1 413 ? -3.409 -29.382 20.750 1.00 71.56 413 LEU A O 1
ATOM 3390 N N . THR A 1 414 ? -1.749 -30.552 19.795 1.00 75.12 414 THR A N 1
ATOM 3391 C CA . THR A 1 414 ? -1.524 -31.424 20.962 1.00 75.12 414 THR A CA 1
ATOM 3392 C C . THR A 1 414 ? -1.204 -30.611 22.224 1.00 75.12 414 THR A C 1
ATOM 3394 O O . THR A 1 414 ? -1.756 -30.863 23.293 1.00 75.12 414 THR A O 1
ATOM 3397 N N . ARG A 1 415 ? -0.368 -29.569 22.102 1.00 75.44 415 ARG A N 1
ATOM 3398 C CA . ARG A 1 415 ? -0.083 -28.635 23.208 1.00 75.44 415 ARG A CA 1
ATOM 3399 C C . ARG A 1 415 ? -1.288 -27.766 23.579 1.00 75.44 415 ARG A C 1
ATOM 3401 O O . ARG A 1 415 ? -1.485 -27.450 24.750 1.00 75.44 415 ARG A O 1
ATOM 3408 N N . LEU A 1 416 ? -2.105 -27.376 22.601 1.00 74.12 416 LEU A N 1
ATOM 3409 C CA . LEU A 1 416 ? -3.331 -26.611 22.851 1.00 74.12 416 LEU A CA 1
ATOM 3410 C C . LEU A 1 416 ? -4.352 -27.416 23.653 1.00 74.12 416 LEU A C 1
ATOM 3412 O O . LEU A 1 416 ? -4.886 -26.899 24.628 1.00 74.12 416 LEU A O 1
ATOM 3416 N N . THR A 1 417 ? -4.566 -28.685 23.302 1.00 71.94 417 THR A N 1
ATOM 3417 C CA . THR A 1 417 ? -5.497 -29.567 24.019 1.00 71.94 417 THR A CA 1
ATOM 3418 C C . THR A 1 417 ? -5.041 -29.855 25.449 1.00 71.94 417 THR A C 1
ATOM 3420 O O . THR A 1 417 ? -5.874 -30.043 26.325 1.00 71.94 417 THR A O 1
ATOM 3423 N N . GLN A 1 418 ? -3.727 -29.847 25.701 1.00 73.44 418 GLN A N 1
ATOM 3424 C CA . GLN A 1 418 ? -3.151 -30.030 27.040 1.00 73.44 418 GLN A CA 1
ATOM 3425 C C . GLN A 1 418 ? -3.287 -28.786 27.929 1.00 73.44 418 GLN A C 1
ATOM 3427 O O . GLN A 1 418 ? -3.453 -28.909 29.135 1.00 73.44 418 GLN A O 1
ATOM 3432 N N . THR A 1 419 ? -3.218 -27.588 27.344 1.00 72.06 419 THR A N 1
ATOM 3433 C CA . THR A 1 419 ? -3.261 -26.310 28.082 1.00 72.06 419 THR A CA 1
ATOM 3434 C C . THR A 1 419 ? -4.665 -25.699 28.164 1.00 72.06 419 THR A C 1
ATOM 3436 O O . THR A 1 419 ? -4.823 -24.591 28.668 1.00 72.06 419 THR A O 1
ATOM 3439 N N . GLY A 1 420 ? -5.688 -26.379 27.634 1.00 66.38 420 GLY A N 1
ATOM 3440 C CA . GLY A 1 420 ? -7.074 -25.899 27.582 1.00 66.38 420 GLY A CA 1
ATOM 3441 C C . GLY A 1 420 ? -7.370 -24.901 26.454 1.00 66.38 420 GLY A C 1
ATOM 3442 O O . GLY A 1 420 ? -8.531 -24.756 26.089 1.00 66.38 420 GLY A O 1
ATOM 3443 N N . GLY A 1 421 ? -6.346 -24.282 25.847 1.00 67.19 421 GLY A N 1
ATOM 3444 C CA . GLY A 1 421 ? -6.437 -23.425 24.656 1.00 67.19 421 GLY A CA 1
ATOM 3445 C C . GLY A 1 421 ? -7.357 -22.195 24.773 1.00 67.19 421 GLY A C 1
ATOM 3446 O O . GLY A 1 421 ? -8.150 -22.043 25.694 1.00 67.19 421 GLY A O 1
ATOM 3447 N N . ARG A 1 422 ? -7.280 -21.265 23.810 1.00 77.12 422 ARG A N 1
ATOM 3448 C CA . ARG A 1 422 ? -8.295 -20.199 23.667 1.00 77.12 422 ARG A CA 1
ATOM 3449 C C . ARG A 1 422 ? -9.381 -20.687 22.713 1.00 77.12 422 ARG A C 1
ATOM 3451 O O . ARG A 1 422 ? -9.059 -21.140 21.617 1.00 77.12 422 ARG A O 1
ATOM 3458 N N . THR A 1 423 ? -10.654 -20.538 23.076 1.00 79.81 423 THR A N 1
ATOM 3459 C CA . THR A 1 423 ? -11.812 -20.960 22.253 1.00 79.81 423 THR A CA 1
ATOM 3460 C C . THR A 1 423 ? -11.930 -20.228 20.913 1.00 79.81 423 THR A C 1
ATOM 3462 O O . THR A 1 423 ? -12.732 -20.608 20.070 1.00 79.81 423 THR A O 1
ATOM 3465 N N . THR A 1 424 ? -11.121 -19.194 20.675 1.00 85.19 424 THR A N 1
ATOM 3466 C CA . THR A 1 424 ? -11.086 -18.463 19.403 1.00 85.19 424 THR A CA 1
ATOM 3467 C C . THR A 1 424 ? -10.201 -19.112 18.340 1.00 85.19 424 THR A C 1
ATOM 3469 O O . THR A 1 424 ? -10.339 -18.773 17.167 1.00 85.19 424 THR A O 1
ATOM 3472 N N . LEU A 1 425 ? -9.280 -20.009 18.708 1.00 90.19 425 LEU A N 1
ATOM 3473 C CA . LEU A 1 425 ? -8.297 -20.582 17.782 1.00 90.19 425 LEU A CA 1
ATOM 3474 C C . LEU A 1 425 ? -8.950 -21.566 16.808 1.00 90.19 425 LEU A C 1
ATOM 3476 O O . LEU A 1 425 ? -9.831 -22.327 17.201 1.00 90.19 425 LEU A O 1
ATOM 3480 N N . TYR A 1 426 ? -8.498 -21.559 15.548 1.00 92.25 426 TYR A N 1
ATOM 3481 C CA . TYR A 1 426 ? -9.123 -22.307 14.446 1.00 92.25 426 TYR A CA 1
ATOM 3482 C C . TYR A 1 426 ? -10.624 -22.019 14.306 1.00 92.25 426 TYR A C 1
ATOM 3484 O O . TYR A 1 426 ? -11.385 -22.855 13.831 1.00 92.25 426 TYR A O 1
ATOM 3492 N N . GLY A 1 427 ? -11.059 -20.833 14.737 1.00 95.19 427 GLY A N 1
ATOM 3493 C CA . GLY A 1 427 ? -12.466 -20.478 14.762 1.00 95.19 427 GLY A CA 1
ATOM 3494 C C . GLY A 1 427 ? -13.017 -20.203 13.365 1.00 95.19 427 GLY A C 1
ATOM 3495 O O . GLY A 1 427 ? -12.387 -19.496 12.566 1.00 95.19 427 GLY A O 1
ATOM 3496 N N . ARG A 1 428 ? -14.231 -20.691 13.106 1.00 97.62 428 ARG A N 1
ATOM 3497 C CA . ARG A 1 428 ? -15.023 -20.302 11.938 1.00 97.62 428 ARG A CA 1
ATOM 3498 C C . ARG A 1 428 ? -16.013 -19.218 12.310 1.00 97.62 428 ARG A C 1
ATOM 3500 O O . ARG A 1 428 ? -16.723 -19.323 13.306 1.00 97.62 428 ARG A O 1
ATOM 3507 N N . ILE A 1 429 ? -16.032 -18.162 11.505 1.00 97.88 429 ILE A N 1
ATOM 3508 C CA . ILE A 1 429 ? -16.909 -17.016 11.723 1.00 97.88 429 ILE A CA 1
ATOM 3509 C C . ILE A 1 429 ? -18.373 -17.483 11.684 1.00 97.88 429 ILE A C 1
ATOM 3511 O O . ILE A 1 429 ? -18.755 -18.307 10.854 1.00 97.88 429 ILE A O 1
ATOM 3515 N N . ASP A 1 430 ? -19.163 -16.966 12.620 1.00 97.06 430 ASP A N 1
ATOM 3516 C CA . ASP A 1 430 ? -20.607 -17.175 12.728 1.00 97.06 430 ASP A CA 1
ATOM 3517 C C . ASP A 1 430 ? -21.313 -15.994 12.061 1.00 97.06 430 ASP A C 1
ATOM 3519 O O . ASP A 1 430 ? -21.108 -14.848 12.472 1.00 97.06 430 ASP A O 1
ATOM 3523 N N . TYR A 1 431 ? -22.114 -16.260 11.027 1.00 96.88 431 TYR A N 1
ATOM 3524 C CA . TYR A 1 431 ? -22.787 -15.201 10.283 1.00 96.88 431 TYR A CA 1
ATOM 3525 C C . TYR A 1 431 ? -23.749 -14.369 11.128 1.00 96.88 431 TYR A C 1
ATOM 3527 O O . TYR A 1 431 ? -23.889 -13.179 10.860 1.00 96.88 431 TYR A O 1
ATOM 3535 N N . GLU A 1 432 ? -24.341 -14.946 12.172 1.00 97.25 432 GLU A N 1
ATOM 3536 C CA . GLU A 1 432 ? -25.386 -14.301 12.974 1.00 97.25 432 GLU A CA 1
ATOM 3537 C C . GLU A 1 432 ? -24.821 -13.473 14.139 1.00 97.25 432 GLU A C 1
ATOM 3539 O O . GLU A 1 432 ? -25.562 -12.894 14.938 1.00 97.25 432 GLU A O 1
ATOM 3544 N N . LYS A 1 433 ? -23.490 -13.403 14.271 1.00 96.06 433 LYS A N 1
ATOM 3545 C CA . LYS A 1 433 ? -22.813 -12.695 15.365 1.00 96.06 433 LYS A CA 1
ATOM 3546 C C . LYS A 1 433 ? -21.772 -11.708 14.832 1.00 96.06 433 LYS A C 1
ATOM 3548 O O . LYS A 1 433 ? -21.244 -11.888 13.737 1.00 96.06 433 LYS A O 1
ATOM 3553 N N . PRO A 1 434 ? -21.418 -10.670 15.612 1.00 96.44 434 PRO A N 1
ATOM 3554 C CA . PRO A 1 434 ? -20.221 -9.887 15.333 1.00 96.44 434 PRO A CA 1
ATOM 3555 C C . PRO A 1 434 ? -18.974 -10.779 15.395 1.00 96.44 434 PRO A C 1
ATOM 3557 O O . PRO A 1 434 ? -18.874 -11.660 16.259 1.00 96.44 434 PRO A O 1
ATOM 3560 N N . CYS A 1 435 ? -18.009 -10.518 14.516 1.00 96.38 435 CYS A N 1
ATOM 3561 C CA . CYS A 1 435 ? -16.748 -11.250 14.457 1.00 96.38 435 CYS A CA 1
ATOM 3562 C C . CYS A 1 435 ? -15.938 -11.086 15.748 1.00 96.38 435 CYS A C 1
ATOM 3564 O O . CYS A 1 435 ? -16.043 -10.080 16.453 1.00 96.38 435 CYS A O 1
ATOM 3566 N N . TYR A 1 436 ? -15.060 -12.043 16.042 1.00 95.44 436 TYR A N 1
ATOM 3567 C CA . TYR A 1 436 ? -13.981 -11.794 16.998 1.00 95.44 436 TYR A CA 1
ATOM 3568 C C . TYR A 1 436 ? -12.964 -10.801 16.421 1.00 95.44 436 TYR A C 1
ATOM 3570 O O . TYR A 1 436 ? -12.942 -10.533 15.220 1.00 95.44 436 TYR A O 1
ATOM 3578 N N . THR A 1 437 ? -12.113 -10.258 17.292 1.00 93.94 437 THR A N 1
ATOM 3579 C CA . THR A 1 437 ? -11.102 -9.267 16.920 1.00 93.94 437 THR A CA 1
ATOM 3580 C C . THR A 1 437 ? -10.218 -9.734 15.761 1.00 93.94 437 THR A C 1
ATOM 3582 O O . THR A 1 437 ? -9.538 -10.764 15.847 1.00 93.94 437 THR A O 1
ATOM 3585 N N . ILE A 1 438 ? -10.166 -8.925 14.703 1.00 95.81 438 ILE A N 1
ATOM 3586 C CA . ILE A 1 438 ? -9.206 -9.093 13.614 1.00 95.81 438 ILE A CA 1
ATOM 3587 C C . ILE A 1 438 ? -7.827 -8.661 14.132 1.00 95.81 438 ILE A C 1
ATOM 3589 O O . ILE A 1 438 ? -7.659 -7.539 14.614 1.00 95.81 438 ILE A O 1
ATOM 3593 N N . THR A 1 439 ? -6.850 -9.571 14.093 1.00 93.31 439 THR A N 1
ATOM 3594 C CA . THR A 1 439 ? -5.465 -9.325 14.551 1.00 93.31 439 THR A CA 1
ATOM 3595 C C . THR A 1 439 ? -4.527 -9.149 13.364 1.00 93.31 439 THR A C 1
ATOM 3597 O O . THR A 1 439 ? -4.981 -9.114 12.238 1.00 93.31 439 THR A O 1
ATOM 3600 N N . THR A 1 440 ? -3.214 -9.041 13.554 1.00 93.56 440 THR A N 1
ATOM 3601 C CA . THR A 1 440 ? -2.252 -8.844 12.451 1.00 93.56 440 THR A CA 1
ATOM 3602 C C . THR A 1 440 ? -1.900 -10.117 11.673 1.00 93.56 440 THR A C 1
ATOM 3604 O O . THR A 1 440 ? -1.183 -10.047 10.677 1.00 93.56 440 THR A O 1
ATOM 3607 N N . TYR A 1 441 ? -2.406 -11.281 12.097 1.00 92.31 441 TYR A N 1
ATOM 3608 C CA . TYR A 1 441 ? -2.119 -12.585 11.487 1.00 92.31 441 TYR A CA 1
ATOM 3609 C C . TYR A 1 441 ? -3.396 -13.363 11.142 1.00 92.31 441 TYR A C 1
ATOM 3611 O O . TYR A 1 441 ? -3.479 -14.574 11.371 1.00 92.31 441 TYR A O 1
ATOM 3619 N N . PHE A 1 442 ? -4.391 -12.675 10.571 1.00 94.50 442 PHE A N 1
ATOM 3620 C CA . PHE A 1 442 ? -5.643 -13.297 10.112 1.00 94.50 442 PHE A CA 1
ATOM 3621 C C . PHE A 1 442 ? -5.499 -14.161 8.850 1.00 94.50 442 PHE A C 1
ATOM 3623 O O . PHE A 1 442 ? -6.469 -14.730 8.363 1.00 94.50 442 PHE A O 1
ATOM 3630 N N . ASN A 1 443 ? -4.277 -14.324 8.343 1.00 93.62 443 ASN A N 1
ATOM 3631 C CA . ASN A 1 443 ? -3.954 -15.223 7.242 1.00 93.62 443 ASN A CA 1
ATOM 3632 C C . ASN A 1 443 ? -3.808 -16.697 7.653 1.00 93.62 443 ASN A C 1
ATOM 3634 O O . ASN A 1 443 ? -3.529 -17.535 6.798 1.00 93.62 443 ASN A O 1
ATOM 3638 N N . ARG A 1 444 ? -3.932 -17.022 8.947 1.00 91.50 444 ARG A N 1
ATOM 3639 C CA . ARG A 1 444 ? -3.799 -18.390 9.465 1.00 91.50 444 ARG A CA 1
ATOM 3640 C C . ARG A 1 444 ? -4.945 -18.726 10.417 1.00 91.50 444 ARG A C 1
ATOM 3642 O O . ARG A 1 444 ? -5.155 -17.975 11.370 1.00 91.50 444 ARG A O 1
ATOM 3649 N N . PRO A 1 445 ? -5.621 -19.877 10.256 1.00 90.94 445 PRO A N 1
ATOM 3650 C CA . PRO A 1 445 ? -6.737 -20.254 11.125 1.00 90.94 445 PRO A CA 1
ATOM 3651 C C . PRO A 1 445 ? -6.288 -20.466 12.577 1.00 90.94 445 PRO A C 1
ATOM 3653 O O . PRO A 1 445 ? -6.995 -20.114 13.516 1.00 90.94 445 PRO A O 1
ATOM 3656 N N . GLY A 1 446 ? -5.061 -20.944 12.793 1.00 89.00 446 GLY A N 1
ATOM 3657 C CA . GLY A 1 446 ? -4.544 -21.221 14.131 1.00 89.00 446 GLY A CA 1
ATOM 3658 C C . GLY A 1 446 ? -4.309 -20.004 15.031 1.00 89.00 446 GLY A C 1
ATOM 3659 O O . GLY A 1 446 ? -3.847 -20.202 16.151 1.00 89.00 446 GLY A O 1
ATOM 3660 N N . ASN A 1 447 ? -4.578 -18.775 14.579 1.00 89.69 447 ASN A N 1
ATOM 3661 C CA . ASN A 1 447 ? -4.357 -17.543 15.348 1.00 89.69 447 ASN A CA 1
ATOM 3662 C C . ASN A 1 447 ? -5.648 -16.869 15.833 1.00 89.69 447 ASN A C 1
ATOM 3664 O O . ASN A 1 447 ? -5.574 -15.880 16.558 1.00 89.69 447 ASN A O 1
ATOM 3668 N N . GLY A 1 448 ? -6.820 -17.376 15.451 1.00 92.94 448 GLY A N 1
ATOM 3669 C CA . GLY A 1 448 ? -8.094 -16.791 15.851 1.00 92.94 448 GLY A CA 1
ATOM 3670 C C . GLY A 1 448 ? -9.253 -17.266 14.986 1.00 92.94 448 GLY A C 1
ATOM 3671 O O . GLY A 1 448 ? -9.163 -18.283 14.299 1.00 92.94 448 GLY A O 1
ATOM 3672 N N . THR A 1 449 ? -10.359 -16.529 15.041 1.00 95.94 449 THR A N 1
ATOM 3673 C CA . THR A 1 449 ? -11.592 -16.869 14.325 1.00 95.94 449 THR A CA 1
ATOM 3674 C C . THR A 1 449 ? -11.593 -16.203 12.954 1.00 95.94 449 THR A C 1
ATOM 3676 O O . THR A 1 449 ? -12.221 -15.166 12.758 1.00 95.94 449 THR A O 1
ATOM 3679 N N . TYR A 1 450 ? -10.812 -16.764 12.030 1.00 96.38 450 TYR A N 1
ATOM 3680 C CA . TYR A 1 450 ? -10.565 -16.182 10.703 1.00 96.38 450 TYR A CA 1
ATOM 3681 C C . TYR A 1 450 ? -11.037 -17.065 9.553 1.00 96.38 450 TYR A C 1
ATOM 3683 O O . TYR A 1 450 ? -10.926 -16.661 8.396 1.00 96.38 450 TYR A O 1
ATOM 3691 N N . VAL A 1 451 ? -11.536 -18.270 9.842 1.00 97.25 451 VAL A N 1
ATOM 3692 C CA . VAL A 1 451 ? -12.065 -19.157 8.806 1.00 97.25 451 VAL A CA 1
ATOM 3693 C C . VAL A 1 451 ? -13.383 -18.582 8.299 1.00 97.25 451 VAL A C 1
ATOM 3695 O O . VAL A 1 451 ? -14.269 -18.241 9.088 1.00 97.25 451 VAL A O 1
ATOM 3698 N N . HIS A 1 452 ? -13.496 -18.466 6.978 1.00 97.56 452 HIS A N 1
ATOM 3699 C CA . HIS A 1 452 ? -14.674 -17.938 6.30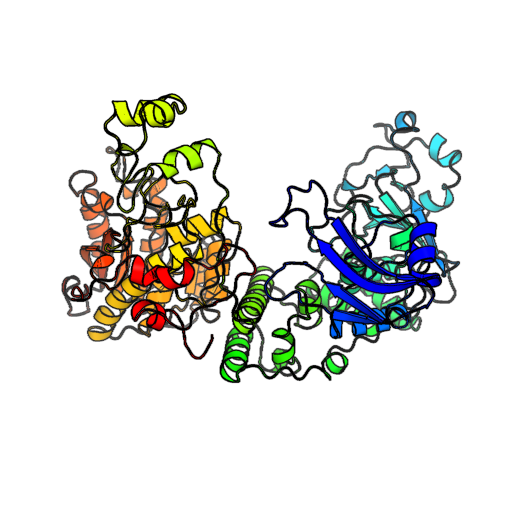6 1.00 97.56 452 HIS A CA 1
ATOM 3700 C C . HIS A 1 452 ? -15.925 -18.773 6.674 1.00 97.56 452 HIS A C 1
ATOM 3702 O O . HIS A 1 452 ? -15.821 -19.997 6.766 1.00 97.56 452 HIS A O 1
ATOM 3708 N N . PRO A 1 453 ? -17.118 -18.175 6.850 1.00 96.44 453 PRO A N 1
ATOM 3709 C CA . PRO A 1 453 ? -18.320 -18.894 7.303 1.00 96.44 453 PRO A CA 1
ATOM 3710 C C . PRO A 1 453 ? -18.715 -20.113 6.457 1.00 96.44 453 PRO A C 1
ATOM 3712 O O . PRO A 1 453 ? -19.077 -21.148 7.003 1.00 96.44 453 PRO A O 1
ATOM 3715 N N . ILE A 1 454 ? -18.605 -20.013 5.129 1.00 94.56 454 ILE A N 1
ATOM 3716 C CA . ILE A 1 454 ? -18.963 -21.098 4.194 1.00 94.56 454 ILE A CA 1
ATOM 3717 C C . ILE A 1 454 ? -17.732 -21.791 3.594 1.00 94.56 454 ILE A C 1
ATOM 3719 O O . ILE A 1 454 ? -17.578 -23.005 3.676 1.00 94.56 454 ILE A O 1
ATOM 3723 N N . HIS A 1 455 ? -16.827 -21.026 2.984 1.00 94.00 455 HIS A N 1
ATOM 3724 C CA . HIS A 1 455 ? -15.690 -21.582 2.254 1.00 94.00 455 HIS A CA 1
ATOM 3725 C C . HIS A 1 455 ? -14.565 -22.127 3.148 1.00 94.00 455 HIS A C 1
ATOM 3727 O O . HIS A 1 455 ? -14.315 -21.649 4.256 1.00 94.00 455 HIS A O 1
ATOM 3733 N N . LYS A 1 456 ? -13.823 -23.113 2.629 1.00 94.12 456 LYS A N 1
ATOM 3734 C CA . LYS A 1 456 ? -12.620 -23.697 3.250 1.00 94.12 456 LYS A CA 1
ATOM 3735 C C . LYS A 1 456 ? -11.386 -22.802 3.034 1.00 94.12 456 LYS A C 1
ATOM 3737 O O . LYS A 1 456 ? -10.385 -23.217 2.462 1.00 94.12 456 LYS A O 1
ATOM 3742 N N . ARG A 1 457 ? -11.478 -21.539 3.452 1.00 94.69 457 ARG A N 1
ATOM 3743 C CA . ARG A 1 457 ? -10.391 -20.548 3.396 1.00 94.69 457 ARG A CA 1
ATOM 3744 C C . ARG A 1 457 ? -10.444 -19.630 4.607 1.00 94.69 457 ARG A C 1
ATOM 3746 O O . ARG A 1 457 ? -11.468 -19.548 5.282 1.00 94.69 457 ARG A O 1
ATOM 3753 N N . VAL A 1 458 ? -9.367 -18.892 4.846 1.00 96.56 458 VAL A N 1
ATOM 3754 C CA . VAL A 1 458 ? -9.443 -17.704 5.703 1.00 96.56 458 VAL A CA 1
ATOM 3755 C C . VAL A 1 458 ? -10.093 -16.536 4.954 1.00 96.56 458 VAL A C 1
ATOM 3757 O O . VAL A 1 458 ? -10.133 -16.508 3.714 1.00 96.56 458 VAL A O 1
ATOM 3760 N N . ILE A 1 459 ? -10.617 -15.576 5.711 1.00 97.69 459 ILE A N 1
ATOM 3761 C CA . ILE A 1 459 ? -11.161 -14.336 5.158 1.00 97.69 459 ILE A CA 1
ATOM 3762 C C . ILE A 1 459 ? -10.122 -13.570 4.327 1.00 97.69 459 ILE A C 1
ATOM 3764 O O . ILE A 1 459 ? -8.914 -13.668 4.560 1.00 97.69 459 ILE A O 1
ATOM 3768 N N . SER A 1 460 ? -10.595 -12.825 3.333 1.00 97.50 460 SER A N 1
ATOM 3769 C CA . SER A 1 460 ? -9.760 -11.941 2.526 1.00 97.50 460 SER A CA 1
ATOM 3770 C C . SER A 1 460 ? -9.395 -10.667 3.292 1.00 97.50 460 SER A C 1
ATOM 3772 O O . SER A 1 460 ? -9.999 -10.323 4.311 1.00 97.50 460 SER A O 1
ATOM 3774 N N . VAL A 1 461 ? -8.411 -9.926 2.783 1.00 97.94 461 VAL A N 1
ATOM 3775 C CA . VAL A 1 461 ? -8.072 -8.599 3.316 1.00 97.94 461 VAL A CA 1
ATOM 3776 C C . VAL A 1 461 ? -9.263 -7.639 3.228 1.00 97.94 461 VAL A C 1
ATOM 3778 O O . VAL A 1 461 ? -9.535 -6.943 4.203 1.00 97.94 461 VAL A O 1
ATOM 3781 N N . ARG A 1 462 ? -10.005 -7.614 2.112 1.00 97.38 462 ARG A N 1
ATOM 3782 C CA . ARG A 1 462 ? -11.211 -6.779 1.974 1.00 97.38 462 ARG A CA 1
ATOM 3783 C C . ARG A 1 462 ? -12.299 -7.161 2.976 1.00 97.38 462 ARG A C 1
ATOM 3785 O O . ARG A 1 462 ? -12.881 -6.276 3.596 1.00 97.38 462 ARG A O 1
ATOM 3792 N N . GLU A 1 463 ? -12.551 -8.452 3.172 1.00 98.00 463 GLU A N 1
ATOM 3793 C CA . GLU A 1 463 ? -13.513 -8.933 4.172 1.00 98.00 463 GLU A CA 1
ATOM 3794 C C . GLU A 1 463 ? -13.110 -8.474 5.582 1.00 98.00 463 GLU A C 1
ATOM 3796 O O . GLU A 1 463 ? -13.927 -7.919 6.316 1.00 98.00 463 GLU A O 1
ATOM 3801 N N . ALA A 1 464 ? -11.829 -8.611 5.937 1.00 98.25 464 ALA A N 1
ATOM 3802 C CA . ALA A 1 464 ? -11.286 -8.125 7.203 1.00 98.25 464 ALA A CA 1
ATOM 3803 C C . ALA A 1 464 ? -11.384 -6.592 7.349 1.00 98.25 464 ALA A C 1
ATOM 3805 O O . ALA A 1 464 ? -11.731 -6.096 8.422 1.00 98.25 464 ALA A O 1
ATOM 3806 N N . ALA A 1 465 ? -11.122 -5.837 6.277 1.00 98.06 465 ALA A N 1
ATOM 3807 C CA . ALA A 1 465 ? -11.233 -4.380 6.253 1.00 98.06 465 ALA A CA 1
ATOM 3808 C C . ALA A 1 465 ? -12.684 -3.912 6.448 1.00 98.06 465 ALA A C 1
ATOM 3810 O O . ALA A 1 465 ? -12.925 -3.004 7.244 1.00 98.06 465 ALA A O 1
ATOM 3811 N N . ARG A 1 466 ? -13.657 -4.577 5.810 1.00 97.31 466 ARG A N 1
ATOM 3812 C CA . ARG A 1 466 ? -15.085 -4.334 6.056 1.00 97.31 466 ARG A CA 1
ATOM 3813 C C . ARG A 1 466 ? -15.485 -4.685 7.478 1.00 97.31 466 ARG A C 1
ATOM 3815 O O . ARG A 1 466 ? -16.214 -3.924 8.089 1.00 97.31 466 ARG A O 1
ATOM 3822 N N . ILE A 1 467 ? -14.974 -5.775 8.053 1.00 98.00 467 ILE A N 1
ATOM 3823 C CA . ILE A 1 467 ? -15.226 -6.100 9.468 1.00 98.00 467 ILE A CA 1
ATOM 3824 C C . ILE A 1 467 ? -14.659 -5.017 10.406 1.00 98.00 467 ILE A C 1
ATOM 3826 O O . ILE A 1 467 ? -15.234 -4.721 11.454 1.00 98.00 467 ILE A O 1
ATOM 3830 N N . GLN A 1 468 ? -13.543 -4.396 10.021 1.00 96.81 468 GLN A N 1
ATOM 3831 C CA . GLN A 1 468 ? -12.972 -3.213 10.667 1.00 96.81 468 GLN A CA 1
ATOM 3832 C C . GLN A 1 468 ? -13.672 -1.904 10.265 1.00 96.81 468 GLN A C 1
ATOM 3834 O O . GLN A 1 468 ? -13.258 -0.853 10.727 1.00 96.81 468 GLN A O 1
ATOM 3839 N N . SER A 1 469 ? -14.745 -1.923 9.471 1.00 97.38 469 SER A N 1
ATOM 3840 C CA . SER A 1 469 ? -15.517 -0.753 9.021 1.00 97.38 469 SER A CA 1
ATOM 3841 C C . SER A 1 469 ? -14.791 0.260 8.125 1.00 97.38 469 SER A C 1
ATOM 3843 O O . SER A 1 469 ? -15.165 1.431 8.086 1.00 97.38 469 SER A O 1
ATOM 3845 N N . PHE A 1 470 ? -13.769 -0.176 7.389 1.00 97.81 470 PHE A N 1
ATOM 3846 C CA . PHE A 1 470 ? -13.199 0.626 6.304 1.00 97.81 470 PHE A CA 1
ATOM 3847 C C . PHE A 1 470 ? -14.131 0.668 5.091 1.00 97.81 470 PHE A C 1
ATOM 3849 O O . PHE A 1 470 ? -14.774 -0.328 4.760 1.00 97.81 470 PHE A O 1
ATOM 3856 N N . ASP A 1 471 ? -14.143 1.806 4.397 1.00 95.62 471 ASP A N 1
ATOM 3857 C CA . ASP A 1 471 ? -14.889 1.971 3.149 1.00 95.62 471 ASP A CA 1
ATOM 3858 C C . ASP A 1 471 ? -14.361 1.049 2.041 1.00 95.62 471 ASP A C 1
ATOM 3860 O O . ASP A 1 471 ? -13.174 0.708 1.980 1.00 95.62 471 ASP A O 1
ATOM 3864 N N . ASP A 1 472 ? -15.231 0.692 1.098 1.00 94.81 472 ASP A N 1
ATOM 3865 C CA . ASP A 1 472 ? -14.871 -0.183 -0.025 1.00 94.81 472 ASP A CA 1
ATOM 3866 C C . ASP A 1 472 ? -13.880 0.460 -1.000 1.00 94.81 472 ASP A C 1
ATOM 3868 O O . ASP A 1 472 ? -13.135 -0.243 -1.682 1.00 94.81 472 ASP A O 1
ATOM 3872 N N . SER A 1 473 ? -13.822 1.793 -1.028 1.00 94.50 473 SER A N 1
ATOM 3873 C CA . SER A 1 473 ? -12.825 2.553 -1.786 1.00 94.50 473 SER A CA 1
ATOM 3874 C C . SER A 1 473 ? -11.495 2.723 -1.044 1.00 94.50 473 SER A C 1
ATOM 3876 O O . SER A 1 473 ? -10.550 3.258 -1.623 1.00 94.50 473 SER A O 1
ATOM 3878 N N . TYR A 1 474 ? -11.387 2.286 0.216 1.00 97.38 474 TYR A N 1
ATOM 3879 C CA . TYR A 1 474 ? -10.149 2.402 0.985 1.00 97.38 474 TYR A CA 1
ATOM 3880 C C . TYR A 1 474 ? -9.088 1.451 0.429 1.00 97.38 474 TYR A C 1
ATOM 3882 O O . TYR A 1 474 ? -9.293 0.236 0.434 1.00 97.38 474 TYR A O 1
ATOM 3890 N N . TYR A 1 475 ? -7.968 1.979 -0.061 1.00 97.25 475 TYR A N 1
ATOM 3891 C CA . TYR A 1 475 ? -6.935 1.193 -0.732 1.00 97.25 475 TYR A CA 1
ATOM 3892 C C . TYR A 1 475 ? -5.711 0.978 0.155 1.00 97.25 475 TYR A C 1
ATOM 3894 O O . TYR A 1 475 ? -5.030 1.938 0.513 1.00 97.25 475 TYR A O 1
ATOM 3902 N N . PHE A 1 476 ? -5.426 -0.277 0.503 1.00 98.00 476 PHE A N 1
ATOM 3903 C CA . PHE A 1 476 ? -4.272 -0.636 1.325 1.00 98.00 476 PHE A CA 1
ATOM 3904 C C . PHE A 1 476 ? -3.052 -0.907 0.450 1.00 98.00 476 PHE A C 1
ATOM 3906 O O . PHE A 1 476 ? -3.088 -1.756 -0.445 1.00 98.00 476 PHE A O 1
ATOM 3913 N N . VAL A 1 477 ? -1.956 -0.220 0.760 1.00 95.06 477 VAL A N 1
ATOM 3914 C CA . VAL A 1 477 ? -0.691 -0.282 0.031 1.00 95.06 477 VAL A CA 1
ATOM 3915 C C . VAL A 1 477 ? 0.360 -1.011 0.864 1.00 95.06 477 VAL A C 1
ATOM 3917 O O . VAL A 1 477 ? 0.440 -0.846 2.080 1.00 95.06 477 VAL A O 1
ATOM 3920 N N . GLY A 1 478 ? 1.202 -1.812 0.209 1.00 92.31 478 GLY A N 1
ATOM 3921 C CA . GLY A 1 478 ? 2.355 -2.465 0.828 1.00 92.31 478 GLY A CA 1
ATOM 3922 C C . GLY A 1 478 ? 2.460 -3.947 0.490 1.00 92.31 478 GLY A C 1
ATOM 3923 O O . GLY A 1 478 ? 1.780 -4.472 -0.389 1.00 92.31 478 GLY A O 1
ATOM 3924 N N . THR A 1 479 ? 3.345 -4.648 1.197 1.00 89.50 479 THR A N 1
ATOM 3925 C CA . THR A 1 479 ? 3.444 -6.108 1.077 1.00 89.50 479 THR A CA 1
ATOM 3926 C C . THR A 1 479 ? 2.219 -6.779 1.694 1.00 89.50 479 THR A C 1
ATOM 3928 O O . THR A 1 479 ? 1.595 -6.227 2.601 1.00 89.50 479 THR A O 1
ATOM 3931 N N . LYS A 1 480 ? 1.921 -8.021 1.288 1.00 88.56 480 LYS A N 1
ATOM 3932 C CA . LYS A 1 480 ? 0.826 -8.815 1.874 1.00 88.56 480 LYS A CA 1
ATOM 3933 C C . LYS A 1 480 ? 0.864 -8.812 3.409 1.00 88.56 480 LYS A C 1
ATOM 3935 O O . LYS A 1 480 ? -0.153 -8.584 4.048 1.00 88.56 480 LYS A O 1
ATOM 3940 N N . THR A 1 481 ? 2.044 -8.996 4.002 1.00 90.44 481 THR A N 1
ATOM 3941 C CA . THR A 1 481 ? 2.229 -8.971 5.462 1.00 90.44 481 THR A CA 1
ATOM 3942 C C . THR A 1 481 ? 1.988 -7.588 6.068 1.00 90.44 481 THR A C 1
ATOM 3944 O O . THR A 1 481 ? 1.382 -7.498 7.133 1.00 90.44 481 THR A O 1
ATOM 3947 N N . SER A 1 482 ? 2.450 -6.513 5.421 1.00 94.31 482 SER A N 1
ATOM 3948 C CA . SER A 1 482 ? 2.203 -5.148 5.906 1.00 94.31 482 SER A CA 1
ATOM 3949 C C . SER A 1 482 ? 0.708 -4.823 5.902 1.00 94.31 482 SER A C 1
ATOM 3951 O O . SER A 1 482 ? 0.194 -4.315 6.893 1.00 94.31 482 SER A O 1
ATOM 3953 N N . ILE A 1 483 ? -0.013 -5.209 4.849 1.00 97.31 483 ILE A N 1
ATOM 3954 C CA . ILE A 1 483 ? -1.458 -4.987 4.742 1.00 97.31 483 ILE A CA 1
ATOM 3955 C C . ILE A 1 483 ? -2.223 -5.713 5.866 1.00 97.31 483 ILE A C 1
ATOM 3957 O O . ILE A 1 483 ? -3.114 -5.127 6.480 1.00 97.31 483 ILE A O 1
ATOM 3961 N N . LEU A 1 484 ? -1.840 -6.950 6.217 1.00 96.50 484 LEU A N 1
ATOM 3962 C CA . LEU A 1 484 ? -2.426 -7.650 7.373 1.00 96.50 484 LEU A CA 1
ATOM 3963 C C . LEU A 1 484 ? -2.209 -6.879 8.685 1.00 96.50 484 LEU A C 1
ATOM 3965 O O . LEU A 1 484 ? -3.130 -6.760 9.495 1.00 96.50 484 LEU A O 1
ATOM 3969 N N . LYS A 1 485 ? -0.996 -6.344 8.898 1.00 96.19 485 LYS A N 1
ATOM 3970 C CA . LYS A 1 485 ? -0.673 -5.537 10.084 1.00 96.19 485 LYS A CA 1
ATOM 3971 C C . LYS A 1 485 ? -1.504 -4.259 10.135 1.00 96.19 485 LYS A C 1
ATOM 3973 O O . LYS A 1 485 ? -2.071 -3.958 11.180 1.00 96.19 485 LYS A O 1
ATOM 3978 N N . GLN A 1 486 ? -1.606 -3.560 9.007 1.00 97.62 486 GLN A N 1
ATOM 3979 C CA . GLN A 1 486 ? -2.400 -2.344 8.846 1.00 97.62 486 GLN A CA 1
ATOM 3980 C C . GLN A 1 486 ? -3.864 -2.571 9.249 1.00 97.62 486 GLN A C 1
ATOM 3982 O O . GLN A 1 486 ? -4.370 -1.877 10.129 1.00 97.62 486 GLN A O 1
ATOM 3987 N N . VAL A 1 487 ? -4.519 -3.594 8.690 1.00 97.62 487 VAL A N 1
ATOM 3988 C CA . VAL A 1 487 ? -5.923 -3.911 9.009 1.00 97.62 487 VAL A CA 1
ATOM 3989 C C . VAL A 1 487 ? -6.083 -4.407 10.452 1.00 97.62 487 VAL A C 1
ATOM 3991 O O . VAL A 1 487 ? -7.019 -4.006 11.142 1.00 97.62 487 VAL A O 1
ATOM 3994 N N . GLY A 1 488 ? -5.180 -5.259 10.946 1.00 94.88 488 GLY A N 1
ATOM 3995 C CA . GLY A 1 488 ? -5.272 -5.827 12.297 1.00 94.88 488 GLY A CA 1
ATOM 3996 C C . GLY A 1 488 ? -5.062 -4.812 13.428 1.00 94.88 488 GLY A C 1
ATOM 3997 O O . GLY A 1 488 ? -5.742 -4.868 14.461 1.00 94.88 488 GLY A O 1
ATOM 3998 N N . ASN A 1 489 ? -4.139 -3.866 13.236 1.00 93.75 489 ASN A N 1
ATOM 3999 C CA . ASN A 1 489 ? -3.827 -2.840 14.232 1.00 93.75 489 ASN A CA 1
ATOM 4000 C C . ASN A 1 489 ? -4.810 -1.667 14.212 1.00 93.75 489 ASN A C 1
ATOM 4002 O O . ASN A 1 489 ? -4.987 -1.033 15.246 1.00 93.75 489 ASN A O 1
ATOM 4006 N N . ALA A 1 490 ? -5.498 -1.419 13.096 1.00 93.81 490 ALA A N 1
ATOM 4007 C CA . ALA A 1 490 ? -6.388 -0.274 12.954 1.00 93.81 490 ALA A CA 1
ATOM 4008 C C . ALA A 1 490 ? -7.475 -0.174 14.041 1.00 93.81 490 ALA A C 1
ATOM 4010 O O . ALA A 1 490 ? -8.059 -1.175 14.484 1.00 93.81 490 ALA A O 1
ATOM 4011 N N . VAL A 1 491 ? -7.783 1.068 14.412 1.00 95.56 491 VAL A N 1
ATOM 4012 C CA . VAL A 1 491 ? -9.039 1.444 15.067 1.00 95.56 491 VAL A CA 1
ATOM 4013 C C . VAL A 1 491 ? -10.142 1.441 14.000 1.00 95.56 491 VAL A C 1
ATOM 4015 O O . VAL A 1 491 ? -9.931 2.030 12.941 1.00 95.56 491 VAL A O 1
ATOM 4018 N N . PRO A 1 492 ? -11.295 0.784 14.221 1.00 97.19 492 PRO A N 1
ATOM 4019 C CA . PRO A 1 492 ? -12.372 0.795 13.237 1.00 97.19 492 PRO A CA 1
ATOM 4020 C C . PRO A 1 492 ? -12.865 2.226 12.922 1.00 97.19 492 PRO A C 1
ATOM 4022 O O . PRO A 1 492 ? -13.237 2.928 13.869 1.00 97.19 492 PRO A O 1
ATOM 4025 N N . PRO A 1 493 ? -12.957 2.662 11.646 1.00 97.75 493 PRO A N 1
ATOM 4026 C CA . PRO A 1 493 ? -13.381 4.023 11.308 1.00 97.75 493 PRO A CA 1
ATOM 4027 C C . PRO A 1 493 ? -14.763 4.420 11.826 1.00 97.75 493 PRO A C 1
ATOM 4029 O O . PRO A 1 493 ? -14.927 5.541 12.293 1.00 97.75 493 PRO A O 1
ATOM 4032 N N . LEU A 1 494 ? -15.762 3.527 11.802 1.00 96.62 494 LEU A N 1
ATOM 4033 C CA . LEU A 1 494 ? -17.086 3.862 12.347 1.00 96.62 494 LEU A CA 1
ATOM 4034 C C . LEU A 1 494 ? -17.055 4.037 13.869 1.00 96.62 494 LEU A C 1
ATOM 4036 O O . LEU A 1 494 ? -17.734 4.913 14.390 1.00 96.62 494 LEU A O 1
ATOM 4040 N N . PHE A 1 495 ? -16.232 3.260 14.575 1.00 97.12 495 PHE A N 1
ATOM 4041 C CA . PHE A 1 495 ? -16.056 3.426 16.017 1.00 97.12 495 PHE A CA 1
ATOM 4042 C C . PHE A 1 495 ? -15.382 4.765 16.348 1.00 97.12 495 PHE A C 1
ATOM 4044 O O . PHE A 1 495 ? -15.875 5.506 17.195 1.00 97.12 495 PHE A O 1
ATOM 4051 N N . ALA A 1 496 ? -14.309 5.108 15.630 1.00 97.69 496 ALA A N 1
ATOM 4052 C CA . ALA A 1 496 ? -13.651 6.408 15.741 1.00 97.69 496 ALA A CA 1
ATOM 4053 C C . ALA A 1 496 ? -14.598 7.575 15.402 1.00 97.69 496 ALA A C 1
ATOM 4055 O O . ALA A 1 496 ? -14.615 8.578 16.110 1.00 97.69 496 ALA A O 1
ATOM 4056 N N . MET A 1 497 ? -15.433 7.422 14.371 1.00 97.44 497 MET A N 1
ATOM 4057 C CA . MET A 1 497 ? -16.423 8.421 13.966 1.00 97.44 497 MET A CA 1
ATOM 4058 C C . MET A 1 497 ? -17.461 8.695 15.061 1.00 97.44 497 MET A C 1
ATOM 4060 O O . MET A 1 497 ? -17.811 9.850 15.273 1.00 97.44 497 MET A O 1
ATOM 4064 N N . GLU A 1 498 ? -17.962 7.677 15.767 1.00 97.25 498 GLU A N 1
ATOM 4065 C CA . GLU A 1 498 ? -18.937 7.896 16.847 1.00 97.25 498 GLU A CA 1
ATOM 4066 C C . GLU A 1 498 ? -18.316 8.629 18.048 1.00 97.25 498 GLU A C 1
ATOM 4068 O O . GLU A 1 498 ? -18.951 9.526 18.603 1.00 97.25 498 GLU A O 1
ATOM 4073 N N . ILE A 1 499 ? -17.056 8.332 18.398 1.00 97.19 499 ILE A N 1
ATOM 4074 C CA . ILE A 1 499 ? -16.303 9.109 19.402 1.00 97.19 499 ILE A CA 1
ATOM 4075 C C . ILE A 1 499 ? -16.189 10.572 18.950 1.00 97.19 499 ILE A C 1
ATOM 4077 O O . ILE A 1 499 ? -16.559 11.489 19.682 1.00 97.19 499 ILE A O 1
ATOM 4081 N N . ALA A 1 500 ? -15.728 10.781 17.718 1.00 97.44 500 ALA A N 1
ATOM 4082 C CA . ALA A 1 500 ? -15.490 12.097 17.141 1.00 97.44 500 ALA A CA 1
ATOM 4083 C C . ALA A 1 500 ? -16.762 12.953 17.048 1.00 97.44 500 ALA A C 1
ATOM 4085 O O . ALA A 1 500 ? -16.742 14.126 17.408 1.00 97.44 500 ALA A O 1
ATOM 4086 N N . LYS A 1 501 ? -17.888 12.365 16.625 1.00 96.94 501 LYS A N 1
ATOM 4087 C CA . LYS A 1 501 ? -19.188 13.047 16.562 1.00 96.94 501 LYS A CA 1
ATOM 4088 C C . LYS A 1 501 ? -19.659 13.511 17.931 1.00 96.94 501 LYS A C 1
ATOM 4090 O O . LYS A 1 501 ? -20.134 14.637 18.057 1.00 96.94 501 LYS A O 1
ATOM 4095 N N . ASN A 1 502 ? -19.534 12.659 18.949 1.00 97.12 502 ASN A N 1
ATOM 4096 C CA . ASN A 1 502 ? -19.937 13.035 20.298 1.00 97.12 502 ASN A CA 1
ATOM 4097 C C . ASN A 1 502 ? -19.075 14.193 20.824 1.00 97.12 502 ASN A C 1
ATOM 4099 O O . ASN A 1 502 ? -19.621 15.150 21.369 1.00 97.12 502 ASN A O 1
ATOM 4103 N N . ILE A 1 503 ? -17.762 14.168 20.568 1.00 96.81 503 ILE A N 1
ATOM 4104 C CA . ILE A 1 503 ? -16.855 15.279 20.896 1.00 96.81 503 ILE A CA 1
ATOM 4105 C C . ILE A 1 503 ? -17.267 16.565 20.169 1.00 96.81 503 ILE A C 1
ATOM 4107 O O . ILE A 1 503 ? -17.512 17.578 20.821 1.00 96.81 503 ILE A O 1
ATOM 4111 N N . ALA A 1 504 ? -17.403 16.518 18.841 1.00 95.50 504 ALA A N 1
ATOM 4112 C CA . ALA A 1 504 ? -17.741 17.679 18.014 1.00 95.50 504 ALA A CA 1
ATOM 4113 C C . ALA A 1 504 ? -19.117 18.286 18.349 1.00 95.50 504 ALA A C 1
ATOM 4115 O O . ALA A 1 504 ? -19.341 19.472 18.130 1.00 95.50 504 ALA A O 1
ATOM 4116 N N . SER A 1 505 ? -20.042 17.495 18.910 1.00 95.75 505 SER A N 1
ATOM 4117 C CA . SER A 1 505 ? -21.346 17.995 19.367 1.00 95.75 505 SER A CA 1
ATOM 4118 C C . SER A 1 505 ? -21.286 18.817 20.661 1.00 95.75 505 SER A C 1
ATOM 4120 O O . SER A 1 505 ? -22.240 19.524 20.977 1.00 95.75 505 SER A O 1
ATOM 4122 N N . LYS A 1 506 ? -20.183 18.721 21.415 1.00 96.25 506 LYS A N 1
ATOM 4123 C CA . LYS A 1 506 ? -20.024 19.326 22.748 1.00 96.25 506 LYS A CA 1
ATOM 4124 C C . LYS A 1 506 ? -18.915 20.368 22.810 1.00 96.25 506 LYS A C 1
ATOM 4126 O O . LYS A 1 506 ? -18.966 21.269 23.641 1.00 96.25 506 LYS A O 1
ATOM 4131 N N . ILE A 1 507 ? -17.910 20.244 21.948 1.00 94.38 507 ILE A N 1
ATOM 4132 C CA . ILE A 1 507 ? -16.776 21.158 21.853 1.00 94.38 507 ILE A CA 1
ATOM 4133 C C . ILE A 1 507 ? -16.565 21.500 20.380 1.00 94.38 507 ILE A C 1
ATOM 4135 O O . ILE A 1 507 ? -16.553 20.610 19.532 1.00 94.38 507 ILE A O 1
ATOM 4139 N N . ASP A 1 508 ? -16.345 22.781 20.078 1.00 94.19 508 ASP A N 1
ATOM 4140 C CA . ASP A 1 508 ? -15.951 23.224 18.738 1.00 94.19 508 ASP A CA 1
ATOM 4141 C C . ASP A 1 508 ? -14.530 22.728 18.419 1.00 94.19 508 ASP A C 1
ATOM 4143 O O . ASP A 1 508 ? -13.536 23.353 18.803 1.00 94.19 508 ASP A O 1
ATOM 4147 N N . ILE A 1 509 ? -14.447 21.565 17.772 1.00 95.56 509 ILE A N 1
ATOM 4148 C CA . ILE A 1 509 ? -13.221 20.909 17.307 1.00 95.56 509 ILE A CA 1
ATOM 4149 C C . ILE A 1 509 ? -13.336 20.741 15.796 1.00 95.56 509 ILE A C 1
ATOM 4151 O O . ILE A 1 509 ? -14.255 20.076 15.317 1.00 95.56 509 ILE A O 1
ATOM 4155 N N . LYS A 1 510 ? -12.401 21.323 15.042 1.00 96.44 510 LYS A N 1
ATOM 4156 C CA . LYS A 1 510 ? -12.399 21.253 13.571 1.00 96.44 510 LYS A CA 1
ATOM 4157 C C . LYS A 1 510 ? -11.169 20.574 13.000 1.00 96.44 510 LYS A C 1
ATOM 4159 O O . LYS A 1 510 ? -11.217 20.118 11.860 1.00 96.44 510 LYS A O 1
ATOM 4164 N N . THR A 1 511 ? -10.081 20.520 13.760 1.00 98.25 511 THR A N 1
ATOM 4165 C CA . THR A 1 511 ? -8.786 20.053 13.268 1.00 98.25 511 THR A CA 1
ATOM 4166 C C . THR A 1 511 ? -8.099 19.093 14.227 1.00 98.25 511 THR A C 1
ATOM 4168 O O . THR A 1 511 ? -8.255 19.196 15.448 1.00 98.25 511 THR A O 1
ATOM 4171 N N . SER A 1 512 ? -7.297 18.180 13.680 1.00 98.38 512 SER A N 1
ATOM 4172 C CA . SER A 1 512 ? -6.457 17.289 14.476 1.00 98.38 512 SER A CA 1
ATOM 4173 C C . SER A 1 512 ? -5.026 17.147 13.959 1.00 98.38 512 SER A C 1
ATOM 4175 O O . SER A 1 512 ? -4.748 17.293 12.767 1.00 98.38 512 SER A O 1
ATOM 4177 N N . LEU A 1 513 ? -4.117 16.852 14.888 1.00 98.62 513 LEU A N 1
ATOM 4178 C CA . LEU A 1 513 ? -2.812 16.254 14.626 1.00 98.62 513 LEU A CA 1
ATOM 4179 C C . LEU A 1 513 ? -2.873 14.786 15.052 1.00 98.62 513 LEU A C 1
ATOM 4181 O O . LEU A 1 513 ? -3.140 14.480 16.217 1.00 98.62 513 LEU A O 1
ATOM 4185 N N . ASP A 1 514 ? -2.586 13.888 14.119 1.00 98.31 514 ASP A N 1
ATOM 4186 C CA . ASP A 1 514 ? -2.711 12.457 14.347 1.00 98.31 514 ASP A CA 1
ATOM 4187 C C . ASP A 1 514 ? -1.317 11.821 14.443 1.00 98.31 514 ASP A C 1
ATOM 4189 O O . ASP A 1 514 ? -0.530 11.818 13.494 1.00 98.31 514 ASP A O 1
ATOM 4193 N N . LEU A 1 515 ? -1.000 11.266 15.606 1.00 97.75 515 LEU A N 1
ATOM 4194 C CA . LEU A 1 515 ? 0.252 10.581 15.904 1.00 97.75 515 LEU A CA 1
ATOM 4195 C C . LEU A 1 515 ? 0.028 9.066 15.876 1.00 97.75 515 LEU A C 1
ATOM 4197 O O . LEU A 1 515 ? -1.009 8.577 16.322 1.00 97.75 515 LEU A O 1
ATOM 4201 N N . PHE A 1 516 ? 1.010 8.299 15.398 1.00 96.19 516 PHE A N 1
ATOM 4202 C CA . PHE A 1 516 ? 0.918 6.833 15.304 1.00 96.19 516 PHE A CA 1
ATOM 4203 C C . PHE A 1 516 ? -0.289 6.378 14.466 1.00 96.19 516 PHE A C 1
ATOM 4205 O O . PHE A 1 516 ? -1.076 5.522 14.876 1.00 96.19 516 PHE A O 1
ATOM 4212 N N . VAL A 1 517 ? -0.474 7.002 13.299 1.00 96.12 517 VAL A N 1
ATOM 4213 C CA . VAL A 1 517 ? -1.712 6.886 12.506 1.00 96.12 517 VAL A CA 1
ATOM 4214 C C . VAL A 1 517 ? -2.001 5.474 12.000 1.00 96.12 517 VAL A C 1
ATOM 4216 O O . VAL A 1 517 ? -3.157 5.132 11.717 1.00 96.12 517 VAL A O 1
ATOM 4219 N N . GLY A 1 518 ? -0.970 4.639 11.848 1.00 95.56 518 GLY A N 1
ATOM 4220 C CA . GLY A 1 518 ? -1.067 3.346 11.193 1.00 95.56 518 GLY A CA 1
ATOM 4221 C C . GLY A 1 518 ? -1.768 3.465 9.838 1.00 95.56 518 GLY A C 1
ATOM 4222 O O . GLY A 1 518 ? -1.534 4.382 9.056 1.00 95.56 518 GLY A O 1
ATOM 4223 N N . ALA A 1 519 ? -2.695 2.549 9.560 1.00 95.00 519 ALA A N 1
ATOM 4224 C CA . ALA A 1 519 ? -3.468 2.577 8.319 1.00 95.00 519 ALA A CA 1
ATOM 4225 C C . ALA A 1 519 ? -4.460 3.755 8.213 1.00 95.00 519 ALA A C 1
ATOM 4227 O O . ALA A 1 519 ? -5.174 3.835 7.215 1.00 95.00 519 ALA A O 1
ATOM 4228 N N . GLY A 1 520 ? -4.558 4.617 9.233 1.00 96.94 520 GLY A N 1
ATOM 4229 C CA . GLY A 1 520 ? -5.458 5.768 9.254 1.00 96.94 520 GLY A CA 1
ATOM 4230 C C . GLY A 1 520 ? -6.861 5.476 9.767 1.00 96.94 520 GLY A C 1
ATOM 4231 O O . GLY A 1 520 ? -7.779 6.212 9.445 1.00 96.94 520 GLY A O 1
ATOM 4232 N N . GLY A 1 521 ? -7.075 4.394 10.522 1.00 97.31 521 GLY A N 1
ATOM 4233 C CA . GLY A 1 521 ? -8.421 4.017 10.972 1.00 97.31 521 GLY A CA 1
ATOM 4234 C C . GLY A 1 521 ? -9.088 5.067 11.874 1.00 97.31 521 GLY A C 1
ATOM 4235 O O . GLY A 1 521 ? -10.259 5.392 11.684 1.00 97.31 521 GLY A O 1
ATOM 4236 N N . LEU A 1 522 ? -8.319 5.645 12.806 1.00 97.25 522 LEU A N 1
ATOM 4237 C CA . LEU A 1 522 ? -8.769 6.745 13.664 1.00 97.25 522 LEU A CA 1
ATOM 4238 C C . LEU A 1 522 ? -8.998 8.027 12.846 1.00 97.25 522 LEU A C 1
ATOM 4240 O O . LEU A 1 522 ? -10.100 8.570 12.885 1.00 97.25 522 LEU A O 1
ATOM 4244 N N . SER A 1 523 ? -8.019 8.426 12.026 1.00 98.00 523 SER A N 1
ATOM 4245 C CA . SER A 1 523 ? -8.103 9.573 11.106 1.00 98.00 523 SER A CA 1
ATOM 4246 C C . SER A 1 523 ? -9.315 9.492 10.174 1.00 98.00 523 SER A C 1
ATOM 4248 O O . SER A 1 523 ? -10.055 10.453 10.012 1.00 98.00 523 SER A O 1
ATOM 4250 N N . ALA A 1 524 ? -9.597 8.311 9.618 1.00 97.75 524 ALA A N 1
ATOM 4251 C CA . ALA A 1 524 ? -10.749 8.092 8.751 1.00 97.75 524 ALA A CA 1
ATOM 4252 C C . ALA A 1 524 ? -12.081 8.330 9.474 1.00 97.75 524 ALA A C 1
ATOM 4254 O O . ALA A 1 524 ? -13.036 8.832 8.879 1.00 97.75 524 ALA A O 1
ATOM 4255 N N . GLY A 1 525 ? -12.158 7.960 10.755 1.00 97.38 525 GLY A N 1
ATOM 4256 C CA . GLY A 1 525 ? -13.319 8.242 11.592 1.00 97.38 525 GLY A CA 1
ATOM 4257 C C . GLY A 1 525 ? -13.485 9.732 11.893 1.00 97.38 525 GLY A C 1
ATOM 4258 O O . GLY A 1 525 ? -14.608 10.231 11.830 1.00 97.38 525 GLY A O 1
ATOM 4259 N N . LEU A 1 526 ? -12.381 10.438 12.156 1.00 97.50 526 LEU A N 1
ATOM 4260 C CA . LEU A 1 526 ? -12.360 11.889 12.377 1.00 97.50 526 LEU A CA 1
ATOM 4261 C C . LEU A 1 526 ? -12.841 12.655 11.142 1.00 97.50 526 LEU A C 1
ATOM 4263 O O . LEU A 1 526 ? -13.798 13.424 11.235 1.00 97.50 526 LEU A O 1
ATOM 4267 N N . GLU A 1 527 ? -12.281 12.345 9.973 1.00 96.75 527 GLU A N 1
ATOM 4268 C CA . GLU A 1 527 ? -12.672 12.944 8.691 1.00 96.75 527 GLU A CA 1
ATOM 4269 C C . GLU A 1 527 ? -14.161 12.702 8.387 1.00 96.75 527 GLU A C 1
ATOM 4271 O O . GLU A 1 527 ? -14.885 13.610 7.978 1.00 96.75 527 GLU A O 1
ATOM 4276 N N . LYS A 1 528 ? -14.676 11.493 8.666 1.00 94.88 528 LYS A N 1
ATOM 4277 C CA . LYS A 1 528 ? -16.114 11.180 8.531 1.00 94.88 528 LYS A CA 1
ATOM 4278 C C . LYS A 1 528 ? -17.005 11.960 9.503 1.00 94.88 528 LYS A C 1
ATOM 4280 O O . LYS A 1 528 ? -18.189 12.137 9.217 1.00 94.88 528 LYS A O 1
ATOM 4285 N N . ALA A 1 529 ? -16.472 12.388 10.644 1.00 96.12 529 ALA A N 1
ATOM 4286 C CA . ALA A 1 529 ? -17.167 13.236 11.608 1.00 96.12 529 ALA A CA 1
ATOM 4287 C C . ALA A 1 529 ? -17.017 14.739 11.305 1.00 96.12 529 ALA A C 1
ATOM 4289 O O . ALA A 1 529 ? -17.628 15.550 11.996 1.00 96.12 529 ALA A O 1
ATOM 4290 N N . GLY A 1 530 ? -16.255 15.110 10.270 1.00 96.12 530 GLY A N 1
ATOM 4291 C CA . GLY A 1 530 ? -16.007 16.502 9.890 1.00 96.12 530 GLY A CA 1
ATOM 4292 C C . GLY A 1 530 ? -14.836 17.162 10.623 1.00 96.12 530 GLY A C 1
ATOM 4293 O O . GLY A 1 530 ? -14.686 18.378 10.526 1.00 96.12 530 GLY A O 1
ATOM 4294 N N . ILE A 1 531 ? -14.009 16.389 11.334 1.00 97.56 531 ILE A N 1
ATOM 4295 C CA . ILE A 1 531 ? -12.763 16.864 11.945 1.00 97.56 531 ILE A CA 1
ATOM 4296 C C . ILE A 1 531 ? -11.630 16.583 10.959 1.00 97.56 531 ILE A C 1
ATOM 4298 O O . ILE A 1 531 ? -11.360 15.428 10.638 1.00 97.56 531 ILE A O 1
ATOM 4302 N N . ARG A 1 532 ? -10.983 17.640 10.468 1.00 97.31 532 ARG A N 1
ATOM 4303 C CA . ARG A 1 532 ? -9.928 17.548 9.456 1.00 97.31 532 ARG A CA 1
ATOM 4304 C C . ARG A 1 532 ? -8.579 17.219 10.093 1.00 97.31 532 ARG A C 1
ATOM 4306 O O . ARG A 1 532 ? -8.057 18.016 10.873 1.00 97.31 532 ARG A O 1
ATOM 4313 N N . SER A 1 533 ? -7.969 16.114 9.691 1.00 97.94 533 SER A N 1
ATOM 4314 C CA . SER A 1 533 ? -6.604 15.766 10.081 1.00 97.94 533 SER A CA 1
ATOM 4315 C C . SER A 1 533 ? -5.613 16.621 9.283 1.00 97.94 533 SER A C 1
ATOM 4317 O O . SER A 1 533 ? -5.506 16.496 8.064 1.00 97.94 533 SER A O 1
ATOM 4319 N N . ILE A 1 534 ? -4.885 17.518 9.950 1.00 98.12 534 ILE A N 1
ATOM 4320 C CA . ILE A 1 534 ? -3.919 18.411 9.289 1.00 98.12 534 ILE A CA 1
ATOM 4321 C C . ILE A 1 534 ? -2.656 17.620 8.948 1.00 98.12 534 ILE A C 1
ATOM 4323 O O . ILE A 1 534 ? -2.251 17.526 7.789 1.00 98.12 534 ILE A O 1
ATOM 4327 N N . VAL A 1 535 ? -2.057 17.010 9.972 1.00 98.44 535 VAL A N 1
ATOM 4328 C CA . VAL A 1 535 ? -0.827 16.223 9.881 1.00 98.44 535 VAL A CA 1
ATOM 4329 C C . VAL A 1 535 ? -1.079 14.832 10.447 1.00 98.44 535 VAL A C 1
ATOM 4331 O O . VAL A 1 535 ? -1.739 14.681 11.474 1.00 98.44 535 VAL A O 1
ATOM 4334 N N . GLY A 1 536 ? -0.533 13.819 9.776 1.00 98.25 536 GLY A N 1
ATOM 4335 C CA . GLY A 1 536 ? -0.546 12.430 10.228 1.00 98.25 536 GLY A CA 1
ATOM 4336 C C . GLY A 1 536 ? 0.867 11.855 10.257 1.00 98.25 536 GLY A C 1
ATOM 4337 O O . GLY A 1 536 ? 1.593 11.983 9.272 1.00 98.25 536 GLY A O 1
ATOM 4338 N N . VAL A 1 537 ? 1.267 11.210 11.352 1.00 98.06 537 VAL A N 1
ATOM 4339 C CA . VAL A 1 537 ? 2.648 10.735 11.543 1.00 98.06 537 VAL A CA 1
ATOM 4340 C C . VAL A 1 537 ? 2.694 9.242 11.822 1.00 98.06 537 VAL A C 1
ATOM 4342 O O . VAL A 1 537 ? 2.027 8.748 12.731 1.00 98.06 537 VAL A O 1
ATOM 4345 N N . ASP A 1 538 ? 3.517 8.523 11.063 1.00 97.50 538 ASP A N 1
ATOM 4346 C CA . ASP A 1 538 ? 3.887 7.137 11.357 1.00 97.50 538 ASP A CA 1
ATOM 4347 C C . ASP A 1 538 ? 5.308 6.853 10.863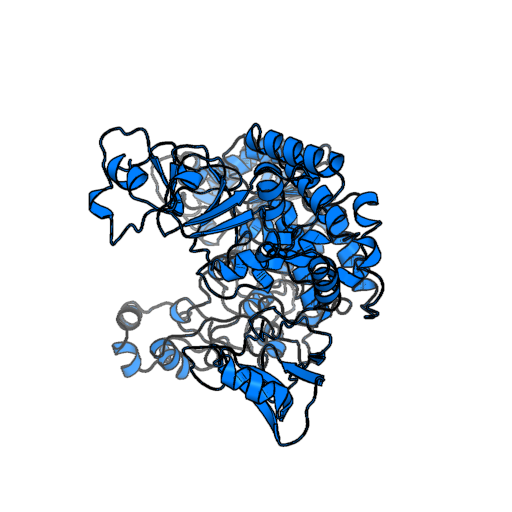 1.00 97.50 538 ASP A C 1
ATOM 4349 O O . ASP A 1 538 ? 5.826 7.540 9.982 1.00 97.50 538 ASP A O 1
ATOM 4353 N N . TYR A 1 539 ? 5.935 5.810 11.399 1.00 94.75 539 TYR A N 1
ATOM 4354 C CA . TYR A 1 539 ? 7.242 5.356 10.933 1.00 94.75 539 TYR A CA 1
ATOM 4355 C C . TYR A 1 539 ? 7.115 4.245 9.873 1.00 94.75 539 TYR A C 1
ATOM 4357 O O . TYR A 1 539 ? 8.026 4.055 9.060 1.00 94.75 539 TYR A O 1
ATOM 4365 N N . ASP A 1 540 ? 5.999 3.500 9.850 1.00 95.00 540 ASP A N 1
ATOM 4366 C CA . ASP A 1 540 ? 5.753 2.468 8.847 1.00 95.00 540 ASP A CA 1
ATOM 4367 C C . ASP A 1 540 ? 5.371 3.112 7.512 1.00 95.00 540 ASP A C 1
ATOM 4369 O O . ASP A 1 540 ? 4.271 3.619 7.290 1.00 95.00 540 ASP A O 1
ATOM 4373 N N . ARG A 1 541 ? 6.299 3.027 6.560 1.00 95.75 541 ARG A N 1
ATOM 4374 C CA . ARG A 1 541 ? 6.130 3.619 5.232 1.00 95.75 541 ARG A CA 1
ATOM 4375 C C . ARG A 1 541 ? 4.883 3.131 4.491 1.00 95.75 541 ARG A C 1
ATOM 4377 O O . ARG A 1 541 ? 4.342 3.878 3.680 1.00 95.75 541 ARG A O 1
ATOM 4384 N N . SER A 1 542 ? 4.446 1.889 4.705 1.00 96.50 542 SER A N 1
ATOM 4385 C CA . SER A 1 542 ? 3.274 1.350 4.002 1.00 96.50 542 SER A CA 1
ATOM 4386 C C . SER A 1 542 ? 1.982 1.930 4.575 1.00 96.50 542 SER A C 1
ATOM 4388 O O . SER A 1 542 ? 1.106 2.312 3.808 1.00 96.50 542 SER A O 1
ATOM 4390 N N . ALA A 1 543 ? 1.904 2.074 5.898 1.00 97.00 543 ALA A N 1
ATOM 4391 C CA . ALA A 1 543 ? 0.849 2.803 6.593 1.00 97.00 543 ALA A CA 1
ATOM 4392 C C . ALA A 1 543 ? 0.767 4.270 6.133 1.00 97.00 543 ALA A C 1
ATOM 4394 O O . ALA A 1 543 ? -0.309 4.719 5.739 1.00 97.00 543 ALA A O 1
ATOM 4395 N N . CYS A 1 544 ? 1.901 4.978 6.054 1.00 98.19 544 CYS A N 1
ATOM 4396 C CA . CYS A 1 544 ? 1.944 6.351 5.535 1.00 98.19 544 CYS A CA 1
ATOM 4397 C C . CYS A 1 544 ? 1.436 6.454 4.089 1.00 98.19 544 CYS A C 1
ATOM 4399 O O . CYS A 1 544 ? 0.655 7.351 3.771 1.00 98.19 544 CYS A O 1
ATOM 4401 N N . LEU A 1 545 ? 1.860 5.536 3.208 1.00 97.56 545 LEU A N 1
ATOM 4402 C CA . LEU A 1 545 ? 1.363 5.478 1.829 1.00 97.56 545 LEU A CA 1
ATOM 4403 C C . LEU A 1 545 ? -0.149 5.234 1.804 1.00 97.56 545 LEU A C 1
ATOM 4405 O O . LEU A 1 545 ? -0.864 5.949 1.111 1.00 97.56 545 LEU A O 1
ATOM 4409 N N . THR A 1 546 ? -0.644 4.266 2.579 1.00 98.50 546 THR A N 1
ATOM 4410 C CA . THR A 1 546 ? -2.078 3.970 2.689 1.00 98.50 546 THR A CA 1
ATOM 4411 C C . THR A 1 546 ? -2.868 5.194 3.146 1.00 98.50 546 THR A C 1
ATOM 4413 O O . THR A 1 546 ? -3.868 5.527 2.514 1.00 98.50 546 THR A O 1
ATOM 4416 N N . LEU A 1 547 ? -2.431 5.904 4.192 1.00 98.31 547 LEU A N 1
ATOM 4417 C CA . LEU A 1 547 ? -3.122 7.110 4.651 1.00 98.31 547 LEU A CA 1
ATOM 4418 C C . LEU A 1 547 ? -3.135 8.189 3.561 1.00 98.31 547 LEU A C 1
ATOM 4420 O O . LEU A 1 547 ? -4.206 8.671 3.200 1.00 98.31 547 LEU A O 1
ATOM 4424 N N . LYS A 1 548 ? -1.976 8.510 2.971 1.00 97.75 548 LYS A N 1
ATOM 4425 C CA . LYS A 1 548 ? -1.856 9.573 1.957 1.00 97.75 548 LYS A CA 1
ATOM 4426 C C . LYS A 1 548 ? -2.625 9.262 0.666 1.00 97.75 548 LYS A C 1
ATOM 4428 O O . LYS A 1 548 ? -3.130 10.175 0.029 1.00 97.75 548 LYS A O 1
ATOM 4433 N N . VAL A 1 549 ? -2.746 7.989 0.283 1.00 97.38 549 VAL A N 1
ATOM 4434 C CA . VAL A 1 549 ? -3.530 7.546 -0.890 1.00 97.38 549 VAL A CA 1
ATOM 4435 C C . VAL A 1 549 ? -5.039 7.640 -0.648 1.00 97.38 549 VAL A C 1
ATOM 4437 O O . VAL A 1 549 ? -5.811 7.832 -1.588 1.00 97.38 549 VAL A O 1
ATOM 4440 N N . ASN A 1 550 ? -5.487 7.477 0.598 1.00 97.50 550 ASN A N 1
ATOM 4441 C CA . ASN A 1 550 ? -6.911 7.532 0.932 1.00 97.50 550 ASN A CA 1
ATOM 4442 C C . ASN A 1 550 ? -7.382 8.917 1.367 1.00 97.50 550 ASN A C 1
ATOM 4444 O O . ASN A 1 550 ? -8.538 9.247 1.117 1.00 97.50 550 ASN A O 1
ATOM 4448 N N . TYR A 1 551 ? -6.480 9.721 1.921 1.00 96.81 551 TYR A N 1
ATOM 4449 C CA . TYR A 1 551 ? -6.703 11.110 2.294 1.00 96.81 551 TYR A CA 1
ATOM 4450 C C . TYR A 1 551 ? -5.540 11.988 1.808 1.00 96.81 551 TYR A C 1
ATOM 4452 O O . TYR A 1 551 ? -4.671 12.376 2.595 1.00 96.81 551 TYR A O 1
ATOM 4460 N N . PRO A 1 552 ? -5.504 12.327 0.505 1.00 96.12 552 PRO A N 1
ATOM 4461 C CA . PRO A 1 552 ? -4.439 13.145 -0.076 1.00 96.12 552 PRO A CA 1
ATOM 4462 C C . PRO A 1 552 ? -4.279 14.531 0.549 1.00 96.12 552 PRO A C 1
ATOM 4464 O O . PRO A 1 552 ? -3.193 15.101 0.475 1.00 96.12 552 PRO A O 1
ATOM 4467 N N . SER A 1 553 ? -5.322 15.049 1.199 1.00 94.75 553 SER A N 1
ATOM 4468 C CA . SER A 1 553 ? -5.299 16.318 1.929 1.00 94.75 553 SER A CA 1
ATOM 4469 C C . SER A 1 553 ? -4.425 16.312 3.178 1.00 94.75 553 SER A C 1
ATOM 4471 O O . SER A 1 553 ? -3.965 17.375 3.576 1.00 94.75 553 SER A O 1
ATOM 4473 N N . ILE A 1 554 ? -4.189 15.153 3.797 1.00 96.94 554 ILE A N 1
ATOM 4474 C CA . ILE A 1 554 ? -3.430 15.069 5.049 1.00 96.94 554 ILE A CA 1
ATOM 4475 C C . ILE A 1 554 ? -1.937 15.222 4.746 1.00 96.94 554 ILE A C 1
ATOM 4477 O O . ILE A 1 554 ? -1.391 14.540 3.867 1.00 96.94 554 ILE A O 1
ATOM 4481 N N . ASN A 1 555 ? -1.240 16.072 5.497 1.00 96.62 555 ASN A N 1
ATOM 4482 C CA . ASN A 1 555 ? 0.217 16.165 5.460 1.00 96.62 555 ASN A CA 1
ATOM 4483 C C . ASN A 1 555 ? 0.821 14.966 6.201 1.00 96.62 555 ASN A C 1
ATOM 4485 O O . ASN A 1 555 ? 1.008 14.980 7.415 1.00 96.62 555 ASN A O 1
ATOM 4489 N N . VAL A 1 556 ? 1.078 13.882 5.463 1.00 98.06 556 VAL A N 1
ATOM 4490 C CA . VAL A 1 556 ? 1.599 12.637 6.038 1.00 98.06 556 VAL A CA 1
ATOM 4491 C C . VAL A 1 556 ? 3.118 12.675 6.141 1.00 98.06 556 VAL A C 1
ATOM 4493 O O . VAL A 1 556 ? 3.814 12.805 5.134 1.00 98.06 556 VAL A O 1
ATOM 4496 N N . ILE A 1 557 ? 3.627 12.479 7.353 1.00 97.50 557 ILE A N 1
ATOM 4497 C CA . ILE A 1 557 ? 5.054 12.443 7.660 1.00 97.50 557 ILE A CA 1
ATOM 4498 C C . ILE A 1 557 ? 5.443 11.003 7.974 1.00 97.50 557 ILE A C 1
ATOM 4500 O O . ILE A 1 557 ? 5.004 10.418 8.962 1.00 97.50 557 ILE A O 1
ATOM 4504 N N . CYS A 1 558 ? 6.283 10.438 7.107 1.00 96.44 558 CYS A N 1
ATOM 4505 C CA . CYS A 1 558 ? 6.888 9.127 7.306 1.00 96.44 558 CYS A CA 1
ATOM 4506 C C . CYS A 1 558 ? 8.200 9.294 8.084 1.00 96.44 558 CYS A C 1
ATOM 4508 O O . CYS A 1 558 ? 9.228 9.624 7.485 1.00 96.44 558 CYS A O 1
ATOM 4510 N N . GLY A 1 559 ? 8.179 9.087 9.400 1.00 94.75 559 GLY A N 1
ATOM 4511 C CA . GLY A 1 559 ? 9.342 9.312 10.256 1.00 94.75 559 GLY A CA 1
ATOM 4512 C C . GLY A 1 559 ? 9.196 8.754 11.668 1.00 94.75 559 GLY A C 1
ATOM 4513 O O . GLY A 1 559 ? 8.096 8.515 12.156 1.00 94.75 559 GLY A O 1
ATOM 4514 N N . ASP A 1 560 ? 10.336 8.543 12.320 1.00 93.88 560 ASP A N 1
ATOM 4515 C CA . ASP A 1 560 ? 10.402 8.162 13.730 1.00 93.88 560 ASP A CA 1
ATOM 4516 C C . ASP A 1 560 ? 10.180 9.407 14.597 1.00 93.88 560 ASP A C 1
ATOM 4518 O O . ASP A 1 560 ? 10.934 10.379 14.491 1.00 93.88 560 ASP A O 1
ATOM 4522 N N . LEU A 1 561 ? 9.139 9.380 15.434 1.00 93.12 561 LEU A N 1
ATOM 4523 C CA . LEU A 1 561 ? 8.731 10.508 16.276 1.00 93.12 561 LEU A CA 1
ATOM 4524 C C . LEU A 1 561 ? 9.803 10.907 17.304 1.00 93.12 561 LEU A C 1
ATOM 4526 O O . LEU A 1 561 ? 9.815 12.047 17.753 1.00 93.12 561 LEU A O 1
ATOM 4530 N N . THR A 1 562 ? 10.733 10.004 17.632 1.00 91.81 562 THR A N 1
ATOM 4531 C CA . THR A 1 562 ? 11.837 10.270 18.570 1.00 91.81 562 THR A CA 1
ATOM 4532 C C . THR A 1 562 ? 12.927 11.182 18.000 1.00 91.81 562 THR A C 1
ATOM 4534 O O . THR A 1 562 ? 13.810 11.637 18.733 1.00 91.81 562 THR A O 1
ATOM 4537 N N . LEU A 1 563 ? 12.897 11.448 16.690 1.00 94.81 563 LEU A N 1
ATOM 4538 C CA . LEU A 1 563 ? 13.873 12.286 16.001 1.00 94.81 563 LEU A CA 1
ATOM 4539 C C . LEU A 1 563 ? 13.379 13.730 15.903 1.00 94.81 563 LEU A C 1
ATOM 4541 O O . LEU A 1 563 ? 12.281 13.993 15.410 1.00 94.81 563 LEU A O 1
ATOM 4545 N N . LYS A 1 564 ? 14.245 14.687 16.261 1.00 94.88 564 LYS A N 1
ATOM 4546 C CA . LYS A 1 564 ? 13.952 16.124 16.138 1.00 94.88 564 LYS A CA 1
ATOM 4547 C C . LYS A 1 564 ? 13.569 16.519 14.708 1.00 94.88 564 LYS A C 1
ATOM 4549 O O . LYS A 1 564 ? 12.581 17.212 14.518 1.00 94.88 564 LYS A O 1
ATOM 4554 N N . SER A 1 565 ? 14.249 15.962 13.706 1.00 96.12 565 SER A N 1
ATOM 4555 C CA . SER A 1 565 ? 13.940 16.200 12.289 1.00 96.12 565 SER A CA 1
ATOM 4556 C C . SER A 1 565 ? 12.539 15.739 11.866 1.00 96.12 565 SER A C 1
ATOM 4558 O O . SER A 1 565 ? 11.977 16.294 10.923 1.00 96.12 565 SER A O 1
ATOM 4560 N N . THR A 1 566 ? 11.954 14.740 12.536 1.00 96.31 566 THR A N 1
ATOM 4561 C CA . THR A 1 566 ? 10.553 14.351 12.322 1.00 96.31 566 THR A CA 1
ATOM 4562 C C . THR A 1 566 ? 9.621 15.384 12.943 1.00 96.31 566 THR A C 1
ATOM 4564 O O . THR A 1 566 ? 8.687 15.819 12.277 1.00 96.31 566 THR A O 1
ATOM 4567 N N . LYS A 1 567 ? 9.896 15.823 14.178 1.00 96.75 567 LYS A N 1
ATOM 4568 C CA . LYS A 1 567 ? 9.113 16.864 14.865 1.00 96.75 567 LYS A CA 1
ATOM 4569 C C . LYS A 1 567 ? 9.127 18.189 14.107 1.00 96.75 567 LYS A C 1
ATOM 4571 O O . LYS A 1 567 ? 8.077 18.776 13.889 1.00 96.75 567 LYS A O 1
ATOM 4576 N N . ASP A 1 568 ? 10.280 18.602 13.596 1.00 97.00 568 ASP A N 1
ATOM 4577 C CA . ASP A 1 568 ? 10.396 19.830 12.805 1.00 97.00 568 ASP A CA 1
ATOM 4578 C C . ASP A 1 568 ? 9.527 19.766 11.538 1.00 97.00 568 ASP A C 1
ATOM 4580 O O . ASP A 1 568 ? 8.857 20.737 11.193 1.00 97.00 568 ASP A O 1
ATOM 4584 N N . LYS A 1 569 ? 9.445 18.594 10.888 1.00 96.81 569 LYS A N 1
ATOM 4585 C CA . LYS A 1 569 ? 8.511 18.373 9.771 1.00 96.81 569 LYS A CA 1
ATOM 4586 C C . LYS A 1 569 ? 7.049 18.419 10.209 1.00 96.81 569 LYS A C 1
ATOM 4588 O O . LYS A 1 569 ? 6.224 18.861 9.418 1.00 96.81 569 LYS A O 1
ATOM 4593 N N . ILE A 1 570 ? 6.719 17.959 11.422 1.00 97.31 570 ILE A N 1
ATOM 4594 C CA . ILE A 1 570 ? 5.356 18.050 11.977 1.00 97.31 570 ILE A CA 1
ATOM 4595 C C . ILE A 1 570 ? 4.967 19.514 12.080 1.00 97.31 570 ILE A C 1
ATOM 4597 O O . ILE A 1 570 ? 3.972 19.911 11.485 1.00 97.31 570 ILE A O 1
ATOM 4601 N N . TYR A 1 571 ? 5.787 20.324 12.746 1.00 96.94 571 TYR A N 1
ATOM 4602 C CA . TYR A 1 571 ? 5.514 21.749 12.920 1.00 96.94 571 TYR A CA 1
ATOM 4603 C C . TYR A 1 571 ? 5.483 22.499 11.586 1.00 96.94 571 TYR A C 1
ATOM 4605 O O . TYR A 1 571 ? 4.573 23.286 11.345 1.00 96.94 571 TYR A O 1
ATOM 4613 N N . GLN A 1 572 ? 6.391 22.176 10.661 1.00 96.06 572 GLN A N 1
ATOM 4614 C CA . GLN A 1 572 ? 6.345 22.715 9.302 1.00 96.06 572 GLN A CA 1
ATOM 4615 C C . GLN A 1 572 ? 5.055 22.323 8.562 1.00 96.06 572 GLN A C 1
ATOM 4617 O O . GLN A 1 572 ? 4.481 23.141 7.848 1.00 96.06 572 GLN A O 1
ATOM 4622 N N . GLY A 1 573 ? 4.602 21.076 8.714 1.00 94.19 573 GLY A N 1
ATOM 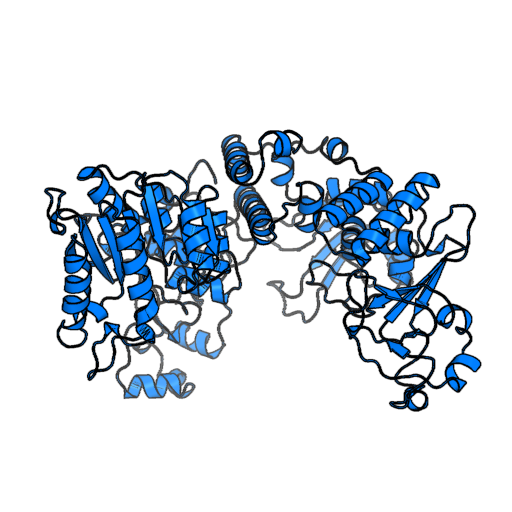4623 C CA . GLY A 1 573 ? 3.386 20.562 8.087 1.00 94.19 573 GLY A CA 1
ATOM 4624 C C . GLY A 1 573 ? 2.092 21.109 8.693 1.00 94.19 573 GLY A C 1
ATOM 4625 O O . GLY A 1 573 ? 1.068 21.097 8.010 1.00 94.19 573 GLY A O 1
ATOM 4626 N N . LEU A 1 574 ? 2.134 21.576 9.944 1.00 96.31 574 LEU A N 1
ATOM 4627 C CA . LEU A 1 574 ? 1.040 22.300 10.593 1.00 96.31 574 LEU A CA 1
ATOM 4628 C C . LEU A 1 574 ? 0.961 23.756 10.107 1.00 96.31 574 LEU A C 1
ATOM 4630 O O . LEU A 1 574 ? -0.138 24.277 9.929 1.00 96.31 574 LEU A O 1
ATOM 4634 N N . GLY A 1 575 ? 2.106 24.402 9.861 1.00 93.38 575 GLY A N 1
ATOM 4635 C CA . GLY A 1 575 ? 2.156 25.820 9.499 1.00 93.38 575 GLY A CA 1
ATOM 4636 C C . GLY A 1 575 ? 1.514 26.696 10.581 1.00 93.38 575 GLY A C 1
ATOM 4637 O O . GLY A 1 575 ? 1.721 26.464 11.769 1.00 93.38 575 GLY A O 1
ATOM 4638 N N . ASP A 1 576 ? 0.696 27.665 10.167 1.00 92.62 576 ASP A N 1
ATOM 4639 C CA . ASP A 1 576 ? -0.055 28.545 11.078 1.00 92.62 576 ASP A CA 1
ATOM 4640 C C . ASP A 1 576 ? -1.424 27.966 11.487 1.00 92.62 576 ASP A C 1
ATOM 4642 O O . ASP A 1 576 ? -2.242 28.642 12.121 1.00 92.62 576 ASP A O 1
ATOM 4646 N N . GLU A 1 577 ? -1.731 26.725 11.096 1.00 94.00 577 GLU A N 1
ATOM 4647 C CA . GLU A 1 577 ? -3.017 26.126 11.421 1.00 94.00 577 GLU A CA 1
ATOM 4648 C C . GLU A 1 577 ? -3.128 25.790 12.912 1.00 94.00 577 GLU A C 1
ATOM 4650 O O . GLU A 1 577 ? -2.279 25.130 13.512 1.00 94.00 577 GLU A O 1
ATOM 4655 N N . LYS A 1 578 ? -4.252 26.182 13.515 1.00 94.19 578 LYS A N 1
ATOM 4656 C CA . LYS A 1 578 ? -4.576 25.809 14.890 1.00 94.19 578 LYS A CA 1
ATOM 4657 C C . LYS A 1 578 ? -4.939 24.327 14.970 1.00 94.19 578 LYS A C 1
ATOM 4659 O O . LYS A 1 578 ? -5.852 23.875 14.278 1.00 94.19 578 LYS A O 1
ATOM 4664 N N . VAL A 1 579 ? -4.295 23.605 15.884 1.00 97.69 579 VAL A N 1
ATOM 4665 C CA . VAL A 1 579 ? -4.627 22.216 16.229 1.00 97.69 579 VAL A CA 1
ATOM 4666 C C . VAL A 1 579 ? -5.613 22.204 17.396 1.00 97.69 579 VAL A C 1
ATOM 4668 O O . VAL A 1 579 ? -5.262 22.542 18.527 1.00 97.69 579 VAL A O 1
ATOM 4671 N N . ASP A 1 580 ? -6.861 21.818 17.138 1.00 98.19 580 ASP A N 1
ATOM 4672 C CA . ASP A 1 580 ? -7.863 21.696 18.200 1.00 98.19 580 ASP A CA 1
ATOM 4673 C C . ASP A 1 580 ? -7.691 20.405 19.014 1.00 98.19 580 ASP A C 1
ATOM 4675 O O . ASP A 1 580 ? -7.975 20.398 20.215 1.00 98.19 580 ASP A O 1
ATOM 4679 N N . MET A 1 581 ? -7.214 19.329 18.381 1.00 97.75 581 MET A N 1
ATOM 4680 C CA . MET A 1 581 ? -7.071 18.013 18.999 1.00 97.75 581 MET A CA 1
ATOM 4681 C C . MET A 1 581 ? -5.770 17.302 18.608 1.00 97.75 581 MET A C 1
ATOM 4683 O O . MET A 1 581 ? -5.357 17.351 17.455 1.00 97.75 581 MET A O 1
ATOM 4687 N N . ILE A 1 582 ? -5.175 16.554 19.538 1.00 98.44 582 ILE A N 1
ATOM 4688 C CA . ILE A 1 582 ? -4.169 15.529 19.210 1.00 98.44 582 ILE A CA 1
ATOM 4689 C C . ILE A 1 582 ? -4.773 14.144 19.420 1.00 98.44 582 ILE A C 1
ATOM 4691 O O . ILE A 1 582 ? -5.440 13.907 20.425 1.00 98.44 582 ILE A O 1
ATOM 4695 N N . CYS A 1 583 ? -4.551 13.210 18.501 1.00 97.31 583 CYS A N 1
ATOM 4696 C CA . CYS A 1 583 ? -4.960 11.826 18.706 1.00 97.31 583 CYS A CA 1
ATOM 4697 C C . CYS A 1 583 ? -3.843 10.839 18.370 1.00 97.31 583 CYS A C 1
ATOM 4699 O O . CYS A 1 583 ? -2.978 11.137 17.553 1.00 97.31 583 CYS A O 1
ATOM 4701 N N . GLY A 1 584 ? -3.840 9.662 18.996 1.00 94.19 584 GLY A N 1
ATOM 4702 C CA . GLY A 1 584 ? -2.886 8.615 18.644 1.00 94.19 584 GLY A CA 1
ATOM 4703 C C . GLY A 1 584 ? -2.872 7.415 19.578 1.00 94.19 584 GLY A C 1
ATOM 4704 O O . GLY A 1 584 ? -3.412 7.455 20.682 1.00 94.19 584 GLY A O 1
ATOM 4705 N N . GLY A 1 585 ? -2.239 6.338 19.118 1.00 89.19 585 GLY A N 1
ATOM 4706 C CA . GLY A 1 585 ? -2.047 5.106 19.885 1.00 89.19 585 GLY A CA 1
ATOM 4707 C C . GLY A 1 585 ? -0.569 4.725 19.974 1.00 89.19 585 GLY A C 1
ATOM 4708 O O . GLY A 1 585 ? -0.129 3.866 19.204 1.00 89.19 585 GLY A O 1
ATOM 4709 N N . PRO A 1 586 ? 0.232 5.360 20.855 1.00 87.69 586 PRO A N 1
ATOM 4710 C CA . PRO A 1 586 ? 1.635 4.999 21.022 1.00 87.69 586 PRO A CA 1
ATOM 4711 C C . PRO A 1 586 ? 1.754 3.531 21.464 1.00 87.69 586 PRO A C 1
ATOM 4713 O O . PRO A 1 586 ? 1.001 3.082 22.329 1.00 87.69 586 PRO A O 1
ATOM 4716 N N . PRO A 1 587 ? 2.697 2.752 20.908 1.00 76.69 587 PRO A N 1
ATOM 4717 C CA . PRO A 1 587 ? 2.861 1.357 21.290 1.00 76.69 587 PRO A CA 1
ATOM 4718 C C . PRO A 1 587 ? 3.402 1.238 22.723 1.00 76.69 587 PRO A C 1
ATOM 4720 O O . PRO A 1 587 ? 4.480 1.726 23.052 1.00 76.69 587 PRO A O 1
ATOM 4723 N N . CYS A 1 588 ? 2.670 0.519 23.569 1.00 63.94 588 CYS A N 1
ATOM 4724 C CA . CYS A 1 588 ? 2.940 0.397 25.003 1.00 63.94 588 CYS A CA 1
ATOM 4725 C C . CYS A 1 588 ? 3.654 -0.927 25.352 1.00 63.94 588 CYS A C 1
ATOM 4727 O O . CYS A 1 588 ? 3.048 -1.834 25.919 1.00 63.94 588 CYS A O 1
ATOM 4729 N N . GLN A 1 589 ? 4.937 -1.071 24.990 1.00 57.00 589 GLN A N 1
ATOM 4730 C CA . GLN A 1 589 ? 5.711 -2.313 25.211 1.00 57.00 589 GLN A CA 1
ATOM 4731 C C . GLN A 1 589 ? 6.499 -2.353 26.538 1.00 57.00 589 GLN A C 1
ATOM 4733 O O . GLN A 1 589 ? 6.915 -3.433 26.963 1.00 57.00 589 GLN A O 1
ATOM 4738 N N . GLY A 1 590 ? 6.726 -1.207 27.192 1.00 52.66 590 GLY A N 1
ATOM 4739 C CA . GLY A 1 590 ? 7.557 -1.100 28.399 1.00 52.66 590 GLY A CA 1
ATOM 4740 C C . GLY A 1 590 ? 6.837 -1.275 29.729 1.00 52.66 590 GLY A C 1
ATOM 4741 O O . GLY A 1 590 ? 7.474 -1.528 30.747 1.00 52.66 590 GLY A O 1
ATOM 4742 N N . PHE A 1 591 ? 5.510 -1.212 29.728 1.00 58.59 591 PHE A N 1
ATOM 4743 C CA . PHE A 1 591 ? 4.644 -1.194 30.912 1.00 58.59 591 PHE A CA 1
ATOM 4744 C C . PHE A 1 591 ? 4.517 -2.551 31.646 1.00 58.59 591 PHE A C 1
ATOM 4746 O O . PHE A 1 591 ? 3.474 -2.878 32.201 1.00 58.59 591 PHE A O 1
ATOM 4753 N N . SER A 1 592 ? 5.566 -3.381 31.637 1.00 45.97 592 SER A N 1
ATOM 4754 C CA . SER A 1 592 ? 5.513 -4.776 32.093 1.00 45.97 592 SER A CA 1
ATOM 4755 C C . SER A 1 592 ? 6.454 -5.144 33.249 1.00 45.97 592 SER A C 1
ATOM 4757 O O . SER A 1 592 ? 6.509 -6.324 33.585 1.00 45.97 592 SER A O 1
ATOM 4759 N N . LEU A 1 593 ? 7.229 -4.221 33.841 1.00 42.34 593 LEU A N 1
ATOM 4760 C CA . LEU A 1 593 ? 8.205 -4.562 34.895 1.00 42.34 593 LEU A CA 1
ATOM 4761 C C . LEU A 1 593 ? 8.211 -3.535 36.040 1.00 42.34 593 LEU A C 1
ATOM 4763 O O . LEU A 1 593 ? 8.277 -2.335 35.801 1.00 42.34 593 LEU A O 1
ATOM 4767 N N . ALA A 1 594 ? 8.130 -4.021 37.282 1.00 39.75 594 ALA A N 1
ATOM 4768 C CA . ALA A 1 594 ? 8.184 -3.220 38.507 1.00 39.75 594 ALA A CA 1
ATOM 4769 C C . ALA A 1 594 ? 9.642 -2.969 38.947 1.00 39.75 594 ALA A C 1
ATOM 4771 O O . ALA A 1 594 ? 10.464 -3.881 38.872 1.00 39.75 594 ALA A O 1
ATOM 4772 N N . GLY A 1 595 ? 9.951 -1.755 39.429 1.00 49.97 595 GLY A N 1
ATOM 4773 C CA . GLY A 1 595 ? 11.207 -1.448 40.141 1.00 49.97 595 GLY A CA 1
ATOM 4774 C C . GLY A 1 595 ? 11.867 -0.089 39.838 1.00 49.97 595 GLY A C 1
ATOM 4775 O O . GLY A 1 595 ? 12.654 0.386 40.650 1.00 49.97 595 GLY A O 1
ATOM 4776 N N . LYS A 1 596 ? 11.538 0.567 38.717 1.00 50.31 596 LYS A N 1
ATOM 4777 C CA . LYS A 1 596 ? 11.916 1.962 38.380 1.00 50.31 596 LYS A CA 1
ATOM 4778 C C . LYS A 1 596 ? 10.649 2.759 38.040 1.00 50.31 596 LYS A C 1
ATOM 4780 O O . LYS A 1 596 ? 9.628 2.131 37.765 1.00 50.31 596 LYS A O 1
ATOM 4785 N N . ARG A 1 597 ? 10.695 4.104 38.031 1.00 53.62 597 ARG A N 1
ATOM 4786 C CA . ARG A 1 597 ? 9.608 4.910 37.434 1.00 53.62 597 ARG A CA 1
ATOM 4787 C C . ARG A 1 597 ? 9.348 4.376 36.024 1.00 53.62 597 ARG A C 1
ATOM 4789 O O . ARG A 1 597 ? 10.270 4.332 35.213 1.00 53.62 597 ARG A O 1
ATOM 4796 N N . LEU A 1 598 ? 8.120 3.933 35.746 1.00 58.19 598 LEU A N 1
ATOM 4797 C CA . LEU A 1 598 ? 7.769 3.274 34.480 1.00 58.19 598 LEU A CA 1
ATOM 4798 C C . LEU A 1 598 ? 7.955 4.205 33.276 1.00 58.19 598 LEU A C 1
ATOM 4800 O O . LEU A 1 598 ? 8.181 3.730 32.164 1.00 58.19 598 LEU A O 1
ATOM 4804 N N . ILE A 1 599 ? 7.895 5.519 33.505 1.00 59.00 599 ILE A N 1
ATOM 4805 C CA . ILE A 1 599 ? 8.131 6.557 32.500 1.00 59.00 599 ILE A CA 1
ATOM 4806 C C . ILE A 1 599 ? 9.579 6.563 31.979 1.00 59.00 599 ILE A C 1
ATOM 4808 O O . ILE A 1 599 ? 9.803 6.833 30.804 1.00 59.00 599 ILE A O 1
ATOM 4812 N N . ASP A 1 600 ? 10.546 6.197 32.828 1.00 61.59 600 ASP A N 1
ATOM 4813 C CA . ASP A 1 600 ? 11.981 6.221 32.512 1.00 61.59 600 ASP A CA 1
ATOM 4814 C C . ASP A 1 600 ? 12.428 4.950 31.767 1.00 61.59 600 ASP A C 1
ATOM 4816 O O . ASP A 1 600 ? 13.608 4.776 31.445 1.00 61.59 600 ASP A O 1
ATOM 4820 N N . ASP A 1 601 ? 11.500 4.023 31.501 1.00 64.62 601 ASP A N 1
ATOM 4821 C CA . ASP A 1 601 ? 11.788 2.844 30.700 1.00 64.62 601 ASP A CA 1
ATOM 4822 C C . ASP A 1 601 ? 11.984 3.250 29.228 1.00 64.62 601 ASP A C 1
ATOM 4824 O O . ASP A 1 601 ? 11.066 3.805 28.614 1.00 64.62 601 ASP A O 1
ATOM 4828 N N . PRO A 1 602 ? 13.129 2.926 28.599 1.00 61.59 602 PRO A N 1
ATOM 4829 C CA . PRO A 1 602 ? 13.372 3.254 27.194 1.00 61.59 602 PRO A CA 1
ATOM 4830 C C . PRO A 1 602 ? 12.307 2.675 26.245 1.00 61.59 602 PRO A C 1
ATOM 4832 O O . PRO A 1 602 ? 12.103 3.204 25.153 1.00 61.59 602 PRO A O 1
ATOM 4835 N N . ARG A 1 603 ? 11.588 1.621 26.656 1.00 62.59 603 ARG A N 1
ATOM 4836 C CA . ARG A 1 603 ? 10.474 1.013 25.910 1.00 62.59 603 ARG A CA 1
ATOM 4837 C C . ARG A 1 603 ? 9.190 1.856 25.923 1.00 62.59 603 ARG A C 1
ATOM 4839 O O . ARG A 1 603 ? 8.301 1.585 25.120 1.00 62.59 603 ARG A O 1
ATOM 4846 N N . ASN A 1 604 ? 9.085 2.853 26.804 1.00 73.88 604 ASN A N 1
ATOM 4847 C CA . ASN A 1 604 ? 7.949 3.778 26.916 1.00 73.88 604 ASN A CA 1
ATOM 4848 C C . ASN A 1 604 ? 8.243 5.163 26.326 1.00 73.88 604 ASN A C 1
ATOM 4850 O O . ASN A 1 604 ? 7.390 6.047 26.367 1.00 73.88 604 ASN A O 1
ATOM 4854 N N . ARG A 1 605 ? 9.412 5.338 25.699 1.00 81.12 605 ARG A N 1
ATOM 4855 C CA . ARG A 1 605 ? 9.846 6.598 25.086 1.00 81.12 605 ARG A CA 1
ATOM 4856 C C . ARG A 1 605 ? 8.788 7.242 24.187 1.00 81.12 605 ARG A C 1
ATOM 4858 O O . ARG A 1 605 ? 8.574 8.438 24.274 1.00 81.12 605 ARG A O 1
ATOM 4865 N N . LEU A 1 606 ? 8.072 6.463 23.376 1.00 88.00 606 LEU A N 1
ATOM 4866 C CA . LEU A 1 606 ? 7.064 6.995 22.446 1.00 88.00 606 LEU A CA 1
ATOM 4867 C C . LEU A 1 606 ? 5.864 7.664 23.138 1.00 88.00 606 LEU A C 1
ATOM 4869 O O . LEU A 1 606 ? 5.231 8.531 22.543 1.00 88.00 606 LEU A O 1
ATOM 4873 N N . PHE A 1 607 ? 5.566 7.300 24.388 1.00 88.00 607 PHE A N 1
ATOM 4874 C CA . PHE A 1 607 ? 4.580 8.012 25.200 1.00 88.00 607 PHE A CA 1
ATOM 4875 C C . PHE A 1 607 ? 5.097 9.393 25.633 1.00 88.00 607 PHE A C 1
ATOM 4877 O O . PHE A 1 607 ? 4.354 10.368 25.570 1.00 88.00 607 PHE A O 1
ATOM 4884 N N . LEU A 1 608 ? 6.379 9.496 25.998 1.00 87.75 608 LEU A N 1
ATOM 4885 C CA . LEU A 1 608 ? 7.015 10.780 26.310 1.00 87.75 608 LEU A CA 1
ATOM 4886 C C . LEU A 1 608 ? 7.032 11.712 25.093 1.00 87.75 608 LEU A C 1
ATOM 4888 O O . LEU A 1 608 ? 6.717 12.887 25.231 1.00 87.75 608 LEU A O 1
ATOM 4892 N N . GLU A 1 609 ? 7.311 11.182 23.897 1.00 92.62 609 GLU A N 1
ATOM 4893 C CA . GLU A 1 609 ? 7.257 11.979 22.661 1.00 92.62 609 GLU A CA 1
ATOM 4894 C C . GLU A 1 609 ? 5.835 12.523 22.395 1.00 92.62 609 GLU A C 1
ATOM 4896 O O . GLU A 1 609 ? 5.676 13.645 21.917 1.00 92.62 609 GLU A O 1
ATOM 4901 N N . TYR A 1 610 ? 4.787 11.754 22.729 1.00 94.25 610 TYR A N 1
ATOM 4902 C CA . TYR A 1 610 ? 3.397 12.223 22.651 1.00 94.25 610 TYR A CA 1
ATOM 4903 C C . TYR A 1 610 ? 3.139 13.378 23.633 1.00 94.25 610 TYR A C 1
ATOM 4905 O O . TYR A 1 610 ? 2.526 14.377 23.260 1.00 94.25 610 TYR A O 1
ATOM 4913 N N . LEU A 1 611 ? 3.604 13.247 24.882 1.00 92.81 611 LEU A N 1
ATOM 4914 C CA . LEU A 1 611 ? 3.461 14.279 25.914 1.00 92.81 611 LEU A CA 1
ATOM 4915 C C . LEU A 1 611 ? 4.199 15.572 25.559 1.00 92.81 611 LEU A C 1
ATOM 4917 O O . LEU A 1 611 ? 3.654 16.651 25.773 1.00 92.81 611 LEU A O 1
ATOM 4921 N N . GLU A 1 612 ? 5.405 15.470 25.002 1.00 94.38 612 GLU A N 1
ATOM 4922 C CA . GLU A 1 612 ? 6.195 16.628 24.572 1.00 94.38 612 GLU A CA 1
ATOM 4923 C C . GLU A 1 612 ? 5.443 17.445 23.512 1.00 94.38 612 GLU A C 1
ATOM 4925 O O . GLU A 1 612 ? 5.266 18.653 23.663 1.00 94.38 612 GLU A O 1
ATOM 4930 N N . ILE A 1 613 ? 4.907 16.779 22.483 1.00 96.25 613 ILE A N 1
ATOM 4931 C CA . ILE A 1 613 ? 4.119 17.441 21.433 1.00 96.25 613 ILE A CA 1
ATOM 4932 C C . ILE A 1 613 ? 2.823 18.034 22.010 1.00 96.25 613 ILE A C 1
ATOM 4934 O O . ILE A 1 613 ? 2.410 19.127 21.620 1.00 96.25 613 ILE A O 1
ATOM 4938 N N . LEU A 1 614 ? 2.179 17.344 22.959 1.00 96.38 614 LEU A N 1
ATOM 4939 C CA . LEU A 1 614 ? 0.990 17.854 23.647 1.00 96.38 614 LEU A CA 1
ATOM 4940 C C . LEU A 1 614 ? 1.281 19.145 24.428 1.00 96.38 614 LEU A C 1
ATOM 4942 O O . LEU A 1 614 ? 0.460 20.063 24.414 1.00 96.38 614 LEU A O 1
ATOM 4946 N N . GLU A 1 615 ? 2.424 19.213 25.110 1.00 95.31 615 GLU A N 1
ATOM 4947 C CA . GLU A 1 615 ? 2.858 20.376 25.888 1.00 95.31 615 GLU A CA 1
ATOM 4948 C C . GLU A 1 615 ? 3.240 21.567 25.005 1.00 95.31 615 GLU A C 1
ATOM 4950 O O . GLU A 1 615 ? 2.980 22.711 25.381 1.00 95.31 615 GLU A O 1
ATOM 4955 N N . GLU A 1 616 ? 3.805 21.307 23.826 1.00 95.19 616 GLU A N 1
ATOM 4956 C CA . GLU A 1 616 ? 4.155 22.344 22.856 1.00 95.19 616 GLU A CA 1
ATOM 4957 C C . GLU A 1 616 ? 2.907 22.920 22.167 1.00 95.19 616 GLU A C 1
ATOM 4959 O O . GLU A 1 616 ? 2.721 24.136 22.128 1.00 95.19 616 GLU A O 1
ATOM 4964 N N . ILE A 1 617 ? 2.006 22.058 21.683 1.00 96.50 617 ILE A N 1
ATOM 4965 C CA . ILE A 1 617 ? 0.830 22.469 20.896 1.00 96.50 617 ILE A CA 1
ATOM 4966 C C . ILE A 1 617 ? -0.333 22.947 21.778 1.00 96.50 617 ILE A C 1
ATOM 4968 O O . ILE A 1 617 ? -1.100 23.821 21.375 1.00 96.50 617 ILE A O 1
ATOM 4972 N N . LYS A 1 618 ? -0.489 22.378 22.981 1.00 96.62 618 LYS A N 1
ATOM 4973 C CA . LYS A 1 618 ? -1.574 22.681 23.937 1.00 96.62 618 LYS A CA 1
ATOM 4974 C C . LYS A 1 618 ? -2.986 22.657 23.313 1.00 96.62 618 LYS A C 1
ATOM 4976 O O . LYS A 1 618 ? -3.731 23.641 23.465 1.00 96.62 618 LYS A O 1
ATOM 4981 N N . PRO A 1 619 ? -3.381 21.564 22.622 1.00 97.88 619 PRO A N 1
ATOM 4982 C CA . PRO A 1 619 ? -4.712 21.444 22.024 1.00 97.88 619 PRO A CA 1
ATOM 4983 C C . PRO A 1 619 ? -5.832 21.571 23.069 1.00 97.88 619 PRO A C 1
ATOM 4985 O O . PRO A 1 619 ? -5.622 21.478 24.277 1.00 97.88 619 PRO A O 1
ATOM 4988 N N . LYS A 1 620 ? -7.073 21.756 22.613 1.00 98.19 620 LYS A N 1
ATOM 4989 C CA . LYS A 1 620 ? -8.244 21.755 23.508 1.00 98.19 620 LYS A CA 1
ATOM 4990 C C . LYS A 1 620 ? -8.447 20.381 24.153 1.00 98.19 620 LYS A C 1
ATOM 4992 O O . LYS A 1 620 ? -8.906 20.289 25.291 1.00 98.19 620 LYS A O 1
ATOM 4997 N N . LEU A 1 621 ? -8.132 19.321 23.411 1.00 97.38 621 LEU A N 1
ATOM 4998 C CA . LEU A 1 621 ? -8.365 17.940 23.810 1.00 97.38 621 LEU A CA 1
ATOM 4999 C C . LEU A 1 621 ? -7.318 16.998 23.214 1.00 97.38 621 LEU A C 1
ATOM 5001 O O . LEU A 1 621 ? -6.729 17.281 22.171 1.00 97.38 621 LEU A O 1
ATOM 5005 N N . PHE A 1 622 ? -7.126 15.845 23.850 1.00 98.12 622 PHE A N 1
ATOM 5006 C CA . PHE A 1 622 ? -6.429 14.723 23.241 1.00 98.12 622 PHE A CA 1
ATOM 5007 C C . PHE A 1 622 ? -7.205 13.404 23.349 1.00 98.12 622 PHE A C 1
ATOM 5009 O O . PHE A 1 622 ? -7.988 13.209 24.280 1.00 98.12 622 PHE A O 1
ATOM 5016 N N . ILE A 1 623 ? -6.947 12.486 22.412 1.00 97.44 623 ILE A N 1
ATOM 5017 C CA . ILE A 1 623 ? -7.414 11.093 22.448 1.00 97.44 623 ILE A CA 1
ATOM 5018 C C . ILE A 1 623 ? -6.208 10.159 22.427 1.00 97.44 623 ILE A C 1
ATOM 5020 O O . ILE A 1 623 ? -5.475 10.106 21.442 1.00 97.44 623 ILE A O 1
ATOM 5024 N N . LEU A 1 624 ? -6.061 9.359 23.477 1.00 94.62 624 LEU A N 1
ATOM 5025 C CA . LEU A 1 624 ? -5.084 8.281 23.536 1.00 94.62 624 LEU A CA 1
ATOM 5026 C C . LEU A 1 624 ? -5.806 6.933 23.399 1.00 94.62 624 LEU A C 1
ATOM 5028 O O . LEU A 1 624 ? -6.598 6.552 24.265 1.00 94.62 624 LEU A O 1
ATOM 5032 N N . GLU A 1 625 ? -5.549 6.213 22.307 1.00 91.94 625 GLU A N 1
ATOM 5033 C CA . GLU A 1 625 ? -6.088 4.866 22.083 1.00 91.94 625 GLU A CA 1
ATOM 5034 C C . GLU A 1 625 ? -5.108 3.800 22.565 1.00 91.94 625 GLU A C 1
ATOM 5036 O O . GLU A 1 625 ? -3.906 3.894 22.334 1.00 91.94 625 GLU A O 1
ATOM 5041 N N . ASN A 1 626 ? -5.620 2.783 23.265 1.00 85.38 626 ASN A N 1
ATOM 5042 C CA . ASN A 1 626 ? -4.796 1.697 23.774 1.00 85.38 626 ASN A CA 1
ATOM 5043 C C . ASN A 1 626 ? -5.554 0.372 23.968 1.00 85.38 626 ASN A C 1
ATOM 5045 O O . ASN A 1 626 ? -6.787 0.278 23.919 1.00 85.38 626 ASN A O 1
ATOM 5049 N N . VAL A 1 627 ? -4.797 -0.703 24.206 1.00 78.12 627 VAL A N 1
ATOM 5050 C CA . VAL A 1 627 ? -5.344 -2.044 24.481 1.00 78.12 627 VAL A CA 1
ATOM 5051 C C . VAL A 1 627 ? -5.899 -2.171 25.909 1.00 78.12 627 VAL A C 1
ATOM 5053 O O . VAL A 1 627 ? -5.414 -1.528 26.833 1.00 78.12 627 VAL A O 1
ATOM 5056 N N . GLU A 1 628 ? -6.889 -3.056 26.106 1.00 70.06 628 GLU A N 1
ATOM 5057 C CA . GLU A 1 628 ? -7.583 -3.296 27.395 1.00 70.06 628 GLU A CA 1
ATOM 5058 C C . GLU A 1 628 ? -6.628 -3.529 28.579 1.00 70.06 628 GLU A C 1
ATOM 5060 O O . GLU A 1 628 ? -6.867 -3.007 29.666 1.00 70.06 628 GLU A O 1
ATOM 5065 N N . GLY A 1 629 ? -5.529 -4.263 28.355 1.00 61.88 629 GLY A N 1
ATOM 5066 C CA . GLY A 1 629 ? -4.581 -4.653 29.405 1.00 61.88 629 GLY A CA 1
ATOM 5067 C C . GLY A 1 629 ? -3.952 -3.485 30.171 1.00 61.88 629 GLY A C 1
ATOM 5068 O O . GLY A 1 629 ? -3.533 -3.680 31.304 1.00 61.88 629 GLY A O 1
ATOM 5069 N N . MET A 1 630 ? -3.954 -2.272 29.612 1.00 63.50 630 MET A N 1
ATOM 5070 C CA . MET A 1 630 ? -3.427 -1.067 30.265 1.00 63.50 630 MET A CA 1
ATOM 5071 C C . MET A 1 630 ? -4.159 -0.707 31.563 1.00 63.50 630 MET A C 1
ATOM 5073 O O . MET A 1 630 ? -3.525 -0.284 32.523 1.00 63.50 630 MET A O 1
ATOM 5077 N N . LYS A 1 631 ? -5.485 -0.894 31.620 1.00 57.97 631 LYS A N 1
ATOM 5078 C CA . LYS A 1 631 ? -6.284 -0.514 32.800 1.00 57.97 631 LYS A CA 1
ATOM 5079 C C . LYS A 1 631 ? -6.117 -1.499 33.967 1.00 57.97 631 LYS A C 1
ATOM 5081 O O . LYS A 1 631 ? -6.381 -1.138 35.106 1.00 57.97 631 LYS A O 1
ATOM 5086 N N . SER A 1 632 ? -5.687 -2.730 33.681 1.00 55.31 632 SER A N 1
ATOM 5087 C CA . SER A 1 632 ? -5.529 -3.820 34.654 1.00 55.31 632 SER A CA 1
ATOM 5088 C C . SER A 1 632 ? -4.071 -4.179 34.965 1.00 55.31 632 SER A C 1
ATOM 5090 O O . SER A 1 632 ? -3.824 -5.036 35.807 1.00 55.31 632 SER A O 1
ATOM 5092 N N . MET A 1 633 ? -3.094 -3.602 34.258 1.00 58.34 633 MET A N 1
ATOM 5093 C CA . MET A 1 633 ? -1.674 -3.861 34.511 1.00 58.34 633 MET A CA 1
ATOM 5094 C C . MET A 1 633 ? -1.241 -3.223 35.836 1.00 58.34 633 MET A C 1
ATOM 5096 O O . MET A 1 633 ? -1.522 -2.049 36.076 1.00 58.34 633 MET A O 1
ATOM 5100 N N . GLN A 1 634 ? -0.558 -4.009 36.679 1.00 56.19 634 GLN A N 1
ATOM 5101 C CA . GLN A 1 634 ? -0.109 -3.613 38.024 1.00 56.19 634 GLN A CA 1
ATOM 5102 C C . GLN A 1 634 ? -1.236 -2.983 38.865 1.00 56.19 634 GLN A C 1
ATOM 5104 O O . GLN A 1 634 ? -1.078 -1.885 39.389 1.00 56.19 634 GLN A O 1
ATOM 5109 N N . ASP A 1 635 ? -2.405 -3.630 38.916 1.00 59.34 635 ASP A N 1
ATOM 5110 C CA . ASP A 1 635 ? -3.581 -3.162 39.672 1.00 59.34 635 ASP A CA 1
ATOM 5111 C C . ASP A 1 635 ? -4.034 -1.722 39.338 1.00 59.34 635 ASP A C 1
ATOM 5113 O O . ASP A 1 635 ? -4.655 -1.037 40.146 1.00 59.34 635 ASP A O 1
ATOM 5117 N N . GLY A 1 636 ? -3.744 -1.251 38.117 1.00 67.81 636 GLY A N 1
ATOM 5118 C CA . GLY A 1 636 ? -4.139 0.074 37.631 1.00 67.81 636 GLY A CA 1
ATOM 5119 C C . GLY A 1 636 ? -3.133 1.196 37.914 1.00 67.81 636 GLY A C 1
ATOM 5120 O O . GLY A 1 636 ? -3.368 2.325 37.479 1.00 67.81 636 GLY A O 1
ATOM 5121 N N . LEU A 1 637 ? -1.998 0.905 38.561 1.00 70.00 637 LEU A N 1
ATOM 5122 C CA . LEU A 1 637 ? -0.945 1.887 38.865 1.00 70.00 637 LEU A CA 1
ATOM 5123 C C . LEU A 1 637 ? -0.413 2.588 37.607 1.00 70.00 637 LEU A C 1
ATOM 5125 O O . LEU A 1 637 ? -0.250 3.804 37.590 1.00 70.00 637 LEU A O 1
ATOM 5129 N N . ILE A 1 638 ? -0.228 1.840 36.519 1.00 70.56 638 ILE A N 1
ATOM 5130 C CA . ILE A 1 638 ? 0.288 2.371 35.248 1.00 70.56 638 ILE A CA 1
ATOM 5131 C C . ILE A 1 638 ? -0.654 3.414 34.650 1.00 70.56 638 ILE A C 1
ATOM 5133 O O . ILE A 1 638 ? -0.233 4.475 34.195 1.00 70.56 638 ILE A O 1
ATOM 5137 N N . TYR A 1 639 ? -1.951 3.117 34.659 1.00 77.94 639 TYR A N 1
ATOM 5138 C CA . TYR A 1 639 ? -2.959 4.042 34.165 1.00 77.94 639 TYR A CA 1
ATOM 5139 C C . TYR A 1 639 ? -3.016 5.317 35.024 1.00 77.94 639 TYR A C 1
ATOM 5141 O O . TYR A 1 639 ? -3.172 6.415 34.489 1.00 77.94 639 TYR A O 1
ATOM 5149 N N . GLN A 1 640 ? -2.843 5.187 36.343 1.00 81.31 640 GLN A N 1
ATOM 5150 C CA . GLN A 1 640 ? -2.775 6.329 37.256 1.00 81.31 640 GLN A CA 1
ATOM 5151 C C . GLN A 1 640 ? -1.543 7.204 36.999 1.00 81.31 640 GLN A C 1
ATOM 5153 O O . GLN A 1 640 ? -1.672 8.423 37.004 1.00 81.31 640 GLN A O 1
ATOM 5158 N N . GLU A 1 641 ? -0.371 6.616 36.744 1.00 80.50 641 GLU A N 1
ATOM 5159 C CA . GLU A 1 641 ? 0.831 7.377 36.375 1.00 80.50 641 GLU A CA 1
ATOM 5160 C C . GLU A 1 641 ? 0.634 8.142 35.063 1.00 80.50 641 GLU A C 1
ATOM 5162 O O . GLU A 1 641 ? 0.852 9.349 35.025 1.00 80.50 641 GLU A O 1
ATOM 5167 N N . ILE A 1 642 ? 0.126 7.478 34.019 1.00 82.69 642 ILE A N 1
ATOM 5168 C CA . ILE A 1 642 ? -0.197 8.118 32.732 1.00 82.69 642 ILE A CA 1
ATOM 5169 C C . ILE A 1 642 ? -1.154 9.301 32.931 1.00 82.69 642 ILE A C 1
ATOM 5171 O O . ILE A 1 642 ? -0.951 10.370 32.360 1.00 82.69 642 ILE A O 1
ATOM 5175 N N . THR A 1 643 ? -2.190 9.114 33.753 1.00 88.06 643 THR A N 1
ATOM 5176 C CA . THR A 1 643 ? -3.182 10.154 34.060 1.00 88.06 643 THR A CA 1
ATOM 5177 C C . THR A 1 643 ? -2.524 11.349 34.755 1.00 88.06 643 THR A C 1
ATOM 5179 O O . THR A 1 643 ? -2.705 12.477 34.302 1.00 88.06 643 THR A O 1
ATOM 5182 N N . LYS A 1 644 ? -1.691 11.107 35.777 1.00 90.25 644 LYS A N 1
ATOM 5183 C CA . LYS A 1 644 ? -0.964 12.156 36.512 1.00 90.25 644 LYS A CA 1
ATOM 5184 C C . LYS A 1 644 ? -0.039 12.976 35.617 1.00 90.25 644 LYS A C 1
ATOM 5186 O O . LYS A 1 644 ? 0.047 14.189 35.787 1.00 90.25 644 LYS A O 1
ATOM 5191 N N . GLU A 1 645 ? 0.637 12.343 34.660 1.00 90.56 645 GLU A N 1
ATOM 5192 C CA . GLU A 1 645 ? 1.498 13.063 33.717 1.00 90.56 645 GLU A CA 1
ATOM 5193 C C . GLU A 1 645 ? 0.688 14.038 32.860 1.00 90.56 645 GLU A C 1
ATOM 5195 O O . GLU A 1 645 ? 1.029 15.216 32.786 1.00 90.56 645 GLU A O 1
ATOM 5200 N N . PHE A 1 646 ? -0.434 13.607 32.282 1.00 93.81 646 PHE A N 1
ATOM 5201 C CA . PHE A 1 646 ? -1.307 14.509 31.525 1.00 93.81 646 PHE A CA 1
ATOM 5202 C C . PHE A 1 646 ? -1.945 15.604 32.397 1.00 93.81 646 PHE A C 1
ATOM 5204 O O . PHE A 1 646 ? -2.056 16.750 31.957 1.00 93.81 646 PHE A O 1
ATOM 5211 N N . GLU A 1 647 ? -2.328 15.282 33.635 1.00 95.00 647 GLU A N 1
ATOM 5212 C CA . GLU A 1 647 ? -2.832 16.259 34.608 1.00 95.00 647 GLU A CA 1
ATOM 5213 C C . GLU A 1 647 ? -1.786 17.326 34.933 1.00 95.00 647 GLU A C 1
ATOM 5215 O O . GLU A 1 647 ? -2.104 18.517 34.946 1.00 95.00 647 GLU A O 1
ATOM 5220 N N . SER A 1 648 ? -0.517 16.930 35.083 1.00 94.12 648 SER A N 1
ATOM 5221 C CA . SER A 1 648 ? 0.600 17.862 35.276 1.00 94.12 648 SER A CA 1
ATOM 5222 C C . SER A 1 648 ? 0.791 18.824 34.093 1.00 94.12 648 SER A C 1
ATOM 5224 O O . SER A 1 648 ? 1.290 19.934 34.274 1.00 94.12 648 SER A O 1
ATOM 5226 N N . LYS A 1 649 ? 0.338 18.437 32.890 1.00 94.88 649 LYS A N 1
ATOM 5227 C CA . LYS A 1 649 ? 0.328 19.272 31.675 1.00 94.88 649 LYS A CA 1
ATOM 5228 C C . LYS A 1 649 ? -0.944 20.114 31.518 1.00 94.88 649 LYS A C 1
ATOM 5230 O O . LYS A 1 649 ? -1.127 20.753 30.483 1.00 94.88 649 LYS A O 1
ATOM 5235 N N . GLY A 1 650 ? -1.814 20.151 32.530 1.00 96.38 650 GLY A N 1
ATOM 5236 C CA . GLY A 1 650 ? -2.997 21.011 32.556 1.00 96.38 650 GLY A CA 1
ATOM 5237 C C . GLY A 1 650 ? -4.223 20.426 31.853 1.00 96.38 650 GLY A C 1
ATOM 5238 O O . GLY A 1 650 ? -4.995 21.182 31.259 1.00 96.38 650 GLY A O 1
ATOM 5239 N N . TYR A 1 651 ? -4.410 19.104 31.912 1.00 98.06 651 TYR A N 1
ATOM 5240 C CA . TYR A 1 651 ? -5.595 18.421 31.382 1.00 98.06 651 TYR A CA 1
ATOM 5241 C C . TYR A 1 651 ? -6.365 17.686 32.478 1.00 98.06 651 TYR A C 1
ATOM 5243 O O . TYR A 1 651 ? -5.787 17.059 33.354 1.00 98.06 651 TYR A O 1
ATOM 5251 N N . LYS A 1 652 ? -7.691 17.683 32.379 1.00 97.44 652 LYS A N 1
ATOM 5252 C CA . LYS A 1 652 ? -8.568 16.737 33.077 1.00 97.44 652 LYS A CA 1
ATOM 5253 C C . LYS A 1 652 ? -8.659 15.478 32.232 1.00 97.44 652 LYS A C 1
ATOM 5255 O O . LYS A 1 652 ? -8.926 15.597 31.038 1.00 97.44 652 LYS A O 1
ATOM 5260 N N . VAL A 1 653 ? -8.466 14.297 32.811 1.00 96.38 653 VAL A N 1
ATOM 5261 C CA . VAL A 1 653 ? -8.288 13.064 32.030 1.00 96.38 653 VAL A CA 1
ATOM 5262 C C . VAL A 1 653 ? -9.168 11.936 32.541 1.00 96.38 653 VAL A C 1
ATOM 5264 O O . VAL A 1 653 ? -9.263 11.695 33.739 1.00 96.38 653 VAL A O 1
ATOM 5267 N N . GLU A 1 654 ? -9.780 11.200 31.616 1.00 94.88 654 GLU A N 1
ATOM 5268 C CA . GLU A 1 654 ? -10.573 10.018 31.938 1.00 94.88 654 GLU A CA 1
ATOM 5269 C C . GLU A 1 654 ? -10.416 8.926 30.882 1.00 94.88 654 GLU A C 1
ATOM 5271 O O . GLU A 1 654 ? -10.214 9.205 29.701 1.00 94.88 654 GLU A O 1
ATOM 5276 N N . GLY A 1 655 ? -10.519 7.666 31.306 1.00 92.88 655 GLY A N 1
ATOM 5277 C CA . GLY A 1 655 ? -10.283 6.495 30.468 1.00 92.88 655 GLY A CA 1
ATOM 5278 C C . GLY A 1 655 ? -11.384 5.456 30.604 1.00 92.88 655 GLY A C 1
ATOM 5279 O O . GLY A 1 655 ? -11.576 4.851 31.670 1.00 92.88 655 GLY A O 1
ATOM 5280 N N . MET A 1 656 ? -12.060 5.180 29.490 1.00 92.62 656 MET A N 1
ATOM 5281 C CA . MET A 1 656 ? -13.167 4.233 29.428 1.00 92.62 656 MET A CA 1
ATOM 5282 C C . MET A 1 656 ? -12.858 3.056 28.502 1.00 92.62 656 MET A C 1
ATOM 5284 O O . MET A 1 656 ? -12.288 3.206 27.421 1.00 92.62 656 MET A O 1
ATOM 5288 N N . LEU A 1 657 ? -13.245 1.855 28.943 1.00 92.94 657 LEU A N 1
ATOM 5289 C CA . LEU A 1 657 ? -13.170 0.655 28.119 1.00 92.94 657 LEU A CA 1
ATOM 5290 C C . LEU A 1 657 ? -14.409 0.594 27.223 1.00 92.94 657 LEU A C 1
ATOM 5292 O O . LEU A 1 657 ? -15.524 0.406 27.704 1.00 92.94 657 LEU A O 1
ATOM 5296 N N . LEU A 1 658 ? -14.196 0.731 25.919 1.00 94.88 658 LEU A N 1
ATOM 5297 C CA . LEU A 1 658 ? -15.240 0.752 24.904 1.00 94.88 658 LEU A CA 1
ATOM 5298 C C . LEU A 1 658 ? -15.218 -0.510 24.042 1.00 94.88 658 LEU A C 1
ATOM 5300 O O . LEU A 1 658 ? -14.172 -1.122 23.815 1.00 94.88 658 LEU A O 1
ATOM 5304 N N . PHE A 1 659 ? -16.394 -0.881 23.541 1.00 95.06 659 PHE A N 1
ATOM 5305 C CA . PHE A 1 659 ? -16.634 -2.083 22.746 1.00 95.06 659 PHE A CA 1
ATOM 5306 C C . PHE A 1 659 ? -17.113 -1.678 21.354 1.00 95.06 659 PHE A C 1
ATOM 5308 O O . PHE A 1 659 ? -18.225 -1.178 21.214 1.00 95.06 659 PHE A O 1
ATOM 5315 N N . ALA A 1 660 ? -16.298 -1.894 20.321 1.00 95.62 660 ALA A N 1
ATOM 5316 C CA . ALA A 1 660 ? -16.601 -1.443 18.961 1.00 95.62 660 ALA A CA 1
ATOM 5317 C C . ALA A 1 660 ? -17.938 -1.990 18.417 1.00 95.62 660 ALA A C 1
ATOM 5319 O O . ALA A 1 660 ? -18.620 -1.296 17.662 1.00 95.62 660 ALA A O 1
ATOM 5320 N N . ASP A 1 661 ? -18.366 -3.186 18.846 1.00 95.94 661 ASP A N 1
ATOM 5321 C CA . ASP A 1 661 ? -19.656 -3.778 18.459 1.00 95.94 661 ASP A CA 1
ATOM 5322 C C . ASP A 1 661 ? -20.878 -2.996 18.951 1.00 95.94 661 ASP A C 1
ATOM 5324 O O . ASP A 1 661 ? -21.970 -3.147 18.404 1.00 95.94 661 ASP A O 1
ATOM 5328 N N . LYS A 1 662 ? -20.692 -2.105 19.929 1.00 96.44 662 LYS A N 1
ATOM 5329 C CA . LYS A 1 662 ? -21.710 -1.157 20.392 1.00 96.44 662 LYS A CA 1
ATOM 5330 C C . LYS A 1 662 ? -21.816 0.093 19.523 1.00 96.44 662 LYS A C 1
ATOM 5332 O O . LYS A 1 662 ? -22.745 0.866 19.706 1.00 96.44 662 LYS A O 1
ATOM 5337 N N . TYR A 1 663 ? -20.906 0.285 18.572 1.00 95.75 663 TYR A N 1
ATOM 5338 C CA . TYR A 1 663 ? -20.807 1.489 17.741 1.00 95.75 663 TYR A CA 1
ATOM 5339 C C . TYR A 1 663 ? -20.892 1.151 16.247 1.00 95.75 663 TYR A C 1
ATOM 5341 O O . TYR A 1 663 ? -20.240 1.761 15.404 1.00 95.75 663 TYR A O 1
ATOM 5349 N N . GLY A 1 664 ? -21.698 0.139 15.906 1.00 94.19 664 GLY A N 1
ATOM 5350 C CA . GLY A 1 664 ? -21.999 -0.213 14.516 1.00 94.19 664 GLY A CA 1
ATOM 5351 C C . GLY A 1 664 ? -20.885 -0.964 13.782 1.00 94.19 664 GLY A C 1
ATOM 5352 O O . GLY A 1 664 ? -20.948 -1.081 12.560 1.00 94.19 664 GLY A O 1
ATOM 5353 N N . VAL A 1 665 ? -19.883 -1.484 14.495 1.00 96.88 665 VAL A N 1
ATOM 5354 C CA . VAL A 1 665 ? -18.812 -2.309 13.918 1.00 96.88 665 VAL A CA 1
ATOM 5355 C C . VAL A 1 665 ? -19.157 -3.794 14.100 1.00 96.88 665 VAL A C 1
ATO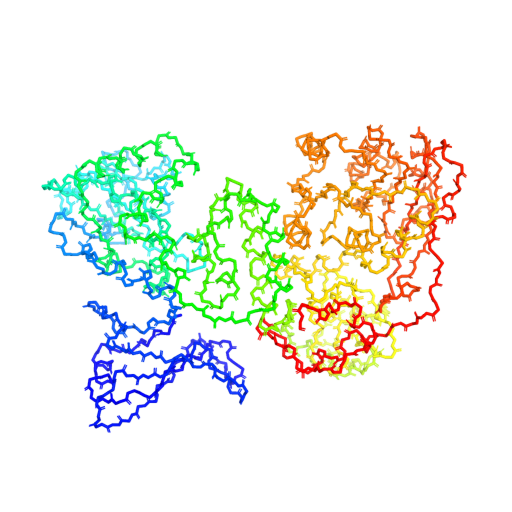M 5357 O O . VAL A 1 665 ? -19.450 -4.212 15.215 1.00 96.88 665 VAL A O 1
ATOM 5360 N N . PRO A 1 666 ? -19.083 -4.648 13.069 1.00 96.94 666 PRO A N 1
ATOM 5361 C CA . PRO A 1 666 ? -19.378 -6.082 13.170 1.00 96.94 666 PRO A CA 1
ATOM 5362 C C . PRO A 1 666 ? -18.228 -6.875 13.821 1.00 96.94 666 PRO A C 1
ATOM 5364 O O . PRO A 1 666 ? -17.845 -7.944 13.346 1.00 96.94 666 PRO A O 1
ATOM 5367 N N . GLN A 1 667 ? -17.645 -6.355 14.905 1.00 96.00 667 GLN A N 1
ATOM 5368 C CA . GLN A 1 667 ? -16.460 -6.911 15.555 1.00 96.00 667 GLN A CA 1
ATOM 5369 C C . GLN A 1 667 ? -16.453 -6.642 17.064 1.00 96.00 667 GLN A C 1
ATOM 5371 O O . GLN A 1 667 ? -16.510 -5.496 17.505 1.00 96.00 667 GLN A O 1
ATOM 5376 N N . LYS A 1 668 ? -16.262 -7.696 17.861 1.00 94.31 668 LYS A N 1
ATOM 5377 C CA . LYS A 1 668 ? -16.073 -7.647 19.319 1.00 94.31 668 LYS A CA 1
ATOM 5378 C C . LYS A 1 668 ? -14.659 -7.182 19.674 1.00 94.31 668 LYS A C 1
ATOM 5380 O O . LYS A 1 668 ? -13.843 -7.966 20.158 1.00 94.31 668 LYS A O 1
ATOM 5385 N N . ARG A 1 669 ? -14.353 -5.914 19.401 1.00 92.50 669 ARG A N 1
ATOM 5386 C CA . ARG A 1 669 ? -13.049 -5.296 19.676 1.00 92.50 669 ARG A CA 1
ATOM 5387 C C . ARG A 1 669 ? -13.165 -4.352 20.866 1.00 92.50 669 ARG A C 1
ATOM 5389 O O . ARG A 1 669 ? -13.872 -3.353 20.786 1.00 92.50 669 ARG A O 1
ATOM 5396 N N . LYS A 1 670 ? -12.447 -4.656 21.947 1.00 92.00 670 LYS A N 1
ATOM 5397 C CA . LYS A 1 670 ? -12.355 -3.780 23.120 1.00 92.00 670 LYS A CA 1
ATOM 5398 C C . LYS A 1 670 ? -11.161 -2.839 23.016 1.00 92.00 670 LYS A C 1
ATOM 5400 O O . LYS A 1 670 ? -10.085 -3.291 22.604 1.00 92.00 670 LYS A O 1
ATOM 5405 N N . ARG A 1 671 ? -11.333 -1.577 23.408 1.00 91.06 671 ARG A N 1
ATOM 5406 C CA . ARG A 1 671 ? -10.272 -0.562 23.470 1.00 91.06 671 ARG A CA 1
ATOM 5407 C C . ARG A 1 671 ? -10.417 0.347 24.673 1.00 91.06 671 ARG A C 1
ATOM 5409 O O . ARG A 1 671 ? -11.527 0.753 24.999 1.00 91.06 671 ARG A O 1
ATOM 5416 N N . LEU A 1 672 ? -9.293 0.636 25.319 1.00 91.69 672 LEU A N 1
ATOM 5417 C CA . LEU A 1 672 ? -9.208 1.703 26.300 1.00 91.69 672 LEU A CA 1
ATOM 5418 C C . LEU A 1 672 ? -9.058 3.006 25.520 1.00 91.69 672 LEU A C 1
ATOM 5420 O O . LEU A 1 672 ? -8.074 3.183 24.806 1.00 91.69 672 LEU A O 1
ATOM 5424 N N . ILE A 1 673 ? -10.056 3.873 25.628 1.00 95.31 673 ILE A N 1
ATOM 5425 C CA . ILE A 1 673 ? -10.010 5.219 25.071 1.00 95.31 673 ILE A CA 1
ATOM 5426 C C . ILE A 1 673 ? -9.833 6.172 26.238 1.00 95.31 673 ILE A C 1
ATOM 5428 O O . ILE A 1 673 ? -10.666 6.192 27.145 1.00 95.31 673 ILE A O 1
ATOM 5432 N N . THR A 1 674 ? -8.752 6.940 26.211 1.00 95.19 674 THR A N 1
ATOM 5433 C CA . THR A 1 674 ? -8.494 7.998 27.182 1.00 95.19 674 THR A CA 1
ATOM 5434 C C . THR A 1 674 ? -8.695 9.343 26.514 1.00 95.19 674 THR A C 1
ATOM 5436 O O . THR A 1 674 ? -8.091 9.619 25.479 1.00 95.19 674 THR A O 1
ATOM 5439 N N . ILE A 1 675 ? -9.560 10.160 27.104 1.00 97.50 675 ILE A N 1
ATOM 5440 C CA . ILE A 1 675 ? -9.844 11.518 26.661 1.00 97.50 675 ILE A CA 1
ATOM 5441 C C . ILE A 1 675 ? -9.294 12.465 27.717 1.00 97.50 675 ILE A C 1
ATOM 5443 O O . ILE A 1 675 ? -9.620 12.340 28.898 1.00 97.50 675 ILE A O 1
ATOM 5447 N N . GLY A 1 676 ? -8.471 13.413 27.283 1.00 97.62 676 GLY A N 1
ATOM 5448 C CA . GLY A 1 676 ? -8.053 14.530 28.114 1.00 97.62 676 GLY A CA 1
ATOM 5449 C C . GLY A 1 676 ? -8.576 15.844 27.571 1.00 97.62 676 GLY A C 1
ATOM 5450 O O . GLY A 1 676 ? -8.505 16.088 26.371 1.00 97.62 676 GLY A O 1
ATOM 5451 N N . VAL A 1 677 ? -9.086 16.699 28.449 1.00 98.19 677 VAL A N 1
ATOM 5452 C CA . VAL A 1 677 ? -9.619 18.025 28.123 1.00 98.19 677 VAL A CA 1
ATOM 5453 C C . VAL A 1 677 ? -8.804 19.066 28.862 1.00 98.19 677 VAL A C 1
ATOM 5455 O O . VAL A 1 677 ? -8.601 18.933 30.068 1.00 98.19 677 VAL A O 1
ATOM 5458 N N . ARG A 1 678 ? -8.351 20.108 28.168 1.00 97.69 678 ARG A N 1
ATOM 5459 C CA . ARG A 1 678 ? -7.572 21.176 28.796 1.00 97.69 678 ARG A CA 1
ATOM 5460 C C . ARG A 1 678 ? -8.368 21.822 29.937 1.00 97.69 678 ARG A C 1
ATOM 5462 O O . ARG A 1 678 ? -9.578 22.029 29.821 1.00 97.69 678 ARG A O 1
ATOM 5469 N N . SER A 1 679 ? -7.712 22.084 31.065 1.00 96.81 679 SER A N 1
ATOM 5470 C CA . SER A 1 679 ? -8.385 22.396 32.335 1.00 96.81 679 SER A CA 1
ATOM 5471 C C . SER A 1 679 ? -9.256 23.658 32.309 1.00 96.81 679 SER A C 1
ATOM 5473 O O . SER A 1 679 ? -10.221 23.734 33.066 1.00 96.81 679 SER A O 1
ATOM 5475 N N . ASP A 1 680 ? -8.962 24.611 31.423 1.00 96.69 680 ASP A N 1
ATOM 5476 C CA . ASP A 1 680 ? -9.723 25.849 31.208 1.00 96.69 680 ASP A CA 1
ATOM 5477 C C . ASP A 1 680 ? -11.081 25.636 30.516 1.00 96.69 680 ASP A C 1
ATOM 5479 O O . ASP A 1 680 ? -11.940 26.514 30.563 1.00 96.69 680 ASP A O 1
ATOM 5483 N N . ILE A 1 681 ? -11.309 24.482 29.883 1.00 96.94 681 ILE A N 1
ATOM 5484 C CA . ILE A 1 681 ? -12.557 24.195 29.168 1.00 96.94 681 ILE A CA 1
ATOM 5485 C C . ILE A 1 681 ? -13.573 23.590 30.151 1.00 96.94 681 ILE A C 1
ATOM 5487 O O . ILE A 1 681 ? -13.287 22.546 30.747 1.00 96.94 681 ILE A O 1
ATOM 5491 N N . PRO A 1 682 ? -14.775 24.172 30.326 1.00 95.44 682 PRO A N 1
ATOM 5492 C CA . PRO A 1 682 ? -15.725 23.795 31.377 1.00 95.44 682 PRO A CA 1
ATOM 5493 C C . PRO A 1 682 ? -16.569 22.556 31.014 1.00 95.44 682 PRO A C 1
ATOM 5495 O O . PRO A 1 682 ? -17.793 22.598 31.033 1.00 95.44 682 PRO A O 1
ATOM 5498 N N . ILE A 1 683 ? -15.917 21.446 30.667 1.00 96.06 683 ILE A N 1
ATOM 5499 C CA . ILE A 1 683 ? -16.558 20.156 30.372 1.00 96.06 683 ILE A CA 1
ATOM 5500 C C . ILE A 1 683 ? -15.783 19.008 31.017 1.00 96.06 683 ILE A C 1
ATOM 5502 O O . ILE A 1 683 ? -14.552 19.070 31.135 1.00 96.06 683 ILE A O 1
ATOM 5506 N N . SER A 1 684 ? -16.491 17.980 31.481 1.00 95.88 684 SER A N 1
ATOM 5507 C CA . SER A 1 684 ? -15.863 16.775 32.021 1.00 95.88 684 SER A CA 1
ATOM 5508 C C . SER A 1 684 ? -15.506 15.798 30.892 1.00 95.88 684 SER A C 1
ATOM 5510 O O . SER A 1 684 ? -16.324 15.596 29.991 1.00 95.88 684 SER A O 1
ATOM 5512 N N . PRO A 1 685 ? -14.326 15.146 30.914 1.00 96.12 685 PRO A N 1
ATOM 5513 C CA . PRO A 1 685 ? -13.980 14.125 29.925 1.00 96.12 685 PRO A CA 1
ATOM 5514 C C . PRO A 1 685 ? -15.002 12.977 29.821 1.00 96.12 685 PRO A C 1
ATOM 5516 O O . PRO A 1 685 ? -15.265 12.521 28.709 1.00 96.12 685 PRO A O 1
ATOM 5519 N N . SER A 1 686 ? -15.633 12.552 30.928 1.00 94.88 686 SER A N 1
ATOM 5520 C CA . SER A 1 686 ? -16.739 11.566 30.943 1.00 94.88 686 SER A CA 1
ATOM 5521 C C . SER A 1 686 ? -17.854 11.881 29.943 1.00 94.88 686 SER A C 1
ATOM 5523 O O . SER A 1 686 ? -18.401 10.982 29.304 1.00 94.88 686 SER A O 1
ATOM 5525 N N . GLU A 1 687 ? -18.182 13.162 29.767 1.00 96.25 687 GLU A N 1
ATOM 5526 C CA . GLU A 1 687 ? -19.250 13.599 28.872 1.00 96.25 687 GLU A CA 1
ATOM 5527 C C . GLU A 1 687 ? -18.880 13.394 27.397 1.00 96.25 687 GLU A C 1
ATOM 5529 O O . GLU A 1 687 ? -19.757 13.333 26.535 1.00 96.25 687 GLU A O 1
ATOM 5534 N N . LEU A 1 688 ? -17.595 13.273 27.078 1.00 96.75 688 LEU A N 1
ATOM 5535 C CA . LEU A 1 688 ? -17.102 13.191 25.706 1.00 96.75 688 LEU A CA 1
ATOM 5536 C C . LEU A 1 688 ? -17.081 11.770 25.147 1.00 96.75 688 LEU A C 1
ATOM 5538 O O . LEU A 1 688 ? -16.921 11.594 23.936 1.00 96.75 688 LEU A O 1
ATOM 5542 N N . PHE A 1 689 ? -17.330 10.756 25.973 1.00 96.69 689 PHE A N 1
ATOM 5543 C CA . PHE A 1 689 ? -17.474 9.396 25.478 1.00 96.69 689 PHE A CA 1
ATOM 5544 C C . PHE A 1 689 ? -18.817 9.166 24.766 1.00 96.69 689 PHE A C 1
ATOM 5546 O O . PHE A 1 689 ? -19.857 9.647 25.220 1.00 96.69 689 PHE A O 1
ATOM 5553 N N . PRO A 1 690 ? -18.829 8.394 23.663 1.00 95.25 690 PRO A N 1
ATOM 5554 C CA . PRO A 1 690 ? -20.041 8.161 22.892 1.00 95.25 690 PRO A CA 1
ATOM 5555 C C . PRO A 1 690 ? -20.996 7.182 23.580 1.00 95.25 690 PRO A C 1
ATOM 5557 O O . PRO A 1 690 ? -20.589 6.175 24.173 1.00 95.25 690 PRO A O 1
ATOM 5560 N N . ILE A 1 691 ? -22.292 7.425 23.397 1.00 93.81 691 ILE A N 1
ATOM 5561 C CA . ILE A 1 691 ? -23.363 6.543 23.866 1.00 93.81 691 ILE A CA 1
ATOM 5562 C C . ILE A 1 691 ? -23.470 5.322 22.929 1.00 93.81 691 ILE A C 1
ATOM 5564 O O . ILE A 1 691 ? -23.471 5.494 21.708 1.00 93.81 691 ILE A O 1
ATOM 5568 N N . PRO A 1 692 ? -23.568 4.085 23.459 1.00 95.38 692 PRO A N 1
ATOM 5569 C CA . PRO A 1 692 ? -23.802 2.882 22.661 1.00 95.38 692 PRO A CA 1
ATOM 5570 C C . PRO A 1 692 ? -25.002 2.994 21.710 1.00 95.38 692 PRO A C 1
ATOM 5572 O O . PRO A 1 692 ? -26.098 3.383 22.110 1.00 95.38 692 PRO A O 1
ATOM 5575 N N . LEU A 1 693 ? -24.820 2.566 20.462 1.00 93.12 693 LEU A N 1
ATOM 5576 C CA . LEU A 1 693 ? -25.895 2.461 19.481 1.00 93.12 693 LEU A CA 1
ATOM 5577 C C . LEU A 1 693 ? -26.775 1.236 19.770 1.00 93.12 693 LEU A C 1
ATOM 5579 O O . LEU A 1 693 ? -26.291 0.170 20.154 1.00 93.12 693 LEU A O 1
ATOM 5583 N N . ASN A 1 694 ? -28.075 1.345 19.485 1.00 86.94 694 ASN A N 1
ATOM 5584 C CA . ASN A 1 694 ? -29.022 0.231 19.634 1.00 86.94 694 ASN A CA 1
ATOM 5585 C C . ASN A 1 694 ? -29.008 -0.757 18.442 1.00 86.94 694 ASN A C 1
ATOM 5587 O O . ASN A 1 694 ? -29.825 -1.670 18.349 1.00 86.94 694 ASN A O 1
ATOM 5591 N N . THR A 1 695 ? -28.097 -0.576 17.483 1.00 83.94 695 THR A N 1
ATOM 5592 C CA . THR A 1 695 ? -28.007 -1.403 16.273 1.00 83.94 695 THR A CA 1
ATOM 5593 C C . THR A 1 695 ? -26.890 -2.429 16.394 1.00 83.94 695 THR A C 1
ATOM 5595 O O . THR A 1 695 ? -25.729 -2.055 16.553 1.00 83.94 695 THR A O 1
ATOM 5598 N N . LYS A 1 696 ? -27.217 -3.715 16.235 1.00 88.69 696 LYS A N 1
ATOM 5599 C CA . LYS A 1 696 ? -26.221 -4.787 16.102 1.00 88.69 696 LYS A CA 1
ATOM 5600 C C . LYS A 1 696 ? -25.919 -5.026 14.626 1.00 88.69 696 LYS A C 1
ATOM 5602 O O . LYS A 1 696 ? -26.844 -5.098 13.825 1.00 88.69 696 LYS A O 1
ATOM 5607 N N . VAL A 1 697 ? -24.640 -5.161 14.291 1.00 96.19 697 VAL A N 1
ATOM 5608 C CA . VAL A 1 697 ? -24.179 -5.518 12.943 1.00 96.19 697 VAL A CA 1
ATOM 5609 C C . VAL A 1 697 ? -23.478 -6.866 13.024 1.00 96.19 697 VAL A C 1
ATOM 5611 O O . VAL A 1 697 ? -22.650 -7.092 13.910 1.00 96.19 697 VAL A O 1
ATOM 5614 N N . THR A 1 698 ? -23.835 -7.775 12.130 1.00 97.69 698 THR A N 1
ATOM 5615 C CA . THR A 1 698 ? -23.341 -9.153 12.120 1.00 97.69 698 THR A CA 1
ATOM 5616 C C . THR A 1 698 ? -22.217 -9.352 11.105 1.00 97.69 698 THR A C 1
ATOM 5618 O O . THR A 1 698 ? -21.952 -8.491 10.264 1.00 97.69 698 THR A O 1
ATOM 5621 N N . ALA A 1 699 ? -21.540 -10.501 11.160 1.00 97.44 699 ALA A N 1
ATOM 5622 C CA . ALA A 1 699 ? -20.602 -10.882 10.113 1.00 97.44 699 ALA A CA 1
ATOM 5623 C C . ALA A 1 699 ? -21.300 -11.007 8.747 1.00 97.44 699 ALA A C 1
ATOM 5625 O O . ALA A 1 699 ? -20.727 -10.594 7.740 1.00 97.44 699 ALA A O 1
ATOM 5626 N N . ARG A 1 700 ? -22.544 -11.510 8.704 1.00 97.38 700 ARG A N 1
ATOM 5627 C CA . ARG A 1 700 ? -23.332 -11.611 7.463 1.00 97.38 700 ARG A CA 1
ATOM 5628 C C . ARG A 1 700 ? -23.509 -10.249 6.813 1.00 97.38 700 ARG A C 1
ATOM 5630 O O . ARG A 1 700 ? -23.186 -10.089 5.640 1.00 97.38 700 ARG A O 1
ATOM 5637 N N . ASP A 1 701 ? -23.909 -9.255 7.606 1.00 96.88 701 ASP A N 1
ATOM 5638 C CA . ASP A 1 701 ? -24.081 -7.882 7.128 1.00 96.88 701 ASP A CA 1
ATOM 5639 C C . ASP A 1 701 ? -22.811 -7.319 6.480 1.00 96.88 701 ASP A C 1
ATOM 5641 O O . ASP A 1 701 ? -22.911 -6.453 5.616 1.00 96.88 701 ASP A O 1
ATOM 5645 N N . ALA A 1 702 ? -21.626 -7.769 6.898 1.00 96.62 702 ALA A N 1
ATOM 5646 C CA . ALA A 1 702 ? -20.352 -7.226 6.447 1.00 96.62 702 ALA A CA 1
ATOM 5647 C C . ALA A 1 702 ? -19.802 -7.881 5.171 1.00 96.62 702 ALA A C 1
ATOM 5649 O O . ALA A 1 702 ? -19.190 -7.188 4.354 1.00 96.62 702 ALA A O 1
ATOM 5650 N N . ILE A 1 703 ? -19.951 -9.203 5.025 1.00 96.19 703 ILE A N 1
ATOM 5651 C CA . ILE A 1 703 ? -19.180 -9.969 4.028 1.00 96.19 703 ILE A CA 1
ATOM 5652 C C . ILE A 1 703 ? -20.002 -10.939 3.167 1.00 96.19 703 ILE A C 1
ATOM 5654 O O . ILE A 1 703 ? -19.421 -11.597 2.307 1.00 96.19 703 ILE A O 1
ATOM 5658 N N . GLU A 1 704 ? -21.320 -11.057 3.359 1.00 95.38 704 GLU A N 1
ATOM 5659 C CA . GLU A 1 704 ? -22.147 -11.998 2.579 1.00 95.38 704 GLU A CA 1
ATOM 5660 C C . GLU A 1 704 ? -22.110 -11.714 1.067 1.00 95.38 704 GLU A C 1
ATOM 5662 O O . GLU A 1 704 ? -21.976 -12.641 0.270 1.00 95.38 704 GLU A O 1
ATOM 5667 N N . ASP A 1 705 ? -22.133 -10.444 0.655 1.00 92.88 705 ASP A N 1
ATOM 5668 C CA . ASP A 1 705 ? -22.064 -10.048 -0.759 1.00 92.88 705 ASP A CA 1
ATOM 5669 C C . ASP A 1 705 ? -20.706 -10.364 -1.413 1.00 92.88 705 ASP A C 1
ATOM 5671 O O . ASP A 1 705 ? -20.626 -10.443 -2.637 1.00 92.88 705 ASP A O 1
ATOM 5675 N N . LEU A 1 706 ? -19.650 -10.590 -0.620 1.00 93.31 706 LEU A N 1
ATOM 5676 C CA . LEU A 1 706 ? -18.327 -11.000 -1.110 1.00 93.31 706 LEU A CA 1
ATOM 5677 C C . LEU A 1 706 ? -18.130 -12.519 -1.125 1.00 93.31 706 LEU A C 1
ATOM 5679 O O . LEU A 1 706 ? -17.144 -12.986 -1.698 1.00 93.31 706 LEU A O 1
ATOM 5683 N N . GLN A 1 707 ? -19.043 -13.291 -0.524 1.00 91.69 707 GLN A N 1
ATOM 5684 C CA . GLN A 1 707 ? -18.893 -14.735 -0.316 1.00 91.69 707 GLN A CA 1
ATOM 5685 C C . GLN A 1 707 ? -18.495 -15.460 -1.610 1.00 91.69 707 GLN A C 1
ATOM 5687 O O . GLN A 1 707 ? -17.506 -16.190 -1.640 1.00 91.69 707 GLN A O 1
ATOM 5692 N N . ASN A 1 708 ? -19.252 -15.217 -2.683 1.00 86.56 708 ASN A N 1
ATOM 5693 C CA . ASN A 1 708 ? -19.103 -15.907 -3.966 1.00 86.56 708 ASN A CA 1
ATOM 5694 C C . ASN A 1 708 ? -18.150 -15.182 -4.937 1.00 86.56 708 ASN A C 1
ATOM 5696 O O . ASN A 1 708 ? -18.112 -15.515 -6.122 1.00 86.56 708 ASN A O 1
ATOM 5700 N N . ILE A 1 709 ? -17.405 -14.178 -4.466 1.00 86.12 709 ILE A N 1
ATOM 5701 C CA . ILE A 1 709 ? -16.385 -13.487 -5.256 1.00 86.12 709 ILE A CA 1
ATOM 5702 C C . ILE A 1 709 ? -15.043 -14.179 -5.011 1.00 86.12 709 ILE A C 1
ATOM 5704 O O . ILE A 1 709 ? -14.563 -14.243 -3.876 1.00 86.12 709 ILE A O 1
ATOM 5708 N N . GLU A 1 710 ? -14.427 -14.683 -6.083 1.00 84.75 710 GLU A N 1
ATOM 5709 C CA . GLU A 1 710 ? -13.090 -15.285 -6.040 1.00 84.75 710 GLU A CA 1
ATOM 5710 C C . GLU A 1 710 ? -12.097 -14.324 -5.374 1.00 84.75 710 GLU A C 1
ATOM 5712 O O . GLU A 1 710 ? -12.053 -13.150 -5.717 1.00 84.75 710 GLU A O 1
ATOM 5717 N N . CYS A 1 711 ? -11.281 -14.800 -4.431 1.00 86.19 711 CYS A N 1
ATOM 5718 C CA . CYS A 1 711 ? -10.270 -13.957 -3.795 1.00 86.19 711 CYS A CA 1
ATOM 5719 C C . CYS A 1 711 ? -9.036 -13.795 -4.694 1.00 86.19 711 CYS A C 1
ATOM 5721 O O . CYS A 1 711 ? -8.080 -14.566 -4.589 1.00 86.19 711 CYS A O 1
ATOM 5723 N N . SER A 1 712 ? -9.031 -12.771 -5.544 1.00 79.44 712 SER A N 1
ATOM 5724 C CA . SER A 1 712 ? -7.895 -12.405 -6.394 1.00 79.44 712 SER A CA 1
ATOM 5725 C C . SER A 1 712 ? -7.670 -10.887 -6.458 1.00 79.44 712 SER A C 1
ATOM 5727 O O . SER A 1 712 ? -8.528 -10.096 -6.069 1.00 79.44 712 SER A O 1
ATOM 5729 N N . GLU A 1 713 ? -6.525 -10.455 -6.993 1.00 69.06 713 GLU A N 1
ATOM 5730 C CA . GLU A 1 713 ? -6.270 -9.023 -7.231 1.00 69.06 713 GLU A CA 1
ATOM 5731 C C . GLU A 1 713 ? -7.215 -8.412 -8.280 1.00 69.06 713 GLU A C 1
ATOM 5733 O O . GLU A 1 713 ? -7.464 -7.215 -8.243 1.00 69.06 713 GLU A O 1
ATOM 5738 N N . ASN A 1 714 ? -7.798 -9.221 -9.170 1.00 70.50 714 ASN A N 1
ATOM 5739 C CA . ASN A 1 714 ? -8.638 -8.750 -10.277 1.00 70.50 714 ASN A CA 1
ATOM 5740 C C . ASN A 1 714 ? -10.087 -9.219 -10.093 1.00 70.50 714 ASN A C 1
ATOM 5742 O O . ASN A 1 714 ? -10.693 -9.781 -11.005 1.00 70.50 714 ASN A O 1
ATOM 5746 N N . SER A 1 715 ? -10.595 -9.092 -8.871 1.00 74.81 715 SER A N 1
ATOM 5747 C CA . SER A 1 715 ? -11.946 -9.520 -8.504 1.00 74.81 715 SER A CA 1
ATOM 5748 C C . SER A 1 715 ? -12.934 -8.387 -8.741 1.00 74.81 715 SER A C 1
ATOM 5750 O O . SER A 1 715 ? -12.577 -7.236 -8.525 1.00 74.81 715 SER A O 1
ATOM 5752 N N . PHE A 1 716 ? -14.171 -8.694 -9.125 1.00 79.94 716 PHE A N 1
ATOM 5753 C CA . PHE A 1 716 ? -15.200 -7.695 -9.442 1.00 79.94 716 PHE A CA 1
ATOM 5754 C C . PHE A 1 716 ? -16.442 -7.903 -8.582 1.00 79.94 716 PHE A C 1
ATOM 5756 O O . PHE A 1 716 ? -16.782 -9.043 -8.257 1.00 79.94 716 PHE A O 1
ATOM 5763 N N . TYR A 1 717 ? -17.130 -6.813 -8.239 1.00 80.94 717 TYR A N 1
ATOM 5764 C CA . TYR A 1 717 ? -18.446 -6.913 -7.608 1.00 80.94 717 TYR A CA 1
ATOM 5765 C C . TYR A 1 717 ? -19.432 -7.609 -8.556 1.00 80.94 717 TYR A C 1
ATOM 5767 O O . TYR A 1 717 ? -19.448 -7.338 -9.754 1.00 80.94 717 TYR A O 1
ATOM 5775 N N . ASN A 1 718 ? -20.253 -8.512 -8.020 1.00 71.38 718 ASN A N 1
ATOM 5776 C CA . ASN A 1 718 ? -21.210 -9.302 -8.803 1.00 71.38 718 ASN A CA 1
ATOM 5777 C C . ASN A 1 718 ? -22.621 -9.359 -8.186 1.00 71.38 718 ASN A C 1
ATOM 5779 O O . ASN A 1 718 ? -23.462 -10.113 -8.673 1.00 71.38 718 ASN A O 1
ATOM 5783 N N . SER A 1 719 ? -22.873 -8.593 -7.119 1.00 68.12 719 SER A N 1
ATOM 5784 C CA . SER A 1 719 ? -24.151 -8.551 -6.405 1.00 68.12 719 SER A CA 1
ATOM 5785 C C . SER A 1 719 ? -24.629 -7.114 -6.217 1.00 68.12 719 SER A C 1
ATOM 5787 O O . SER A 1 719 ? -23.919 -6.286 -5.643 1.00 68.12 719 SER A O 1
ATOM 5789 N N . ASP A 1 720 ? -25.873 -6.857 -6.619 1.00 68.44 720 ASP A N 1
ATOM 5790 C CA . ASP A 1 720 ? -26.586 -5.603 -6.338 1.00 68.44 720 ASP A CA 1
ATOM 5791 C C . ASP A 1 720 ? -27.259 -5.621 -4.955 1.00 68.44 720 ASP A C 1
ATOM 5793 O O . ASP A 1 720 ? -27.619 -4.585 -4.386 1.00 68.44 720 ASP A O 1
ATOM 5797 N N . LYS A 1 721 ? -27.424 -6.817 -4.374 1.00 80.31 721 LYS A N 1
ATOM 5798 C CA . LYS A 1 721 ? -27.980 -6.994 -3.033 1.00 80.31 721 LYS A CA 1
ATOM 5799 C C . LYS A 1 721 ? -26.869 -6.817 -2.008 1.00 80.31 721 LYS A C 1
ATOM 5801 O O . LYS A 1 721 ? -26.101 -7.735 -1.738 1.00 80.31 721 LYS A O 1
ATOM 5806 N N . ILE A 1 722 ? -26.826 -5.621 -1.432 1.00 88.62 722 ILE A N 1
ATOM 5807 C CA . ILE A 1 722 ? -25.928 -5.255 -0.336 1.00 88.62 722 ILE A CA 1
ATOM 5808 C C . ILE A 1 722 ? -26.719 -4.861 0.915 1.00 88.62 722 ILE A C 1
ATOM 5810 O O . ILE A 1 722 ? -27.789 -4.241 0.827 1.00 88.62 722 ILE A O 1
ATOM 5814 N N . SER A 1 723 ? -26.179 -5.212 2.083 1.00 92.25 723 SER A N 1
ATOM 5815 C CA . SER A 1 723 ? -26.769 -4.909 3.390 1.00 92.25 723 SER A CA 1
ATOM 5816 C C . SER A 1 723 ? -26.820 -3.396 3.662 1.00 92.25 723 SER A C 1
ATOM 5818 O O . SER A 1 723 ? -26.126 -2.595 3.026 1.00 92.25 723 SER A O 1
ATOM 5820 N N . LYS A 1 724 ? -27.603 -2.976 4.668 1.00 92.12 724 LYS A N 1
ATOM 5821 C CA . LYS A 1 724 ? -27.593 -1.575 5.140 1.00 92.12 724 LYS A CA 1
ATOM 5822 C C . LYS A 1 724 ? -26.206 -1.142 5.620 1.00 92.12 724 LYS A C 1
ATOM 5824 O O . LYS A 1 724 ? -25.869 0.032 5.501 1.00 92.12 724 LYS A O 1
ATOM 5829 N N . TYR A 1 725 ? -25.426 -2.073 6.164 1.00 94.38 725 TYR A N 1
ATOM 5830 C CA . TYR A 1 725 ? -24.062 -1.821 6.608 1.00 94.38 725 TYR A CA 1
ATOM 5831 C C . TYR A 1 725 ? -23.133 -1.540 5.424 1.00 94.38 725 TYR A C 1
ATOM 5833 O O . TYR A 1 725 ? -22.501 -0.488 5.384 1.00 94.38 725 TYR A O 1
ATOM 5841 N N . VAL A 1 726 ? -23.131 -2.410 4.411 1.00 92.44 726 VAL A N 1
ATOM 5842 C CA . VAL A 1 726 ? -22.290 -2.241 3.215 1.00 92.44 726 VAL A CA 1
ATOM 5843 C C . VAL A 1 726 ? -22.660 -0.970 2.454 1.00 92.44 726 VAL A C 1
ATOM 5845 O O . VAL A 1 726 ? -21.768 -0.267 2.000 1.00 92.44 726 VAL A O 1
ATOM 5848 N N . ARG A 1 727 ? -23.940 -0.575 2.405 1.00 91.19 727 ARG A N 1
ATOM 5849 C CA . ARG A 1 727 ? -24.349 0.722 1.821 1.00 91.19 727 ARG A CA 1
ATOM 5850 C C . ARG A 1 727 ? -23.712 1.939 2.497 1.00 91.19 727 ARG A C 1
ATOM 5852 O O . ARG A 1 727 ? -23.548 2.959 1.841 1.00 91.19 727 ARG A O 1
ATOM 5859 N N . LYS A 1 728 ? -23.365 1.858 3.788 1.00 89.75 728 LYS A N 1
ATOM 5860 C CA . LYS A 1 728 ? -22.649 2.943 4.487 1.00 89.75 728 LYS A CA 1
ATOM 5861 C C . LYS A 1 728 ? -21.169 3.003 4.103 1.00 89.75 728 LYS A C 1
ATOM 5863 O O . LYS A 1 728 ? -20.586 4.078 4.162 1.00 89.75 728 LYS A O 1
ATOM 5868 N N . LEU A 1 729 ? -20.579 1.864 3.738 1.00 90.44 729 LEU A N 1
ATOM 5869 C CA . LEU A 1 729 ? -19.159 1.732 3.384 1.00 90.44 729 LEU A CA 1
ATOM 5870 C C . LEU A 1 729 ? -18.902 1.872 1.877 1.00 90.44 729 LEU A C 1
ATOM 5872 O O . LEU A 1 729 ? -17.801 2.223 1.450 1.00 90.44 729 LEU A O 1
ATOM 5876 N N . LYS A 1 730 ? -19.914 1.583 1.058 1.00 84.00 730 LYS A N 1
ATOM 5877 C CA . LYS A 1 730 ? -19.868 1.656 -0.397 1.00 84.00 730 LYS A CA 1
ATOM 5878 C C . LYS A 1 730 ? -20.536 2.950 -0.847 1.00 84.00 730 LYS A C 1
ATOM 5880 O O . LYS A 1 730 ? -21.758 3.061 -0.862 1.00 84.00 730 LYS A O 1
ATOM 5885 N N . ASN A 1 731 ? -19.730 3.942 -1.221 1.00 75.94 731 ASN A N 1
ATOM 5886 C CA . ASN A 1 731 ? -20.242 5.165 -1.834 1.00 75.94 731 ASN A CA 1
ATOM 5887 C C . ASN A 1 731 ? -20.860 4.816 -3.197 1.00 75.94 731 ASN A C 1
ATOM 5889 O O . ASN A 1 731 ? -20.140 4.506 -4.143 1.00 75.94 731 ASN A O 1
ATOM 5893 N N . SER A 1 732 ? -22.187 4.875 -3.300 1.00 60.06 732 SER A N 1
ATOM 5894 C CA . SER A 1 732 ? -22.927 4.517 -4.518 1.00 60.06 732 SER A CA 1
ATOM 5895 C C . SER A 1 732 ? -22.631 5.419 -5.718 1.00 60.06 732 SER A C 1
ATOM 5897 O O . SER A 1 732 ? -22.996 5.078 -6.832 1.00 60.06 732 SER A O 1
ATOM 5899 N N . LYS A 1 733 ? -21.978 6.572 -5.517 1.00 61.06 733 LYS A N 1
ATOM 5900 C CA . LYS A 1 733 ? -21.509 7.427 -6.618 1.00 61.06 733 LYS A CA 1
ATOM 5901 C C . LYS A 1 733 ? -20.148 6.986 -7.177 1.00 61.06 733 LYS A C 1
ATOM 5903 O O . LYS A 1 733 ? -19.767 7.460 -8.246 1.00 61.06 733 LYS A O 1
ATOM 5908 N N . LEU A 1 734 ? -19.411 6.137 -6.448 1.00 66.06 734 LEU A N 1
ATOM 5909 C CA . LEU A 1 734 ? -18.098 5.605 -6.843 1.00 66.06 734 LEU A CA 1
ATOM 5910 C C . LEU A 1 734 ? -18.170 4.269 -7.590 1.00 66.06 734 LEU A C 1
ATOM 5912 O O . LEU A 1 734 ? -17.291 4.026 -8.412 1.00 66.06 734 LEU A O 1
ATOM 5916 N N . PHE A 1 735 ? -19.146 3.418 -7.267 1.00 56.19 735 PHE A N 1
ATOM 5917 C CA . PHE A 1 735 ? -19.207 2.013 -7.684 1.00 56.19 735 PHE A CA 1
ATOM 5918 C C . PHE A 1 735 ? -20.428 1.683 -8.525 1.00 56.19 735 PHE A C 1
ATOM 5920 O O . PHE A 1 735 ? -21.496 2.271 -8.243 1.00 56.19 735 PHE A O 1
#

Sequence (735 aa):
MIRIKLCKLLRSLVFDNNKVISINNIPENNPWFEGTQAICSILIQKGEKSFQFRVSQSFKPPKSVSYKDVNYQTNLEFPNENSVLSLSKVEETIFEQIKKFKPLKELTFVTNKRGELDLTIHKDYITSNESPYQLLRGRDLGLYQLQNNKYDYVSPEFVDKTSKKLYINSERIACQQVANLGKDRRITFSYIPKNYVLGNSCNFIYCQENEYQIDCYYLLALFNSSIINWYFKHISSNNHVNNYELDLFPIPIPPIESVKKISLCCQSIMDDYDSQKIKQLDDLVCNLFGLNIKDLEKKTTNTFSPYLINLLKKDLSYFYQAKDLKDVNVENLLTSKLNFDSIKLVIPSLLDPFLNKCVLYIIDKYQRISKGEVLNHTSFKLSNLDLEMIEAVPQGGNWTNISKETITKSKRLTRLTQTGGRTTLYGRIDYEKPCYTITTYFNRPGNGTYVHPIHKRVISVREAARIQSFDDSYYFVGTKTSILKQVGNAVPPLFAMEIAKNIASKIDIKTSLDLFVGAGGLSAGLEKAGIRSIVGVDYDRSACLTLKVNYPSINVICGDLTLKSTKDKIYQGLGDEKVDMICGGPPCQGFSLAGKRLIDDPRNRLFLEYLEILEEIKPKLFILENVEGMKSMQDGLIYQEITKEFESKGYKVEGMLLFADKYGVPQKRKRLITIGVRSDIPISPSELFPIPLNTKVTARDAIEDLQNIECSENSFYNSDKISKYVRKLKNSKLF

Foldseek 3Di:
DDFDPDPPVVVCCQQVFWDWAEKEKAACPHPPDNHPGIDIDIDIHGGDHAQWYWYAPHDDPDPDRDTDIGGNVLPDDDPRGSTDFPAFLLRSVLVVLLQVFAFQLVDPQKDKFFFQAACVPPVVQWAQDDDLAFEDAQQQFDAQAGDDDDTIGGHVVSLVPTPCVVVLQDKWKKHFQFFDLPDPQRIHIYIDHHRYTYYRRMMIMAGHDDPLRQHRLLVSLLCSALSVSVVLSRQDDDRGDDSSSSSRRGDQRDHSVLNVVLSVLSVVCVVPPDPVSNLVSNVSNCVSSVPDLLVSPPDDPDDFFPVLLVVLVVLCCLPDPPVQCVSQPSVVLLDPRADLSNVPVNHDDDRDPLVNLLNSVLSVLSNCLRVQHQAQLFADDDDPLLLLQLVQAAAQFANVSGDPVSQVVDPVSVVCVVVVHDRFALAAHHQFAQAAQQALPQNGRRPGHQQYNPDSGGGTLSLLLLLLQAFSSQHQFDDPSLSSHLSRVARRLLLLLLLLLLQVVPDVAQEEAEEACRLNRNVSSNVVNNRHYQEHEDQPSRSLSSCCNRPVNYNYQNDDLLDPVSVVSSCVSCDPPQHQEYEYEFDDPQLADDDDDSCPGPSNVSLVSVLVVCLVRVHQKYKYKDAPVCCPRPNRVNVVSSQVSVVVSQWQKDWDWDAVQQRLRSYRGIMIIMMIGHNPDPDHRVSSGGDGDPDGDHSCLRCVQVPPWDRDNRTRRDDPDHHPSNPVSYDPSSD

Organism: NCBI:txid433724

pLDDT: mean 84.63, std 14.96, range [37.94, 98.62]

InterPro domains:
  IPR001525 C-5 cytosine methyltransferase [PF00145] (387-504)
  IPR001525 C-5 cytosine methyltransferase [PF00145] (512-724)
  IPR001525 C-5 cytosine methyltransferase [PR00105] (511-527)
  IPR001525 C-5 cytosine methyltransferase [PR00105] (618-632)
  IPR001525 C-5 cytosine methyltransferase [PR00105] (664-677)
  IPR001525 C-5 cytosine methyltransferase [PS51679] (510-735)
  IPR001525 C-5 cytosine methyltransferase [TIGR00675] (513-732)
  IPR018117 DNA methylase, C-5 cytosine-specific, active site [PS00094] (580-592)
  IPR025931 TaqI-like C-terminal specificity domain [PF12950] (134-251)
  IPR029063 S-adenosyl-L-methionine-dependent methyltransferase superfamily [G3DSA:3.40.50.150] (511-733)
  IPR029063 S-adenosyl-L-methionine-dependent methyltransferase superfamily [SSF53335] (374-503)
  IPR029063 S-adenosyl-L-methionine-dependent methyltransferase superfamily [SSF53335] (511-725)
  IPR044946 Type I restriction modification DNA specificity domain superfamily [G3DSA:3.90.220.20] (88-297)
  IPR050390 DNA Cytosine-5 Methyltransferase [PTHR10629] (506-699)

Secondary structure (DSSP, 8-state):
-B-----HHHHHHHHHHEEEEEEEEE-TT-TTS--SS-EEEEEEEETS-BSEEEEESS---SS----EEEETTTS---SS---B----HHHHHHHHHHHTSEEGGG-TTEEEEE-SB-TTTSGGGEESS--SEEEE-GGGB-SBSBS-S--EEE-HHHHHH-TTHHHHTS-EEEEESB--TT-SS---EEEE-TTEEEBTTEEEEEE---TT---HHHHHHHHHSHHHHHHHHHH--SSB--HHHHTT-EE----HHHHHHHHHHHHHHHHS--HHHHHHHHHHHHHHTT--TTTTTS-------HHHHHHHHHHHHTTS-HHHHTT--HHHHHSTT--HHHHHHHSPPPS-HHHHHHHHHHHHHHHHHTTTB-TT----PPPHHHHHHHHT--TT--GGGS-HHHHHT-HHHHHHHHH---TTTTEEPPTTSPEEPP-TTTTSGGGSEEE-SSSSSBPPHHHHHHHTT--TT----S-HHHHHHHHHHPPPHHHHHHHHHHHHTTS---EEEEES-TTSHHHHHHHHTT-EEEEEEES-HHHHHHHHHH-TTSEEEES-TTSHHHHHHHHHHHTT----EEEE-----STT--SS-GGG-GGGHHHHHHHHHHHHH--SEEEEEE-THHHHGGGGHHHHHHHHHHHHTTEEEEEEEEEGGGGT-SEE-EEEEEEEEETTS---GGGGSPPPPS----HHHHHGGGTTS--STT-B---S---HHHHHHS-TTT-